Protein AF-0000000083106235 (afdb_homodimer)

Foldseek 3Di:
DKKKWKKAKPAQKDWLQVLVQVVVVVLVLLCVQPVVVSCVVPPPDDPDDDFKFKAKDLDPWDDDDTMIGRPVRMMMMMMFGPDPVVVVSSVRSLVVQAQPWDDTDPITMHTHDMDDDDDDADDAQKFKKFWSFFAWQWDDPPDPVDIDTDFCVDPVSVVSLLVQLLVVCCVVVHPVCNVQSVPKDKDFDPPKDWDWGDHPNDTGITIGTMMMMGTDRVSVVSCQRRARHPCRVSHHGHIDTD/DKKKWKKAKPAQKDWLQVLVQVVVVVLVLLCVQPVVVSCVVPPPDDPDDDFKFKAKDLDPWDDDDTMIGRPVRMMMMMMFGPDPVVVVSSVRSLVVQAQPWDDTDPIIMHTHDMDDDDDDADDAQKFKKFWSFFAWQWDDPPDPVDIDTDFCVDPVSVVSLLVQLLVVCCVVVHPVCNVQSVPKDKDFDPPKDWDWGDHPNDTGITIGTMMMMGTDRVSVVSCQRRARHPCRVSHHGHIDTD

Sequence (484 aa):
MRFTVELELEKDRISKDKNRIILSLFKKAFSFYDKKYYKELYESKENKMKDFTFSLYMGSCTFLREEILIPEKKISLNFSTYNNKDGIMFYNSFLALKSKKINIQNNTITVKRINMVREKYITSNEVIFKTLSPIVVREHYGDNSKTWFHSLKDKKGQEVFKNNLKYQLEKELGKEALVDIKNIEFTPANTMKMVKVKNYGIEIHSNIGKIKIKAKPYILDCLYKSGASSLKSSGFGMLEIVMRFTVELELEKDRISKDKNRIILSLFKKAFSFYDKKYYKELYESKENKMKDFTFSLYMGSCTFLREEILIPEKKISLNFSTYNNKDGIMFYNSFLALKSKKINIQNNTITVKRINMVREKYITSNEVIFKTLSPIVVREHYGDNSKTWFHSLKDKKGQEVFKNNLKYQLEKELGKEALVDIKNIEFTPANTMKMVKVKNYGIEIHSNIGKIKIKAKPYILDCLYKSGASSLKSSGFGMLEIV

Structure (mmCIF, N/CA/C/O backbone):
data_AF-0000000083106235-model_v1
#
loop_
_entity.id
_entity.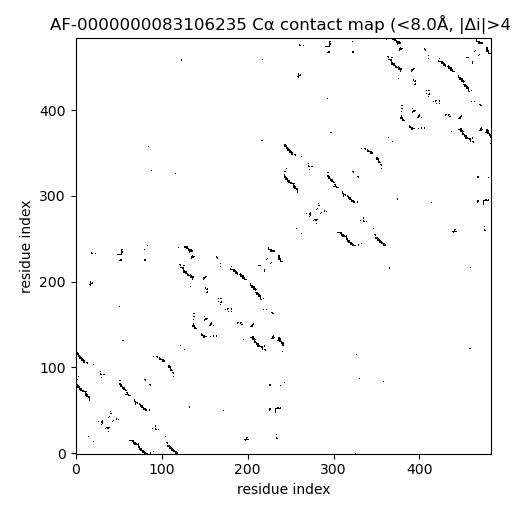type
_entity.pdbx_description
1 polymer 'CRISPR-associated endoribonuclease Cas6'
#
loop_
_atom_site.group_PDB
_atom_site.id
_atom_site.type_symbol
_atom_site.label_atom_id
_atom_site.label_alt_id
_atom_site.label_comp_id
_atom_site.label_asym_id
_atom_site.label_entity_id
_atom_site.label_seq_id
_atom_site.pdbx_PDB_ins_code
_atom_site.Cartn_x
_atom_site.Cartn_y
_atom_site.Cartn_z
_atom_site.occupancy
_atom_site.B_iso_or_equiv
_atom_site.auth_seq_id
_atom_site.auth_comp_id
_atom_site.auth_asym_id
_atom_site.auth_atom_id
_atom_site.pdbx_PDB_model_num
ATOM 1 N N . MET A 1 1 ? 1.43 -4.809 -1.559 1 95.06 1 MET A N 1
ATOM 2 C CA . MET A 1 1 ? 0.674 -5.355 -0.434 1 95.06 1 MET A CA 1
ATOM 3 C C . MET A 1 1 ? 0.667 -6.879 -0.47 1 95.06 1 MET A C 1
ATOM 5 O O . MET A 1 1 ? 0.614 -7.48 -1.546 1 95.06 1 MET A O 1
ATOM 9 N N . ARG A 1 2 ? 0.649 -7.395 0.712 1 97.5 2 ARG A N 1
ATOM 10 C CA . ARG A 1 2 ? 0.631 -8.852 0.806 1 97.5 2 ARG A CA 1
ATOM 11 C C . ARG A 1 2 ? -0.438 -9.32 1.785 1 97.5 2 ARG A C 1
ATOM 13 O O . ARG A 1 2 ? -0.625 -8.719 2.846 1 97.5 2 ARG A O 1
ATOM 20 N N . PHE A 1 3 ? -1.114 -10.352 1.394 1 98.44 3 PHE A N 1
ATOM 21 C CA . PHE A 1 3 ? -2.201 -10.898 2.193 1 98.44 3 PHE A CA 1
ATOM 22 C C . PHE A 1 3 ? -2.107 -12.422 2.26 1 98.44 3 PHE A C 1
ATOM 24 O O . PHE A 1 3 ? -1.571 -13.055 1.349 1 98.44 3 PHE A O 1
ATOM 31 N N . THR A 1 4 ? -2.598 -12.977 3.332 1 98.56 4 THR A N 1
ATOM 32 C CA . THR A 1 4 ? -2.857 -14.406 3.436 1 98.56 4 THR A CA 1
ATOM 33 C C . THR A 1 4 ? -4.336 -14.672 3.703 1 98.56 4 THR A C 1
ATOM 35 O O . THR A 1 4 ? -4.945 -14.016 4.555 1 98.56 4 THR A O 1
ATOM 38 N N . VAL A 1 5 ? -4.883 -15.57 2.965 1 98.62 5 VAL A N 1
ATOM 39 C CA . VAL A 1 5 ? -6.285 -15.938 3.115 1 98.62 5 VAL A CA 1
ATOM 40 C C . VAL A 1 5 ? -6.398 -17.406 3.494 1 98.62 5 VAL A C 1
ATOM 42 O O . VAL A 1 5 ? -5.777 -18.266 2.863 1 98.62 5 VAL A O 1
ATOM 45 N N . GLU A 1 6 ? -7.125 -17.656 4.469 1 98.62 6 GLU A N 1
ATOM 46 C CA . GLU A 1 6 ? -7.418 -19.031 4.852 1 98.62 6 GLU A CA 1
ATOM 47 C C . GLU A 1 6 ? -8.68 -19.547 4.156 1 98.62 6 GLU A C 1
ATOM 49 O O . GLU A 1 6 ? -9.766 -19 4.348 1 98.62 6 GLU A O 1
ATOM 54 N N . LEU A 1 7 ? -8.492 -20.578 3.41 1 98.44 7 LEU A N 1
ATOM 55 C CA . LEU A 1 7 ? -9.594 -21.188 2.68 1 98.44 7 LEU A CA 1
ATOM 56 C C . LEU A 1 7 ? -9.93 -22.562 3.252 1 98.44 7 LEU A C 1
ATOM 58 O O . LEU A 1 7 ? -9.023 -23.344 3.557 1 98.44 7 LEU A O 1
ATOM 62 N N . GLU A 1 8 ? -11.133 -22.781 3.369 1 98.56 8 GLU A N 1
ATOM 63 C CA . GLU A 1 8 ? -11.609 -24.094 3.812 1 98.56 8 GLU A CA 1
ATOM 64 C C . GLU A 1 8 ? -12.336 -24.812 2.688 1 98.56 8 GLU A C 1
ATOM 66 O O . GLU A 1 8 ? -13.18 -24.234 2.002 1 98.56 8 GLU A O 1
ATOM 71 N N . LEU A 1 9 ? -12.016 -26.078 2.557 1 98 9 LEU A N 1
ATOM 72 C CA . LEU A 1 9 ? -12.625 -26.906 1.528 1 98 9 LEU A CA 1
ATOM 73 C C . LEU A 1 9 ? -13.703 -27.797 2.127 1 98 9 LEU A C 1
ATOM 75 O O . LEU A 1 9 ? -13.57 -28.266 3.26 1 98 9 LEU A O 1
ATOM 79 N N . GLU A 1 10 ? -14.688 -28.016 1.383 1 98 10 GLU A N 1
ATOM 80 C CA . GLU A 1 10 ? -15.695 -28.984 1.803 1 98 10 GLU A CA 1
ATOM 81 C C . GLU A 1 10 ? -15.195 -30.422 1.624 1 98 10 GLU A C 1
ATOM 83 O O . GLU A 1 10 ? -15.398 -31.266 2.494 1 98 10 GLU A O 1
ATOM 88 N N . LYS A 1 11 ? -14.633 -30.703 0.484 1 97.75 11 LYS A N 1
ATOM 89 C CA . LYS A 1 11 ? -14.039 -32 0.183 1 97.75 11 LYS A CA 1
ATOM 90 C C . LYS A 1 11 ? -12.523 -31.953 0.331 1 97.75 11 LYS A C 1
ATOM 92 O O . LYS A 1 11 ? -11.906 -30.906 0.184 1 97.75 11 LYS A O 1
ATOM 97 N N . ASP A 1 12 ? -11.883 -33.062 0.551 1 97.38 12 ASP A N 1
ATOM 98 C CA . ASP A 1 12 ? -10.453 -33.125 0.854 1 97.38 12 ASP A CA 1
ATOM 99 C C . ASP A 1 12 ? -9.625 -33.281 -0.42 1 97.38 12 ASP A C 1
ATOM 101 O O . ASP A 1 12 ? -8.461 -33.688 -0.364 1 97.38 12 ASP A O 1
ATOM 105 N N . ARG A 1 13 ? -10.258 -33.062 -1.599 1 96.31 13 ARG A N 1
ATOM 106 C CA . ARG A 1 13 ? -9.562 -33.188 -2.877 1 96.31 13 ARG A CA 1
ATOM 107 C C . ARG A 1 13 ? -9.891 -32 -3.793 1 96.31 13 ARG A C 1
ATOM 109 O O . ARG A 1 13 ? -11.031 -31.531 -3.822 1 96.31 13 ARG A O 1
ATOM 116 N N . ILE A 1 14 ? -8.883 -31.609 -4.496 1 96.69 14 ILE A N 1
ATOM 117 C CA . ILE A 1 14 ? -9.094 -30.625 -5.555 1 96.69 14 ILE A CA 1
ATOM 118 C C . ILE A 1 14 ? -8.336 -31.047 -6.812 1 96.69 14 ILE A C 1
ATOM 120 O O . ILE A 1 14 ? -7.449 -31.891 -6.75 1 96.69 14 ILE A O 1
ATOM 124 N N . SER A 1 15 ? -8.719 -30.422 -7.926 1 95.94 15 SER A N 1
ATOM 125 C CA . SER A 1 15 ? -8.023 -30.672 -9.18 1 95.94 15 SER A CA 1
ATOM 126 C C . SER A 1 15 ? -6.562 -30.25 -9.094 1 95.94 15 SER A C 1
ATOM 128 O O . SER A 1 15 ? -6.23 -29.281 -8.406 1 95.94 15 SER A O 1
ATOM 130 N N . LYS A 1 16 ? -5.68 -30.953 -9.852 1 95.81 16 LYS A N 1
ATOM 131 C CA . LYS A 1 16 ? -4.273 -30.578 -9.945 1 95.81 16 LYS A CA 1
ATOM 132 C C . LYS A 1 16 ? -4.113 -29.203 -10.578 1 95.81 16 LYS A C 1
ATOM 134 O O . LYS A 1 16 ? -3.061 -28.562 -10.461 1 95.81 16 LYS A O 1
ATOM 139 N N . ASP A 1 17 ? -5.117 -28.812 -11.305 1 96.06 17 ASP A N 1
ATOM 140 C CA . ASP A 1 17 ? -5.152 -27.453 -11.836 1 96.06 17 ASP A CA 1
ATOM 141 C C . ASP A 1 17 ? -5.586 -26.453 -10.766 1 96.06 17 ASP A C 1
ATOM 143 O O . ASP A 1 17 ? -6.551 -25.703 -10.961 1 96.06 17 ASP A O 1
ATOM 147 N N . LYS A 1 18 ? -4.832 -26.422 -9.719 1 96.25 18 LYS A N 1
ATOM 148 C CA . LYS A 1 18 ? -5.203 -25.703 -8.516 1 96.25 18 LYS A CA 1
ATOM 149 C C . LYS A 1 18 ? -5.211 -24.188 -8.766 1 96.25 18 LYS A C 1
ATOM 151 O O . LYS A 1 18 ? -6.027 -23.469 -8.195 1 96.25 18 LYS A O 1
ATOM 156 N N . ASN A 1 19 ? -4.301 -23.719 -9.609 1 96.88 19 ASN A N 1
ATOM 157 C CA . ASN A 1 19 ? -4.27 -22.281 -9.891 1 96.88 19 ASN A CA 1
ATOM 158 C C . ASN A 1 19 ? -5.547 -21.828 -10.586 1 96.88 19 ASN A C 1
ATOM 160 O O . ASN A 1 19 ? -6.023 -20.719 -10.336 1 96.88 19 ASN A O 1
ATOM 164 N N . ARG A 1 20 ? -6.012 -22.672 -11.422 1 96.06 20 ARG A N 1
ATOM 165 C CA . ARG A 1 20 ? -7.262 -22.359 -12.109 1 96.06 20 ARG A CA 1
ATOM 166 C C . ARG A 1 20 ? -8.406 -22.188 -11.109 1 96.06 20 ARG A C 1
ATOM 168 O O . ARG A 1 20 ? -9.258 -21.312 -11.281 1 96.06 20 ARG A O 1
ATOM 175 N N . ILE A 1 21 ? -8.422 -22.969 -10.141 1 96.5 21 ILE A N 1
ATOM 176 C CA . ILE A 1 21 ? -9.438 -22.922 -9.094 1 96.5 21 ILE A CA 1
ATOM 177 C C . ILE A 1 21 ? -9.367 -21.562 -8.383 1 96.5 21 ILE A C 1
ATOM 179 O O . ILE A 1 21 ? -10.383 -20.906 -8.188 1 96.5 21 ILE A O 1
ATOM 183 N N . ILE A 1 22 ? -8.188 -21.188 -8.047 1 97.44 22 ILE A N 1
ATOM 184 C CA . ILE A 1 22 ? -7.984 -19.938 -7.324 1 97.44 22 ILE A CA 1
ATOM 185 C C . ILE A 1 22 ? -8.336 -18.75 -8.227 1 97.44 22 ILE A C 1
ATOM 187 O O . ILE A 1 22 ? -8.945 -17.781 -7.773 1 97.44 22 ILE A O 1
ATOM 191 N N . LEU A 1 23 ? -7.996 -18.859 -9.461 1 96.44 23 LEU A N 1
ATOM 192 C CA . LEU A 1 23 ? -8.344 -17.812 -10.398 1 96.44 23 LEU A CA 1
ATOM 193 C C . LEU A 1 23 ? -9.852 -17.656 -10.523 1 96.44 23 LEU A C 1
ATOM 195 O O . LEU A 1 23 ? -10.367 -16.547 -10.625 1 96.44 23 LEU A O 1
ATOM 199 N N . SER A 1 24 ? -10.516 -18.766 -10.547 1 96.38 24 SER A N 1
ATOM 200 C CA . SER A 1 24 ? -11.977 -18.734 -10.547 1 96.38 24 SER A CA 1
ATOM 201 C C . SER A 1 24 ? -12.516 -18.031 -9.297 1 96.38 24 SER A C 1
ATOM 203 O O . SER A 1 24 ? -13.461 -17.25 -9.367 1 96.38 24 SER A O 1
ATOM 205 N N . LEU A 1 25 ? -11.898 -18.344 -8.188 1 97.38 25 LEU A N 1
ATOM 206 C CA . LEU A 1 25 ? -12.281 -17.719 -6.934 1 97.38 25 LEU A CA 1
ATOM 207 C C . LEU A 1 25 ? -12.055 -16.203 -7 1 97.38 25 LEU A C 1
ATOM 209 O O . LEU A 1 25 ? -12.906 -15.43 -6.551 1 97.38 25 LEU A O 1
ATOM 213 N N . PHE A 1 26 ? -10.898 -15.766 -7.594 1 97.62 26 PHE A N 1
ATOM 214 C CA . PHE A 1 26 ? -10.625 -14.344 -7.785 1 97.62 26 PHE A CA 1
ATOM 215 C C . PHE A 1 26 ? -11.734 -13.68 -8.594 1 97.62 26 PHE A C 1
ATOM 217 O O . PHE A 1 26 ? -12.266 -12.641 -8.203 1 97.62 26 PHE A O 1
ATOM 224 N N . LYS A 1 27 ? -12.016 -14.32 -9.664 1 96.06 27 LYS A N 1
ATOM 225 C CA . LYS A 1 27 ? -13.023 -13.758 -10.562 1 96.06 27 LYS A CA 1
ATOM 226 C C . LYS A 1 27 ? -14.367 -13.609 -9.852 1 96.06 27 LYS A C 1
ATOM 228 O O . LYS A 1 27 ? -15.039 -12.586 -9.992 1 96.06 27 LYS A O 1
ATOM 233 N N . LYS A 1 28 ? -14.75 -14.562 -9.117 1 96.62 28 LYS A N 1
ATOM 234 C CA . LYS A 1 28 ? -16 -14.508 -8.367 1 96.62 28 LYS A CA 1
ATOM 235 C C . LYS A 1 28 ? -15.961 -13.406 -7.305 1 96.62 28 LYS A C 1
ATOM 237 O O . LYS A 1 28 ? -16.922 -12.648 -7.152 1 96.62 28 LYS A O 1
ATOM 242 N N . ALA A 1 29 ? -14.859 -13.383 -6.594 1 97.44 29 ALA A N 1
ATOM 243 C CA . ALA A 1 29 ? -14.695 -12.383 -5.539 1 97.44 29 ALA A CA 1
ATOM 244 C C . ALA A 1 29 ? -14.758 -10.969 -6.113 1 97.44 29 ALA A C 1
ATOM 246 O O . ALA A 1 29 ? -15.516 -10.125 -5.621 1 97.44 29 ALA A O 1
ATOM 247 N N . PHE A 1 30 ? -13.984 -10.711 -7.156 1 97.31 30 PHE A N 1
ATOM 248 C CA . PHE A 1 30 ? -13.922 -9.391 -7.766 1 97.31 30 PHE A CA 1
ATOM 249 C C . PHE A 1 30 ? -15.266 -9.008 -8.375 1 97.31 30 PHE A C 1
ATOM 251 O O . PHE A 1 30 ? -15.719 -7.871 -8.211 1 97.31 30 PHE A O 1
ATOM 258 N N . SER A 1 31 ? -15.891 -9.969 -9.016 1 96.25 31 SER A N 1
ATOM 259 C CA . SER A 1 31 ? -17.188 -9.688 -9.633 1 96.25 31 SER A CA 1
ATOM 260 C C . SER A 1 31 ? -18.25 -9.398 -8.586 1 96.25 31 SER A C 1
ATOM 262 O O . SER A 1 31 ? -19.141 -8.562 -8.805 1 96.25 31 SER A O 1
ATOM 264 N N . PHE A 1 32 ? -18.234 -10.086 -7.496 1 95.56 32 PHE A N 1
ATOM 265 C CA . PHE A 1 32 ? -19.188 -9.922 -6.414 1 95.56 32 PHE A CA 1
ATOM 266 C C . PHE A 1 32 ? -19.047 -8.547 -5.773 1 95.56 32 PHE A C 1
ATOM 268 O O . PHE A 1 32 ? -20.047 -7.887 -5.477 1 95.56 32 PHE A O 1
ATOM 275 N N . TYR A 1 33 ? -17.844 -8.094 -5.57 1 95.94 33 TYR A N 1
ATOM 276 C CA . TYR A 1 33 ? -17.578 -6.875 -4.816 1 95.94 33 TYR A CA 1
ATOM 277 C C . TYR A 1 33 ? -17.625 -5.652 -5.727 1 95.94 33 TYR A C 1
ATOM 279 O O . TYR A 1 33 ? -18.234 -4.641 -5.379 1 95.94 33 TYR A O 1
ATOM 287 N N . ASP A 1 34 ? -17 -5.715 -6.848 1 95.56 34 ASP A N 1
ATOM 288 C CA . ASP A 1 34 ? -16.875 -4.574 -7.75 1 95.56 34 ASP A CA 1
ATOM 289 C C . ASP A 1 34 ? -16.828 -5.027 -9.203 1 95.56 34 ASP A C 1
ATOM 291 O O . ASP A 1 34 ? -15.75 -5.289 -9.742 1 95.56 34 ASP A O 1
ATOM 295 N N . LYS A 1 35 ? -17.922 -4.938 -9.891 1 94.88 35 LYS A N 1
ATOM 296 C CA . LYS A 1 35 ? -18.047 -5.422 -11.266 1 94.88 35 LYS A CA 1
ATOM 297 C C . LYS A 1 35 ? -17.156 -4.621 -12.211 1 94.88 35 LYS A C 1
ATOM 299 O O . LYS A 1 35 ? -16.625 -5.168 -13.18 1 94.88 35 LYS A O 1
ATOM 304 N N . LYS A 1 36 ? -17.062 -3.383 -11.945 1 93.88 36 LYS A N 1
ATOM 305 C CA . LYS A 1 36 ? -16.234 -2.543 -12.797 1 93.88 36 LYS A CA 1
ATOM 306 C C . LYS A 1 36 ? -14.766 -2.98 -12.727 1 93.88 36 LYS A C 1
ATOM 308 O O . LYS A 1 36 ? -14.094 -3.072 -13.758 1 93.88 36 LYS A O 1
ATOM 313 N N . TYR A 1 37 ? -14.32 -3.227 -11.547 1 93.62 37 TYR A N 1
ATOM 314 C CA . TYR A 1 37 ? -12.953 -3.709 -11.375 1 93.62 37 TYR A CA 1
ATOM 315 C C . TYR A 1 37 ? -12.758 -5.051 -12.078 1 93.62 37 TYR A C 1
ATOM 317 O O . TYR A 1 37 ? -11.758 -5.258 -12.766 1 93.62 37 TYR A O 1
ATOM 325 N N . TYR A 1 38 ? -13.703 -5.93 -11.93 1 95 38 TYR A N 1
ATOM 326 C CA . TYR A 1 38 ? -13.656 -7.23 -12.586 1 95 38 TYR A CA 1
ATOM 327 C C . TYR A 1 38 ? -13.523 -7.074 -14.094 1 95 38 TYR A C 1
ATOM 329 O O . TYR A 1 38 ? -12.672 -7.707 -14.719 1 95 38 TYR A O 1
ATOM 337 N N . LYS A 1 39 ? -14.273 -6.246 -14.633 1 93.5 39 LYS A N 1
ATOM 338 C CA . LYS A 1 39 ? -14.266 -6.027 -16.078 1 93.5 39 LYS A CA 1
ATOM 339 C C . LYS A 1 39 ? -12.938 -5.434 -16.531 1 93.5 39 LYS A C 1
ATOM 341 O O . LYS A 1 39 ? -12.414 -5.809 -17.594 1 93.5 39 LYS A O 1
ATOM 346 N N . GLU A 1 40 ? -12.461 -4.562 -15.758 1 91.31 40 GLU A N 1
ATOM 347 C CA . GLU A 1 40 ? -11.172 -3.947 -16.078 1 91.31 40 GLU A CA 1
ATOM 348 C C . GLU A 1 40 ? -10.062 -4.992 -16.125 1 91.31 40 GLU A C 1
ATOM 350 O O . GLU A 1 40 ? -9.164 -4.91 -16.969 1 91.31 40 GLU A O 1
ATOM 355 N N . LEU A 1 41 ? -10.109 -5.938 -15.273 1 90.81 41 LEU A N 1
ATOM 356 C CA . LEU A 1 41 ? -9.055 -6.934 -15.164 1 90.81 41 LEU A CA 1
ATOM 357 C C . LEU A 1 41 ? -9.219 -8.023 -16.219 1 90.81 41 LEU A C 1
ATOM 359 O O . LEU A 1 41 ? -8.227 -8.539 -16.75 1 90.81 41 LEU A O 1
ATOM 363 N N . TYR A 1 42 ? -10.414 -8.367 -16.531 1 91 42 TYR A N 1
ATOM 364 C CA . TYR A 1 42 ? -10.578 -9.633 -17.234 1 91 42 TYR A CA 1
ATOM 365 C C . TYR A 1 42 ? -11.312 -9.422 -18.562 1 91 42 TYR A C 1
ATOM 367 O O . TYR A 1 42 ? -11.32 -10.305 -19.422 1 91 42 TYR A O 1
ATOM 375 N N . GLU A 1 43 ? -11.875 -8.281 -18.828 1 85.44 43 GLU A N 1
ATOM 376 C CA . GLU A 1 43 ? -12.672 -8.125 -20.031 1 85.44 43 GLU A CA 1
ATOM 377 C C . GLU A 1 43 ? -12.133 -7 -20.922 1 85.44 43 GLU A C 1
ATOM 379 O O . GLU A 1 43 ? -12.234 -7.062 -22.141 1 85.44 43 GLU A O 1
ATOM 384 N N . SER A 1 44 ? -11.711 -5.852 -20.453 1 72.56 44 SER A N 1
ATOM 385 C CA . SER A 1 44 ? -11.344 -4.668 -21.219 1 72.56 44 SER A CA 1
ATOM 386 C C . SER A 1 44 ? -10.195 -4.969 -22.172 1 72.56 44 SER A C 1
ATOM 388 O O . SER A 1 44 ? -10.219 -4.527 -23.328 1 72.56 44 SER A O 1
ATOM 390 N N . LYS A 1 45 ? -9.117 -5.43 -21.734 1 64.44 45 LYS A N 1
ATOM 391 C CA . LYS A 1 45 ? -8.016 -5.805 -22.609 1 64.44 45 LYS A CA 1
ATOM 392 C C . LYS A 1 45 ? -7.645 -7.273 -22.438 1 64.44 45 LYS A C 1
ATOM 394 O O . LYS A 1 45 ? -7.355 -7.719 -21.328 1 64.44 45 LYS A O 1
ATOM 399 N N . GLU A 1 46 ? -7.703 -7.91 -23.75 1 61.03 46 GLU A N 1
ATOM 400 C CA . GLU A 1 46 ? -7.301 -9.312 -23.719 1 61.03 46 GLU A CA 1
ATOM 401 C C . GLU A 1 46 ? -5.832 -9.461 -23.344 1 61.03 46 GLU A C 1
ATOM 403 O O . GLU A 1 46 ? -4.996 -8.648 -23.75 1 61.03 46 GLU A O 1
ATOM 408 N N . ASN A 1 47 ? -5.422 -10.18 -22.297 1 61.94 47 ASN A N 1
ATOM 409 C CA . ASN A 1 47 ? -4.07 -10.562 -21.906 1 61.94 47 ASN A CA 1
ATOM 410 C C . ASN A 1 47 ? -3.365 -9.43 -21.156 1 61.94 47 ASN A C 1
ATOM 412 O O . ASN A 1 47 ? -2.143 -9.297 -21.234 1 61.94 47 ASN A O 1
ATOM 416 N N . LYS A 1 48 ? -4.137 -8.562 -20.594 1 75.94 48 LYS A N 1
ATOM 417 C CA . LYS A 1 48 ? -3.529 -7.496 -19.797 1 75.94 48 LYS A CA 1
ATOM 418 C C . LYS A 1 48 ? -2.752 -8.062 -18.609 1 75.94 48 LYS A C 1
ATOM 420 O O . LYS A 1 48 ? -3.246 -8.938 -17.906 1 75.94 48 LYS A O 1
ATOM 425 N N . MET A 1 49 ? -1.515 -7.703 -18.594 1 81.31 49 MET A N 1
ATOM 426 C CA . MET A 1 49 ? -0.684 -8.086 -17.453 1 81.31 49 MET A CA 1
ATOM 427 C C . MET A 1 49 ? -1.238 -7.512 -16.156 1 81.31 49 MET A C 1
ATOM 429 O O . MET A 1 49 ? -1.589 -6.332 -16.094 1 81.31 49 MET A O 1
ATOM 433 N N . LYS A 1 50 ? -1.451 -8.445 -15.273 1 89.69 50 LYS A N 1
ATOM 434 C CA . LYS A 1 50 ? -1.907 -8.008 -13.953 1 89.69 50 LYS A CA 1
ATOM 435 C C . LYS A 1 50 ? -0.734 -7.828 -13 1 89.69 50 LYS A C 1
ATOM 437 O O . LYS A 1 50 ? 0.266 -8.547 -13.094 1 89.69 50 LYS A O 1
ATOM 442 N N . ASP A 1 51 ? -0.876 -7.008 -12.055 1 91.38 51 ASP A N 1
ATOM 443 C CA . ASP A 1 51 ? 0.234 -6.613 -11.195 1 91.38 51 ASP A CA 1
ATOM 444 C C . ASP A 1 51 ? 0.186 -7.359 -9.867 1 91.38 51 ASP A C 1
ATOM 446 O O . ASP A 1 51 ? 0.398 -6.766 -8.805 1 91.38 51 ASP A O 1
ATOM 450 N N . PHE A 1 52 ? -0.256 -8.578 -9.961 1 97.25 52 PHE A N 1
ATOM 451 C CA . PHE A 1 52 ? -0.265 -9.352 -8.719 1 97.25 52 PHE A CA 1
ATOM 452 C C . PHE A 1 52 ? 0.167 -10.789 -8.969 1 97.25 52 PHE A C 1
ATOM 454 O O . PHE A 1 52 ? 0.27 -11.219 -10.117 1 97.25 52 PHE A O 1
ATOM 461 N N . THR A 1 53 ? 0.524 -11.422 -7.973 1 98.38 53 THR A N 1
ATOM 462 C CA . THR A 1 53 ? 0.884 -12.836 -7.961 1 98.38 53 THR A CA 1
ATOM 463 C C . THR A 1 53 ? 0.342 -13.523 -6.711 1 98.38 53 THR A C 1
ATOM 465 O O . THR A 1 53 ? -0.099 -12.859 -5.773 1 98.38 53 THR A O 1
ATOM 468 N N . PHE A 1 54 ? 0.31 -14.883 -6.781 1 98.69 54 PHE A N 1
ATOM 469 C CA . PHE A 1 54 ? -0.159 -15.586 -5.594 1 98.69 54 PHE A CA 1
ATOM 470 C C . PHE A 1 54 ? 0.489 -16.969 -5.492 1 98.69 54 PHE A C 1
ATOM 472 O O . PHE A 1 54 ? 1.105 -17.438 -6.449 1 98.69 54 PHE A O 1
ATOM 479 N N . SER A 1 55 ? 0.436 -17.516 -4.348 1 98.56 55 SER A N 1
ATOM 480 C CA . SER A 1 55 ? 0.922 -18.859 -4.062 1 98.56 55 SER A CA 1
ATOM 481 C C . SER A 1 55 ? 0.006 -19.578 -3.076 1 98.56 55 SER A C 1
ATOM 483 O O . SER A 1 55 ? -0.79 -18.938 -2.383 1 98.56 55 SER A O 1
ATOM 485 N N . LEU A 1 56 ? 0.099 -20.906 -3.102 1 98.25 56 LEU A N 1
ATOM 486 C CA . LEU A 1 56 ? -0.741 -21.719 -2.236 1 98.25 56 LEU A CA 1
ATOM 487 C C . LEU A 1 56 ? 0.11 -22.547 -1.283 1 98.25 56 LEU A C 1
ATOM 489 O O . LEU A 1 56 ? 1.163 -23.062 -1.67 1 98.25 56 LEU A O 1
ATOM 493 N N . TYR A 1 57 ? -0.312 -22.578 -0.106 1 97.94 57 TYR A N 1
ATOM 494 C CA . TYR A 1 57 ? 0.189 -23.547 0.866 1 97.94 57 TYR A CA 1
ATOM 495 C C . TYR A 1 57 ? -0.903 -24.531 1.274 1 97.94 57 TYR A C 1
ATOM 497 O O . TYR A 1 57 ? -1.944 -24.125 1.799 1 97.94 57 TYR A O 1
ATOM 505 N N . MET A 1 58 ? -0.699 -25.797 1.047 1 97.31 58 MET A N 1
ATOM 506 C CA . MET A 1 58 ? -1.754 -26.797 1.22 1 97.31 58 MET A CA 1
ATOM 507 C C . MET A 1 58 ? -1.399 -27.781 2.332 1 97.31 58 MET A C 1
ATOM 509 O O . MET A 1 58 ? -2.076 -28.797 2.508 1 97.31 58 MET A O 1
ATOM 513 N N . GLY A 1 59 ? -0.308 -27.453 3.088 1 94.38 59 GLY A N 1
ATOM 514 C CA . GLY A 1 59 ? 0.09 -28.312 4.191 1 94.38 59 GLY A CA 1
ATOM 515 C C . GLY A 1 59 ? 0.536 -29.688 3.744 1 94.38 59 GLY A C 1
ATOM 516 O O . GLY A 1 59 ? 1.258 -29.828 2.754 1 94.38 59 GLY A O 1
ATOM 517 N N . SER A 1 60 ? 0.214 -30.688 4.566 1 94.12 60 SER A N 1
ATOM 518 C CA . SER A 1 60 ? 0.53 -32.062 4.203 1 94.12 60 SER A CA 1
ATOM 519 C C . SER A 1 60 ? -0.415 -32.562 3.125 1 94.12 60 SER A C 1
ATOM 521 O O . SER A 1 60 ? -1.481 -33.125 3.434 1 94.12 60 SER A O 1
ATOM 523 N N . CYS A 1 61 ? -0.056 -32.375 1.904 1 95.31 61 CYS A N 1
ATOM 524 C CA . CYS A 1 61 ? -0.897 -32.812 0.797 1 95.31 61 CYS A CA 1
ATOM 525 C C . CYS A 1 61 ? -0.198 -33.875 -0.024 1 95.31 61 CYS A C 1
ATOM 527 O O . CYS A 1 61 ? 1.003 -34.125 0.135 1 95.31 61 CYS A O 1
ATOM 529 N N . THR A 1 62 ? -1.037 -34.625 -0.765 1 96.69 62 THR A N 1
ATOM 530 C CA . THR A 1 62 ? -0.522 -35.688 -1.637 1 96.69 62 THR A CA 1
ATOM 531 C C . THR A 1 62 ? -0.979 -35.469 -3.076 1 96.69 62 THR A C 1
ATOM 533 O O . THR A 1 62 ? -2.176 -35.344 -3.34 1 96.69 62 THR A O 1
ATOM 536 N N . PHE A 1 63 ? -0.011 -35.375 -3.939 1 94 63 PHE A N 1
ATOM 537 C CA . PHE A 1 63 ? -0.339 -35.219 -5.352 1 94 63 PHE A CA 1
ATOM 538 C C . PHE A 1 63 ? -0.689 -36.562 -5.98 1 94 63 PHE A C 1
ATOM 540 O O . PHE A 1 63 ? 0.135 -37.5 -5.992 1 94 63 PHE A O 1
ATOM 547 N N . LEU A 1 64 ? -1.838 -36.625 -6.492 1 93.69 64 LEU A N 1
ATOM 548 C CA . LEU A 1 64 ? -2.297 -37.812 -7.234 1 93.69 64 LEU A CA 1
ATOM 549 C C . LEU A 1 64 ? -2.238 -37.562 -8.742 1 93.69 64 LEU A C 1
ATOM 551 O O . LEU A 1 64 ? -1.556 -36.625 -9.188 1 93.69 64 LEU A O 1
ATOM 555 N N . ARG A 1 65 ? -2.799 -38.438 -9.484 1 91.38 65 ARG A N 1
ATOM 556 C CA . ARG A 1 65 ? -2.688 -38.312 -10.93 1 91.38 65 ARG A CA 1
ATOM 557 C C . ARG A 1 65 ? -3.365 -37.062 -11.438 1 91.38 65 ARG A C 1
ATOM 559 O O . ARG A 1 65 ? -2.742 -36.25 -12.133 1 91.38 65 ARG A O 1
ATOM 566 N N . GLU A 1 66 ? -4.59 -36.812 -11.008 1 93.19 66 GLU A N 1
ATOM 567 C CA . GLU A 1 66 ? -5.32 -35.656 -11.523 1 93.19 66 GLU A CA 1
ATOM 568 C C . GLU A 1 66 ? -5.844 -34.781 -10.383 1 93.19 66 GLU A C 1
ATOM 570 O O . GLU A 1 66 ? -6.453 -33.719 -10.633 1 93.19 66 GLU A O 1
ATOM 575 N N . GLU A 1 67 ? -5.551 -35.188 -9.195 1 96.06 67 GLU A N 1
ATOM 576 C CA . GLU A 1 67 ? -6.086 -34.5 -8.039 1 96.06 67 GLU A CA 1
ATOM 577 C C . GLU A 1 67 ? -5.016 -34.281 -6.965 1 96.06 67 GLU A C 1
ATOM 579 O O . GLU A 1 67 ? -3.955 -34.906 -7.02 1 96.06 67 GLU A O 1
ATOM 584 N N . ILE A 1 68 ? -5.293 -33.375 -6.109 1 97.12 68 ILE A N 1
ATOM 585 C CA . ILE A 1 68 ? -4.477 -33.188 -4.918 1 97.12 68 ILE A CA 1
ATOM 586 C C . ILE A 1 68 ? -5.297 -33.5 -3.668 1 97.12 68 ILE A C 1
ATOM 588 O O . ILE A 1 68 ? -6.383 -32.938 -3.475 1 97.12 68 ILE A O 1
ATOM 592 N N . LEU A 1 69 ? -4.789 -34.438 -2.965 1 98 69 LEU A N 1
ATOM 593 C CA . LEU A 1 69 ? -5.422 -34.781 -1.695 1 98 69 LEU A CA 1
ATOM 594 C C . LEU A 1 69 ? -4.941 -33.875 -0.579 1 98 69 LEU A C 1
ATOM 596 O O . LEU A 1 69 ? -3.736 -33.719 -0.353 1 98 69 LEU A O 1
ATOM 600 N N . ILE A 1 70 ? -5.867 -33.156 0.071 1 98.06 70 ILE A N 1
ATOM 601 C CA . ILE A 1 70 ? -5.59 -32.25 1.185 1 98.06 70 ILE A CA 1
ATOM 602 C C . ILE A 1 70 ? -6.387 -32.688 2.412 1 98.06 70 ILE A C 1
ATOM 604 O O . ILE A 1 70 ? -7.473 -32.188 2.678 1 98.06 70 ILE A O 1
ATOM 608 N N . PRO A 1 71 ? -5.812 -33.438 3.248 1 97.62 71 PRO A N 1
ATOM 609 C CA . PRO A 1 71 ? -6.57 -34.062 4.34 1 97.62 71 PRO A CA 1
ATOM 610 C C . PRO A 1 71 ? -7.141 -33.031 5.316 1 97.62 71 PRO A C 1
ATOM 612 O O . PRO A 1 71 ? -8.25 -33.219 5.824 1 97.62 71 PRO A O 1
ATOM 615 N N . GLU A 1 72 ? -6.398 -32 5.598 1 97.5 72 GLU A N 1
ATOM 616 C CA . GLU A 1 72 ? -6.836 -31 6.559 1 97.5 72 GLU A CA 1
ATOM 617 C C . GLU A 1 72 ? -7.938 -30.109 5.973 1 97.5 72 GLU A C 1
ATOM 619 O O . GLU A 1 72 ? -8.578 -29.344 6.695 1 97.5 72 GLU A O 1
ATOM 624 N N . LYS A 1 73 ? -8.156 -30.172 4.664 1 98.12 73 LYS A N 1
ATOM 625 C CA . LYS A 1 73 ? -9.188 -29.422 3.953 1 98.12 73 LYS A CA 1
ATOM 626 C C . LYS A 1 73 ? -8.992 -27.922 4.148 1 98.12 73 LYS A C 1
ATOM 628 O O . LYS A 1 73 ? -9.969 -27.172 4.258 1 98.12 73 LYS A O 1
ATOM 633 N N . LYS A 1 74 ? -7.766 -27.547 4.25 1 98.12 74 LYS A N 1
ATOM 634 C CA . LYS A 1 74 ? -7.414 -26.141 4.426 1 98.12 74 LYS A CA 1
ATOM 635 C C . LYS A 1 74 ? -6.324 -25.719 3.441 1 98.12 74 LYS A C 1
ATOM 637 O O . LYS A 1 74 ? -5.387 -26.484 3.188 1 98.12 74 LYS A O 1
ATOM 642 N N . ILE A 1 75 ? -6.488 -24.578 2.854 1 98.31 75 ILE A N 1
ATOM 643 C CA . ILE A 1 75 ? -5.492 -24 1.962 1 98.31 75 ILE A CA 1
ATOM 644 C C . ILE A 1 75 ? -5.18 -22.578 2.402 1 98.31 75 ILE A C 1
ATOM 646 O O . ILE A 1 75 ? -6.086 -21.812 2.748 1 98.31 75 ILE A O 1
ATOM 650 N N . SER A 1 76 ? -3.939 -22.234 2.459 1 98.62 76 SER A N 1
ATOM 651 C CA . SER A 1 76 ? -3.521 -20.859 2.654 1 98.62 76 SER A CA 1
ATOM 652 C C . SER A 1 76 ? -3.172 -20.188 1.326 1 98.62 76 SER A C 1
ATOM 654 O O . SER A 1 76 ? -2.221 -20.594 0.654 1 98.62 76 SER A O 1
ATOM 656 N N . LEU A 1 77 ? -3.922 -19.266 0.979 1 98.75 77 LEU A N 1
ATOM 657 C CA . LEU A 1 77 ? -3.689 -18.469 -0.226 1 98.75 77 LEU A CA 1
ATOM 658 C C . LEU A 1 77 ? -2.881 -17.219 0.092 1 98.75 77 LEU A C 1
ATOM 660 O O . LEU A 1 77 ? -3.324 -16.359 0.87 1 98.75 77 LEU A O 1
ATOM 664 N N . ASN A 1 78 ? -1.704 -17.156 -0.454 1 98.75 78 ASN A N 1
ATOM 665 C CA . ASN A 1 78 ? -0.893 -15.938 -0.356 1 98.75 78 ASN A CA 1
ATOM 666 C C . ASN A 1 78 ? -1.05 -15.055 -1.591 1 98.75 78 ASN A C 1
ATOM 668 O O . ASN A 1 78 ? -0.934 -15.539 -2.721 1 98.75 78 ASN A O 1
ATOM 672 N N . PHE A 1 79 ? -1.345 -13.859 -1.374 1 98.75 79 PHE A N 1
ATOM 673 C CA . PHE A 1 79 ? -1.534 -12.875 -2.434 1 98.75 79 PHE A CA 1
ATOM 674 C C . PHE A 1 79 ? -0.583 -11.703 -2.258 1 98.75 79 PHE A C 1
ATOM 676 O O . PHE A 1 79 ? -0.345 -11.25 -1.135 1 98.75 79 PHE A O 1
ATOM 683 N N . SER A 1 80 ? -0.028 -11.227 -3.346 1 98.5 80 SER A N 1
ATOM 684 C CA . SER A 1 80 ? 0.897 -10.102 -3.307 1 98.5 80 SER A CA 1
ATOM 685 C C . SER A 1 80 ? 0.724 -9.203 -4.523 1 98.5 80 SER A C 1
ATOM 687 O O . SER A 1 80 ? 0.5 -9.688 -5.637 1 98.5 80 SER A O 1
ATOM 689 N N . THR A 1 81 ? 0.792 -7.902 -4.34 1 97.62 81 THR A N 1
ATOM 690 C CA . THR A 1 81 ? 0.661 -6.965 -5.449 1 97.62 81 THR A CA 1
ATOM 691 C C . THR A 1 81 ? 1.459 -5.695 -5.18 1 97.62 81 THR A C 1
ATOM 693 O O . THR A 1 81 ? 1.603 -5.277 -4.027 1 97.62 81 THR A O 1
ATOM 696 N N . TYR A 1 82 ? 1.954 -5.145 -6.227 1 94.38 82 TYR A N 1
ATOM 697 C CA . TYR A 1 82 ? 2.664 -3.873 -6.172 1 94.38 82 TYR A CA 1
ATOM 698 C C . TYR A 1 82 ? 1.709 -2.705 -6.379 1 94.38 82 TYR A C 1
ATOM 700 O O . TYR A 1 82 ? 2.051 -1.556 -6.094 1 94.38 82 TYR A O 1
ATOM 708 N N . ASN A 1 83 ? 0.525 -2.998 -6.805 1 93.75 83 ASN A N 1
ATOM 709 C CA . ASN A 1 83 ? -0.484 -1.989 -7.113 1 93.75 83 ASN A CA 1
ATOM 710 C C . ASN A 1 83 ? -1.466 -1.811 -5.957 1 93.75 83 ASN A C 1
ATOM 712 O O . ASN A 1 83 ? -2.207 -2.734 -5.617 1 93.75 83 ASN A O 1
ATOM 716 N N . ASN A 1 84 ? -1.519 -0.619 -5.43 1 93.94 84 ASN A N 1
ATOM 717 C CA . ASN A 1 84 ? -2.334 -0.352 -4.25 1 93.94 84 ASN A CA 1
ATOM 718 C C . ASN A 1 84 ? -3.818 -0.576 -4.535 1 93.94 84 ASN A C 1
ATOM 720 O O . ASN A 1 84 ? -4.551 -1.073 -3.676 1 93.94 84 ASN A O 1
ATOM 724 N N . LYS A 1 85 ? -4.27 -0.172 -5.703 1 94.62 85 LYS A N 1
ATOM 725 C CA . LYS A 1 85 ? -5.668 -0.387 -6.062 1 94.62 85 LYS A CA 1
ATOM 726 C C . LYS A 1 85 ? -6.016 -1.872 -6.051 1 94.62 85 LYS A C 1
ATOM 728 O O . LYS A 1 85 ? -7.027 -2.273 -5.477 1 94.62 85 LYS A O 1
ATOM 733 N N . ASP A 1 86 ? -5.129 -2.65 -6.656 1 96.12 86 ASP A N 1
ATOM 734 C CA . ASP A 1 86 ? -5.348 -4.094 -6.688 1 96.12 86 ASP A CA 1
ATOM 735 C C . ASP A 1 86 ? -5.371 -4.676 -5.277 1 96.12 86 ASP A C 1
ATOM 737 O O . ASP A 1 86 ? -6.152 -5.586 -4.988 1 96.12 86 ASP A O 1
ATOM 741 N N . GLY A 1 87 ? -4.484 -4.176 -4.438 1 97.44 87 GLY A N 1
ATOM 742 C CA . GLY A 1 87 ? -4.465 -4.641 -3.059 1 97.44 87 GLY A CA 1
ATOM 743 C C . GLY A 1 87 ? -5.758 -4.359 -2.316 1 97.44 87 GLY A C 1
ATOM 744 O O . GLY A 1 87 ? -6.289 -5.238 -1.634 1 97.44 87 GLY A O 1
ATOM 745 N N . ILE A 1 88 ? -6.258 -3.168 -2.443 1 97.06 88 ILE A N 1
ATOM 746 C CA . ILE A 1 88 ? -7.492 -2.758 -1.779 1 97.06 88 ILE A CA 1
ATOM 747 C C . ILE A 1 88 ? -8.656 -3.59 -2.301 1 97.06 88 ILE A C 1
ATOM 749 O O . ILE A 1 88 ? -9.469 -4.09 -1.518 1 97.06 88 ILE A O 1
ATOM 753 N N . MET A 1 89 ? -8.719 -3.75 -3.637 1 97 89 MET A N 1
ATOM 754 C CA . MET A 1 89 ? -9.797 -4.512 -4.25 1 97 89 MET A CA 1
ATOM 755 C C . MET A 1 89 ? -9.766 -5.969 -3.803 1 97 89 MET A C 1
ATOM 757 O O . MET A 1 89 ? -10.805 -6.562 -3.51 1 97 89 MET A O 1
ATOM 761 N N . PHE A 1 90 ? -8.562 -6.531 -3.75 1 98.25 90 PHE A N 1
ATOM 762 C CA . PHE A 1 90 ? -8.422 -7.906 -3.289 1 98.25 90 PHE A CA 1
ATOM 763 C C . PHE A 1 90 ? -8.93 -8.047 -1.857 1 98.25 90 PHE A C 1
ATOM 765 O O . PHE A 1 90 ? -9.781 -8.898 -1.575 1 98.25 90 PHE A O 1
ATOM 772 N N . TYR A 1 91 ? -8.414 -7.184 -0.984 1 98 91 TYR A N 1
ATOM 773 C CA . TYR A 1 91 ? -8.781 -7.223 0.428 1 98 91 TYR A CA 1
ATOM 774 C C . TYR A 1 91 ? -10.289 -7.113 0.606 1 98 91 TYR A C 1
ATOM 776 O O . TYR A 1 91 ? -10.898 -7.941 1.286 1 98 91 TYR A O 1
ATOM 784 N N . ASN A 1 92 ? -10.859 -6.117 0.018 1 97.25 92 ASN A N 1
ATOM 785 C CA . ASN A 1 92 ? -12.281 -5.863 0.181 1 97.25 92 ASN A CA 1
ATOM 786 C C . ASN A 1 92 ? -13.125 -6.984 -0.417 1 97.25 92 ASN A C 1
ATOM 788 O O . ASN A 1 92 ? -14.148 -7.367 0.149 1 97.25 92 ASN A O 1
ATOM 792 N N . SER A 1 93 ? -12.711 -7.5 -1.567 1 98.12 93 SER A N 1
ATOM 793 C CA . SER A 1 93 ? -13.453 -8.562 -2.229 1 98.12 93 SER A CA 1
ATOM 794 C C . SER A 1 93 ? -13.477 -9.836 -1.383 1 98.12 93 SER A C 1
ATOM 796 O O . SER A 1 93 ? -14.523 -10.461 -1.217 1 98.12 93 SER A O 1
ATOM 798 N N . PHE A 1 94 ? -12.352 -10.203 -0.88 1 98.19 94 PHE A N 1
ATOM 799 C CA . PHE A 1 94 ? -12.273 -11.43 -0.095 1 98.19 94 PHE A CA 1
ATOM 800 C C . PHE A 1 94 ? -12.93 -11.242 1.266 1 98.19 94 PHE A C 1
ATOM 802 O O . PHE A 1 94 ? -13.5 -12.188 1.819 1 98.19 94 PHE A O 1
ATOM 809 N N . LEU A 1 95 ? -12.805 -10.039 1.819 1 96.25 95 LEU A N 1
ATOM 810 C CA . LEU A 1 95 ? -13.523 -9.742 3.055 1 96.25 95 LEU A CA 1
ATOM 811 C C . LEU A 1 95 ? -15.031 -9.898 2.855 1 96.25 95 LEU A C 1
ATOM 813 O O . LEU A 1 95 ? -15.719 -10.445 3.717 1 96.25 95 LEU A O 1
ATOM 817 N N . ALA A 1 96 ? -15.523 -9.445 1.711 1 96.12 96 ALA A N 1
ATOM 818 C CA . ALA A 1 96 ? -16.953 -9.523 1.397 1 96.12 96 ALA A CA 1
ATOM 819 C C . ALA A 1 96 ? -17.406 -10.969 1.261 1 96.12 96 ALA A C 1
ATOM 821 O O . ALA A 1 96 ? -18.578 -11.281 1.449 1 96.12 96 ALA A O 1
ATOM 822 N N . LEU A 1 97 ? -16.469 -11.844 0.937 1 96.62 97 LEU A N 1
ATOM 823 C CA . LEU A 1 97 ? -16.797 -13.25 0.732 1 96.62 97 LEU A CA 1
ATOM 824 C C . LEU A 1 97 ? -16.625 -14.039 2.025 1 96.62 97 LEU A C 1
ATOM 826 O O . LEU A 1 97 ? -16.922 -15.234 2.068 1 96.62 97 LEU A O 1
ATOM 830 N N . LYS A 1 98 ? -16.203 -13.414 2.998 1 96.56 98 LYS A N 1
ATOM 831 C CA . LYS A 1 98 ? -15.938 -14.117 4.25 1 96.56 98 LYS A CA 1
ATOM 832 C C . LYS A 1 98 ? -17.156 -14.93 4.695 1 96.56 98 LYS A C 1
ATOM 834 O O . LYS A 1 98 ? -18.281 -14.438 4.68 1 96.56 98 LYS A O 1
ATOM 839 N N . SER A 1 99 ? -16.938 -16.172 4.98 1 96.5 99 SER A N 1
ATOM 840 C CA . SER A 1 99 ? -17.906 -17.109 5.547 1 96.5 99 SER A CA 1
ATOM 841 C C . SER A 1 99 ? -18.969 -17.484 4.527 1 96.5 99 SER A C 1
ATOM 843 O O . SER A 1 99 ? -20 -18.062 4.891 1 96.5 99 SER A O 1
ATOM 845 N N . LYS A 1 100 ? -18.797 -17.094 3.311 1 96.25 100 LYS A N 1
ATOM 846 C CA . LYS A 1 100 ? -19.703 -17.531 2.252 1 96.25 100 LYS A CA 1
ATOM 847 C C . LYS A 1 100 ? -19.203 -18.797 1.572 1 96.25 100 LYS A C 1
ATOM 849 O O . LYS A 1 100 ? -18 -18.938 1.351 1 96.25 100 LYS A O 1
ATOM 854 N N . LYS A 1 101 ? -20.109 -19.641 1.272 1 96.62 101 LYS A N 1
ATOM 855 C CA . LYS A 1 101 ? -19.766 -20.875 0.549 1 96.62 101 LYS A CA 1
ATOM 856 C C . LYS A 1 101 ? -19.781 -20.641 -0.959 1 96.62 101 LYS A C 1
ATOM 858 O O . LYS A 1 101 ? -20.781 -20.203 -1.52 1 96.62 101 LYS A O 1
ATOM 863 N N . ILE A 1 102 ? -18.672 -20.953 -1.569 1 96.94 102 ILE A N 1
ATOM 864 C CA . ILE A 1 102 ? -18.531 -20.75 -3.006 1 96.94 102 ILE A CA 1
ATOM 865 C C . ILE A 1 102 ? -18.297 -22.078 -3.703 1 96.94 102 ILE A C 1
ATOM 867 O O . ILE A 1 102 ? -17.297 -22.75 -3.445 1 96.94 102 ILE A O 1
ATOM 871 N N . ASN A 1 103 ? -19.172 -22.422 -4.574 1 96.06 103 ASN A N 1
ATOM 872 C CA . ASN A 1 103 ? -19 -23.641 -5.348 1 96.06 103 ASN A CA 1
ATOM 873 C C . ASN A 1 103 ? -18.016 -23.453 -6.5 1 96.06 103 ASN A C 1
ATOM 875 O O . ASN A 1 103 ? -18.203 -22.562 -7.336 1 96.06 103 ASN A O 1
ATOM 879 N N . ILE A 1 104 ? -17.016 -24.234 -6.512 1 93.12 104 ILE A N 1
ATOM 880 C CA . ILE A 1 104 ? -16.031 -24.172 -7.586 1 93.12 104 ILE A CA 1
ATOM 881 C C . ILE A 1 104 ? -15.672 -25.594 -8.023 1 93.12 104 ILE A C 1
ATOM 883 O O . ILE A 1 104 ? -15.117 -26.375 -7.234 1 93.12 104 ILE A O 1
ATOM 887 N N . GLN A 1 105 ? -15.93 -25.875 -9.367 1 89.5 105 GLN A N 1
ATOM 888 C CA . GLN A 1 105 ? -15.727 -27.203 -9.914 1 89.5 105 GLN A CA 1
ATOM 889 C C . GLN A 1 105 ? -16.406 -28.266 -9.047 1 89.5 105 GLN A C 1
ATOM 891 O O . GLN A 1 105 ? -17.625 -28.203 -8.812 1 89.5 105 GLN A O 1
ATOM 896 N N . ASN A 1 106 ? -15.734 -29.203 -8.477 1 88.25 106 ASN A N 1
ATOM 897 C CA . ASN A 1 106 ? -16.344 -30.297 -7.727 1 88.25 106 ASN A CA 1
ATOM 898 C C . ASN A 1 106 ? -16.125 -30.125 -6.227 1 88.25 106 ASN A C 1
ATOM 900 O O . ASN A 1 106 ? -15.961 -31.125 -5.512 1 88.25 106 ASN A O 1
ATOM 904 N N . ASN A 1 107 ? -16 -28.875 -5.789 1 96.25 107 ASN A N 1
ATOM 905 C CA . ASN A 1 107 ? -15.781 -28.578 -4.379 1 96.25 107 ASN A CA 1
ATOM 906 C C . ASN A 1 107 ? -16.438 -27.266 -3.973 1 96.25 107 ASN A C 1
ATOM 908 O O . ASN A 1 107 ? -16.969 -26.547 -4.82 1 96.25 107 ASN A O 1
ATOM 912 N N . THR A 1 108 ? -16.562 -27.047 -2.678 1 97.75 108 THR A N 1
ATOM 913 C CA . THR A 1 108 ? -17.016 -25.781 -2.111 1 97.75 108 THR A CA 1
ATOM 914 C C . THR A 1 108 ? -15.922 -25.156 -1.247 1 97.75 108 THR A C 1
ATOM 916 O O . THR A 1 108 ? -15.336 -25.828 -0.393 1 97.75 108 THR A O 1
ATOM 919 N N . ILE A 1 109 ? -15.664 -23.938 -1.521 1 98.19 109 ILE A N 1
ATOM 920 C CA . ILE A 1 109 ? -14.617 -23.219 -0.797 1 98.19 109 ILE A CA 1
ATOM 921 C C . ILE A 1 109 ? -15.234 -22.125 0.063 1 98.19 109 ILE A C 1
ATOM 923 O O . ILE A 1 109 ? -16.141 -21.406 -0.386 1 98.19 109 ILE A O 1
ATOM 927 N N . THR A 1 110 ? -14.781 -22.016 1.297 1 98.5 110 THR A N 1
ATOM 928 C CA . THR A 1 110 ? -15.219 -20.969 2.207 1 98.5 110 THR A CA 1
ATOM 929 C C . THR A 1 110 ? -14.039 -20.094 2.639 1 98.5 110 THR A C 1
ATOM 931 O O . THR A 1 110 ? -13.008 -20.625 3.082 1 98.5 110 THR A O 1
ATOM 934 N N . VAL A 1 111 ? -14.18 -18.828 2.475 1 98.19 111 VAL A N 1
ATOM 935 C CA . VAL A 1 111 ? -13.164 -17.906 2.959 1 98.19 111 VAL A CA 1
ATOM 936 C C . VAL A 1 111 ? -13.328 -17.703 4.465 1 98.19 111 VAL A C 1
ATOM 938 O O . VAL A 1 111 ? -14.375 -17.25 4.926 1 98.19 111 VAL A O 1
ATOM 941 N N . LYS A 1 112 ? -12.297 -18.016 5.18 1 97.88 112 LYS A N 1
ATOM 942 C CA . LYS A 1 112 ? -12.414 -17.953 6.633 1 97.88 112 LYS A CA 1
ATOM 943 C C . LYS A 1 112 ? -11.812 -16.672 7.188 1 97.88 112 LYS A C 1
ATOM 945 O O . LYS A 1 112 ? -12.422 -15.992 8.023 1 97.88 112 LYS A O 1
ATOM 950 N N . ARG A 1 113 ? -10.609 -16.453 6.828 1 96.62 113 ARG A N 1
ATOM 951 C CA . ARG A 1 113 ? -9.875 -15.312 7.375 1 96.62 113 ARG A CA 1
ATOM 952 C C . ARG A 1 113 ? -8.977 -14.672 6.324 1 96.62 113 ARG A C 1
ATOM 954 O O . ARG A 1 113 ? -8.422 -15.375 5.473 1 96.62 113 ARG A O 1
ATOM 961 N N . ILE A 1 114 ? -8.867 -13.422 6.371 1 97.44 114 ILE A N 1
ATOM 962 C CA . ILE A 1 114 ? -7.906 -12.688 5.551 1 97.44 114 ILE A CA 1
ATOM 963 C C . ILE A 1 114 ? -7.004 -11.844 6.449 1 97.44 114 ILE A C 1
ATOM 965 O O . ILE A 1 114 ? -7.484 -11.109 7.312 1 97.44 114 ILE A O 1
ATOM 969 N N . ASN A 1 115 ? -5.742 -11.977 6.258 1 96.56 115 ASN A N 1
ATOM 970 C CA . ASN A 1 115 ? -4.762 -11.258 7.066 1 96.56 115 ASN A CA 1
ATOM 971 C C . ASN A 1 115 ? 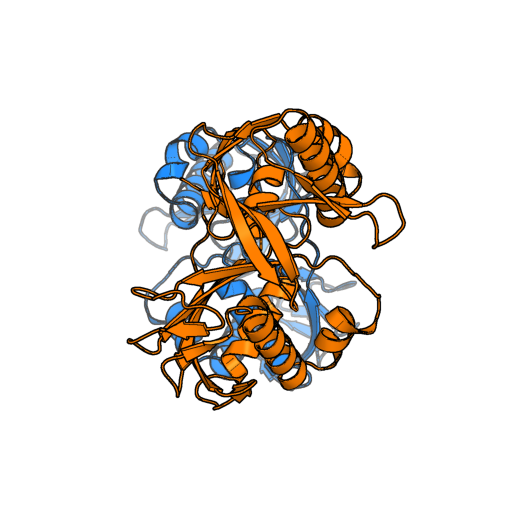-3.779 -10.484 6.191 1 96.56 115 ASN A C 1
ATOM 973 O O . ASN A 1 115 ? -3.334 -10.977 5.156 1 96.56 115 ASN A O 1
ATOM 977 N N . MET A 1 116 ? -3.527 -9.297 6.621 1 95.81 116 MET A N 1
ATOM 978 C CA . MET A 1 116 ? -2.457 -8.539 5.977 1 95.81 116 MET A CA 1
ATOM 979 C C . MET A 1 116 ? -1.091 -8.992 6.484 1 95.81 116 MET A C 1
ATOM 981 O O . MET A 1 116 ? -0.914 -9.227 7.684 1 95.81 116 MET A O 1
ATOM 985 N N . VAL A 1 117 ? -0.207 -9.164 5.57 1 95.38 117 VAL A N 1
ATOM 986 C CA . VAL A 1 117 ? 1.144 -9.586 5.918 1 95.38 117 VAL A CA 1
ATOM 987 C C . VAL A 1 117 ? 2.086 -8.391 5.906 1 95.38 117 VAL A C 1
ATOM 989 O O . VAL A 1 117 ? 2.055 -7.578 4.977 1 95.38 117 VAL A O 1
ATOM 992 N N . ARG A 1 118 ? 2.873 -8.258 6.918 1 89.88 118 ARG A N 1
ATOM 993 C CA . ARG A 1 118 ? 3.852 -7.176 6.969 1 89.88 118 ARG A CA 1
ATOM 994 C C . ARG A 1 118 ? 4.914 -7.344 5.891 1 89.88 118 ARG A C 1
ATOM 996 O O . ARG A 1 118 ? 5.52 -8.414 5.77 1 89.88 118 ARG A O 1
ATOM 1003 N N . GLU A 1 119 ? 5.074 -6.328 5.18 1 91.31 119 GLU A N 1
ATOM 1004 C CA . GLU A 1 119 ? 6.082 -6.355 4.121 1 91.31 119 GLU A CA 1
ATOM 1005 C C . GLU A 1 119 ? 7.48 -6.137 4.684 1 91.31 119 GLU A C 1
ATOM 1007 O O . GLU A 1 119 ? 7.652 -5.445 5.691 1 91.31 119 GLU A O 1
ATOM 1012 N N . LYS A 1 120 ? 8.43 -6.715 4.027 1 89.81 120 LYS A N 1
ATOM 1013 C CA . LYS A 1 120 ? 9.828 -6.496 4.379 1 89.81 120 LYS A CA 1
ATOM 1014 C C . LYS A 1 120 ? 10.43 -5.371 3.545 1 89.81 120 LYS A C 1
ATOM 1016 O O . LYS A 1 120 ? 10.148 -5.254 2.352 1 89.81 120 LYS A O 1
ATOM 1021 N N . TYR A 1 121 ? 11.273 -4.598 4.188 1 85 121 TYR A N 1
ATOM 1022 C CA . TYR A 1 121 ? 11.93 -3.506 3.477 1 85 121 TYR A CA 1
ATOM 1023 C C . TYR A 1 121 ? 13.219 -3.979 2.814 1 85 121 TYR A C 1
ATOM 1025 O O . TYR A 1 121 ? 13.961 -4.773 3.389 1 85 121 TYR A O 1
ATOM 1033 N N . ILE A 1 122 ? 13.398 -3.51 1.66 1 89.38 122 ILE A N 1
ATOM 1034 C CA . ILE A 1 122 ? 14.625 -3.818 0.939 1 89.38 122 ILE A CA 1
ATOM 1035 C C . ILE A 1 122 ? 15.617 -2.664 1.088 1 89.38 122 ILE A C 1
ATOM 1037 O O . ILE A 1 122 ? 15.352 -1.552 0.623 1 89.38 122 ILE A O 1
ATOM 1041 N N . THR A 1 123 ? 16.75 -2.887 1.729 1 84 123 THR A N 1
ATOM 1042 C CA . THR A 1 123 ? 17.703 -1.84 2.08 1 84 123 THR A CA 1
ATOM 1043 C C . THR A 1 123 ? 18.953 -1.929 1.206 1 84 123 THR A C 1
ATOM 1045 O O . THR A 1 123 ? 19.781 -1.013 1.197 1 84 123 THR A O 1
ATOM 1048 N N . SER A 1 124 ? 19.109 -3.051 0.559 1 88.19 124 SER A N 1
ATOM 1049 C CA . SER A 1 124 ? 20.312 -3.305 -0.223 1 88.19 124 SER A CA 1
ATOM 1050 C C . SER A 1 124 ? 20 -3.387 -1.713 1 88.19 124 SER A C 1
ATOM 1052 O O . SER A 1 124 ? 18.828 -3.451 -2.104 1 88.19 124 SER A O 1
ATOM 1054 N N . ASN A 1 125 ? 21.047 -3.309 -2.51 1 93.12 125 ASN A N 1
ATOM 1055 C CA . ASN A 1 125 ? 20.906 -3.436 -3.957 1 93.12 125 ASN A CA 1
ATOM 1056 C C . ASN A 1 125 ? 20.984 -4.891 -4.402 1 93.12 125 ASN A C 1
ATOM 1058 O O . ASN A 1 125 ? 21.156 -5.172 -5.59 1 93.12 125 ASN A O 1
ATOM 1062 N N . GLU A 1 126 ? 21.016 -5.762 -3.496 1 96.44 126 GLU A N 1
ATOM 1063 C CA . GLU A 1 126 ? 21.031 -7.195 -3.773 1 96.44 126 GLU A CA 1
ATOM 1064 C C . GLU A 1 126 ? 20.172 -7.961 -2.762 1 96.44 126 GLU A C 1
ATOM 1066 O O . GLU A 1 126 ? 20.219 -7.668 -1.564 1 96.44 126 GLU A O 1
ATOM 1071 N N . VAL A 1 127 ? 19.391 -8.867 -3.254 1 97.38 127 VAL A N 1
ATOM 1072 C CA . VAL A 1 127 ? 18.531 -9.656 -2.373 1 97.38 127 VAL A CA 1
ATOM 1073 C C . VAL A 1 127 ? 18.469 -11.102 -2.861 1 97.38 127 VAL A C 1
ATOM 1075 O O . VAL A 1 127 ? 18.438 -11.359 -4.066 1 97.38 127 VAL A O 1
ATOM 1078 N N . ILE A 1 128 ? 18.531 -12.031 -1.958 1 98.12 128 ILE A N 1
ATOM 1079 C CA . ILE A 1 128 ? 18.234 -13.43 -2.273 1 98.12 128 ILE A CA 1
ATOM 1080 C C . ILE A 1 128 ? 16.75 -13.703 -2.051 1 98.12 128 ILE A C 1
ATOM 1082 O O . ILE A 1 128 ? 16.25 -13.539 -0.94 1 98.12 128 ILE A O 1
ATOM 1086 N N . PHE A 1 129 ? 16.094 -14.109 -3.121 1 98.31 129 PHE A N 1
ATOM 1087 C CA . PHE A 1 129 ? 14.688 -14.469 -3.059 1 98.31 129 PHE A CA 1
ATOM 1088 C C . PHE A 1 129 ? 14.508 -15.984 -3.111 1 98.31 129 PHE A C 1
ATOM 1090 O O . PHE A 1 129 ? 15.297 -16.688 -3.756 1 98.31 129 PHE A O 1
ATOM 1097 N N . LYS A 1 130 ? 13.57 -16.453 -2.453 1 98.5 130 LYS A N 1
ATOM 1098 C CA . LYS A 1 130 ? 13.07 -17.812 -2.633 1 98.5 130 LYS A CA 1
ATOM 1099 C C . LYS A 1 130 ? 11.695 -17.797 -3.283 1 98.5 130 LYS A C 1
ATOM 1101 O O . LYS A 1 130 ? 10.867 -16.938 -2.992 1 98.5 130 LYS A O 1
ATOM 1106 N N . THR A 1 131 ? 11.453 -18.766 -4.145 1 98.31 131 THR A N 1
ATOM 1107 C CA . THR A 1 131 ? 10.156 -18.828 -4.809 1 98.31 131 THR A CA 1
ATOM 1108 C C . THR A 1 131 ? 9.094 -19.406 -3.871 1 98.31 131 THR A C 1
ATOM 1110 O O . THR A 1 131 ? 9.297 -20.469 -3.277 1 98.31 131 THR A O 1
ATOM 1113 N N . LEU A 1 132 ? 8.008 -18.688 -3.674 1 98.25 132 LEU A N 1
ATOM 1114 C CA . LEU A 1 132 ? 6.828 -19.25 -3.016 1 98.25 132 LEU A CA 1
ATOM 1115 C C . LEU A 1 132 ? 5.93 -19.953 -4.023 1 98.25 132 LEU A C 1
ATOM 1117 O O . LEU A 1 132 ? 5.18 -20.859 -3.658 1 98.25 132 LEU A O 1
ATOM 1121 N N . SER A 1 133 ? 5.957 -19.516 -5.227 1 98.44 133 SER A N 1
ATOM 1122 C CA . SER A 1 133 ? 5.426 -20.188 -6.41 1 98.44 133 SER A CA 1
ATOM 1123 C C . SER A 1 133 ? 6.438 -20.188 -7.551 1 98.44 133 SER A C 1
ATOM 1125 O O . SER A 1 133 ? 7.289 -19.297 -7.629 1 98.44 133 SER A O 1
ATOM 1127 N N . PRO A 1 134 ? 6.387 -21.125 -8.422 1 98.25 134 PRO A N 1
ATOM 1128 C CA . PRO A 1 134 ? 7.465 -21.297 -9.398 1 98.25 134 PRO A CA 1
ATOM 1129 C C . PRO A 1 134 ? 7.551 -20.141 -10.398 1 98.25 134 PRO A C 1
ATOM 1131 O O . PRO A 1 134 ? 6.531 -19.531 -10.719 1 98.25 134 PRO A O 1
ATOM 1134 N N . ILE A 1 135 ? 8.734 -19.891 -10.891 1 98.5 135 ILE A N 1
ATOM 1135 C CA . ILE A 1 135 ? 8.977 -18.875 -11.906 1 98.5 135 ILE A CA 1
ATOM 1136 C C . ILE A 1 135 ? 8.836 -19.484 -13.297 1 98.5 135 ILE A C 1
ATOM 1138 O O . ILE A 1 135 ? 9.461 -20.5 -13.602 1 98.5 135 ILE A O 1
ATOM 1142 N N . VAL A 1 136 ? 8.047 -18.906 -14.125 1 97.81 136 VAL A N 1
ATOM 1143 C CA . VAL A 1 136 ? 7.898 -19.344 -15.508 1 97.81 136 VAL A CA 1
ATOM 1144 C C . VAL A 1 136 ? 8.742 -18.453 -16.422 1 97.81 136 VAL A C 1
ATOM 1146 O O . VAL A 1 136 ? 8.609 -17.234 -16.406 1 97.81 136 VAL A O 1
ATOM 1149 N N . VAL A 1 137 ? 9.602 -19.016 -17.109 1 97.5 137 VAL A N 1
ATOM 1150 C CA . VAL A 1 137 ? 10.398 -18.359 -18.141 1 97.5 137 VAL A CA 1
ATOM 1151 C C . VAL A 1 137 ? 9.875 -18.734 -19.531 1 97.5 137 VAL A C 1
ATOM 1153 O O . VAL A 1 137 ? 10.172 -19.828 -20.031 1 97.5 137 VAL A O 1
ATOM 1156 N N . ARG A 1 138 ? 9.117 -17.812 -20.062 1 94.38 138 ARG A N 1
ATOM 1157 C CA . ARG A 1 138 ? 8.367 -18.125 -21.281 1 94.38 138 ARG A CA 1
ATOM 1158 C C . ARG A 1 138 ? 8.922 -17.375 -22.484 1 94.38 138 ARG A C 1
ATOM 1160 O O . ARG A 1 138 ? 9.148 -16.172 -22.406 1 94.38 138 ARG A O 1
ATOM 1167 N N . GLU A 1 139 ? 9.188 -18.062 -23.5 1 90.81 139 GLU A N 1
ATOM 1168 C CA . GLU A 1 139 ? 9.602 -17.5 -24.766 1 90.81 139 GLU A CA 1
ATOM 1169 C C . GLU A 1 139 ? 8.508 -17.641 -25.828 1 90.81 139 GLU A C 1
ATOM 1171 O O . GLU A 1 139 ? 8.109 -18.75 -26.156 1 90.81 139 GLU A O 1
ATOM 1176 N N . HIS A 1 140 ? 7.867 -16.453 -26.141 1 79.44 140 HIS A N 1
ATOM 1177 C CA . HIS A 1 140 ? 6.766 -16.5 -27.109 1 79.44 140 HIS A CA 1
ATOM 1178 C C . HIS A 1 140 ? 7.168 -15.867 -28.438 1 79.44 140 HIS A C 1
ATOM 1180 O O . HIS A 1 140 ? 7.699 -14.758 -28.469 1 79.44 140 HIS A O 1
ATOM 1186 N N . TYR A 1 141 ? 7.223 -16.625 -29.578 1 65.94 141 TYR A N 1
ATOM 1187 C CA . TYR A 1 141 ? 7.543 -16.141 -30.922 1 65.94 141 TYR A CA 1
ATOM 1188 C C . TYR A 1 141 ? 6.273 -15.898 -31.719 1 65.94 141 TYR A C 1
ATOM 1190 O O . TYR A 1 141 ? 6.199 -16.266 -32.906 1 65.94 141 TYR A O 1
ATOM 1198 N N . GLY A 1 142 ? 5.254 -15.18 -31.203 1 58.72 142 GLY A N 1
ATOM 1199 C CA . GLY A 1 142 ? 4.098 -14.711 -31.953 1 58.72 142 GLY A CA 1
ATOM 1200 C C . GLY A 1 142 ? 2.992 -15.742 -32.062 1 58.72 142 GLY A C 1
ATOM 1201 O O . GLY A 1 142 ? 1.819 -15.391 -32.219 1 58.72 142 GLY A O 1
ATOM 1202 N N . ASP A 1 143 ? 3.256 -17.031 -32.406 1 56.41 143 ASP A N 1
ATOM 1203 C CA . ASP A 1 143 ? 2.227 -18.062 -32.531 1 56.41 143 ASP A CA 1
ATOM 1204 C C . ASP A 1 143 ? 2.193 -18.984 -31.328 1 56.41 143 ASP A C 1
ATOM 1206 O O . ASP A 1 143 ? 3.242 -19.391 -30.828 1 56.41 143 ASP A O 1
ATOM 1210 N N . ASN A 1 144 ? 1.06 -19.016 -30.562 1 58.38 144 ASN A N 1
ATOM 1211 C CA . ASN A 1 144 ? 0.873 -19.828 -29.375 1 58.38 144 ASN A CA 1
ATOM 1212 C C . ASN A 1 144 ? 1.495 -21.219 -29.547 1 58.38 144 ASN A C 1
ATOM 1214 O O . ASN A 1 144 ? 1.902 -21.844 -28.562 1 58.38 144 ASN A O 1
ATOM 1218 N N . SER A 1 145 ? 1.594 -21.703 -30.75 1 58.31 145 SER A N 1
ATOM 1219 C CA . SER A 1 145 ? 2.109 -23.047 -31.031 1 58.31 145 SER A CA 1
ATOM 1220 C C . SER A 1 145 ? 3.615 -23.109 -30.797 1 58.31 145 SER A C 1
ATOM 1222 O O . SER A 1 145 ? 4.18 -24.203 -30.703 1 58.31 145 SER A O 1
ATOM 1224 N N . LYS A 1 146 ? 4.148 -21.969 -30.516 1 69.38 146 LYS A N 1
ATOM 1225 C CA . LYS A 1 146 ? 5.602 -21.938 -30.375 1 69.38 146 LYS A CA 1
ATOM 1226 C C . LYS A 1 146 ? 6.012 -21.281 -29.078 1 69.38 146 LYS A C 1
ATOM 1228 O O . LYS A 1 146 ? 6.777 -20.312 -29.078 1 69.38 146 LYS A O 1
ATOM 1233 N N . THR A 1 147 ? 5.359 -21.703 -27.984 1 82 147 THR A N 1
ATOM 1234 C CA . THR A 1 147 ? 5.77 -21.219 -26.672 1 82 147 THR A CA 1
ATOM 1235 C C . THR A 1 147 ? 6.723 -22.203 -26.016 1 82 147 THR A C 1
ATOM 1237 O O . THR A 1 147 ? 6.457 -23.406 -25.969 1 82 147 THR A O 1
ATOM 1240 N N . TRP A 1 148 ? 7.902 -21.719 -25.688 1 89.75 148 TRP A N 1
ATOM 1241 C CA . TRP A 1 148 ? 8.891 -22.547 -25 1 89.75 148 TRP A CA 1
ATOM 1242 C C . TRP A 1 148 ? 9.094 -22.062 -23.562 1 89.75 148 TRP A C 1
ATOM 1244 O O . TRP A 1 148 ? 9.109 -20.859 -23.297 1 89.75 148 TRP A O 1
ATOM 1254 N N . PHE A 1 149 ? 9.234 -23.047 -22.703 1 94.62 149 PHE A N 1
ATOM 1255 C CA . PHE A 1 149 ? 9.547 -22.781 -21.297 1 94.62 149 PHE A CA 1
ATOM 1256 C C . PHE A 1 149 ? 10.977 -23.188 -20.984 1 94.62 149 PHE A C 1
ATOM 1258 O O . PHE A 1 149 ? 11.43 -24.266 -21.375 1 94.62 149 PHE A O 1
ATOM 1265 N N . HIS A 1 150 ? 11.695 -22.328 -20.281 1 96.31 150 HIS A N 1
ATOM 1266 C CA . HIS A 1 150 ? 13.125 -22.547 -20.125 1 96.31 150 HIS A CA 1
ATOM 1267 C C . HIS A 1 150 ? 13.508 -22.703 -18.656 1 96.31 150 HIS A C 1
ATOM 1269 O O . HIS A 1 150 ? 12.797 -22.219 -17.781 1 96.31 150 HIS A O 1
ATOM 1275 N N . SER A 1 151 ? 14.617 -23.391 -18.422 1 96.88 151 SER A N 1
ATOM 1276 C CA . SER A 1 151 ? 15.234 -23.516 -17.109 1 96.88 151 SER A CA 1
ATOM 1277 C C . SER A 1 151 ? 16.125 -22.312 -16.812 1 96.88 151 SER A C 1
ATOM 1279 O O . SER A 1 151 ? 16.844 -21.828 -17.672 1 96.88 151 SER A O 1
ATOM 1281 N N . LEU A 1 152 ? 16.047 -21.875 -15.594 1 97 152 LEU A N 1
ATOM 1282 C CA . LEU A 1 152 ? 16.891 -20.766 -15.172 1 97 152 LEU A CA 1
ATOM 1283 C C . LEU A 1 152 ? 18.328 -21.219 -14.984 1 97 152 LEU A C 1
ATOM 1285 O O . LEU A 1 152 ? 19.234 -20.391 -14.859 1 97 152 LEU A O 1
ATOM 1289 N N . LYS A 1 153 ? 18.562 -22.422 -14.992 1 95.25 153 LYS A N 1
ATOM 1290 C CA . LYS A 1 153 ? 19.906 -22.953 -14.867 1 95.25 153 LYS A CA 1
ATOM 1291 C C . LYS A 1 153 ? 20.672 -22.828 -16.172 1 95.25 153 LYS A C 1
ATOM 1293 O O . LYS A 1 153 ? 21.906 -22.891 -16.188 1 95.25 153 LYS A O 1
ATOM 1298 N N . ASP A 1 154 ? 19.969 -22.75 -17.25 1 94.19 154 ASP A N 1
ATOM 1299 C CA . ASP A 1 154 ? 20.578 -22.688 -18.578 1 94.19 154 ASP A CA 1
ATOM 1300 C C . ASP A 1 154 ? 20.781 -21.234 -19 1 94.19 154 ASP A C 1
ATOM 1302 O O . ASP A 1 154 ? 19.984 -20.359 -18.656 1 94.19 154 ASP A O 1
ATOM 1306 N N . LYS A 1 155 ? 21.75 -21.047 -19.828 1 95.12 155 LYS A N 1
ATOM 1307 C CA . LYS A 1 155 ? 22.078 -19.703 -20.312 1 95.12 155 LYS A CA 1
ATOM 1308 C C . LYS A 1 155 ? 20.922 -19.109 -21.109 1 95.12 155 LYS A C 1
ATOM 1310 O O . LYS A 1 155 ? 20.578 -17.938 -20.938 1 95.12 155 LYS A O 1
ATOM 1315 N N . LYS A 1 156 ? 20.406 -19.938 -21.938 1 95.25 156 LYS A N 1
ATOM 1316 C CA . LYS A 1 156 ? 19.281 -19.469 -22.75 1 95.25 156 LYS A CA 1
ATOM 1317 C C . LYS A 1 156 ? 18.109 -19.031 -21.859 1 95.25 156 LYS A C 1
ATOM 1319 O O . LYS A 1 156 ? 17.484 -18 -22.125 1 95.25 156 LYS A O 1
ATOM 1324 N N . GLY A 1 157 ? 17.812 -19.844 -20.844 1 96.06 157 GLY A N 1
ATOM 1325 C CA . GLY A 1 157 ? 16.75 -19.5 -19.906 1 96.06 157 GLY A CA 1
ATOM 1326 C C . GLY A 1 157 ? 16.969 -18.188 -19.188 1 96.06 157 GLY A C 1
ATOM 1327 O O . GLY A 1 157 ? 16.047 -17.406 -18.984 1 96.06 157 GLY A O 1
ATOM 1328 N N . GLN A 1 158 ? 18.172 -17.969 -18.891 1 96.25 158 GLN A N 1
ATOM 1329 C CA . GLN A 1 158 ? 18.516 -16.734 -18.188 1 96.25 158 GLN A CA 1
ATOM 1330 C C . GLN A 1 158 ? 18.328 -15.516 -19.109 1 96.25 158 GLN A C 1
ATOM 1332 O O . GLN A 1 158 ? 17.875 -14.461 -18.672 1 96.25 158 GLN A O 1
ATOM 1337 N N . GLU A 1 159 ? 18.672 -15.711 -20.359 1 95.81 159 GLU A N 1
ATOM 1338 C CA . GLU A 1 159 ? 18.484 -14.641 -21.328 1 95.81 159 GLU A CA 1
ATOM 1339 C C . GLU A 1 159 ? 17 -14.32 -21.516 1 95.81 159 GLU A C 1
ATOM 1341 O O . GLU A 1 159 ? 16.609 -13.156 -21.531 1 95.81 159 GLU A O 1
ATOM 1346 N N . VAL A 1 160 ? 16.25 -15.352 -21.672 1 96.19 160 VAL A N 1
ATOM 1347 C CA . VAL A 1 160 ? 14.812 -15.188 -21.859 1 96.19 160 VAL A CA 1
ATOM 1348 C C . VAL A 1 160 ? 14.195 -14.547 -20.625 1 96.19 160 VAL A C 1
ATOM 1350 O O . VAL A 1 160 ? 13.352 -13.656 -20.719 1 96.19 160 VAL A O 1
ATOM 1353 N N . PHE A 1 161 ? 14.672 -14.992 -19.469 1 97.12 161 PHE A N 1
ATOM 1354 C CA . PHE A 1 161 ? 14.164 -14.461 -18.203 1 97.12 161 PHE A CA 1
ATOM 1355 C C . PHE A 1 161 ? 14.469 -12.969 -18.094 1 97.12 161 PHE A C 1
ATOM 1357 O O . PHE A 1 161 ? 13.617 -12.195 -17.641 1 97.12 161 PHE A O 1
ATOM 1364 N N . LYS A 1 162 ? 15.609 -12.617 -18.484 1 95.44 162 LYS A N 1
ATOM 1365 C CA . LYS A 1 162 ? 15.977 -11.203 -18.469 1 95.44 162 LYS A CA 1
ATOM 1366 C C . LYS A 1 162 ? 15.008 -10.383 -19.312 1 95.44 162 LYS A C 1
ATOM 1368 O O . LYS A 1 162 ? 14.578 -9.305 -18.891 1 95.44 162 LYS A O 1
ATOM 1373 N N . ASN A 1 163 ? 14.703 -10.883 -20.453 1 94.5 163 ASN A N 1
ATOM 1374 C CA . ASN A 1 163 ? 13.758 -10.203 -21.328 1 94.5 163 ASN A CA 1
ATOM 1375 C C . ASN A 1 163 ? 12.359 -10.141 -20.719 1 94.5 163 ASN A C 1
ATOM 1377 O O . ASN A 1 163 ? 11.68 -9.125 -20.812 1 94.5 163 ASN A O 1
ATOM 1381 N N . ASN A 1 164 ? 11.977 -11.25 -20.125 1 94.81 164 ASN A N 1
ATOM 1382 C CA . ASN A 1 164 ? 10.688 -11.266 -19.422 1 94.81 164 ASN A CA 1
ATOM 1383 C C . ASN A 1 164 ? 10.625 -10.195 -18.344 1 94.81 164 ASN A C 1
ATOM 1385 O O . ASN A 1 164 ? 9.625 -9.477 -18.234 1 94.81 164 ASN A O 1
ATOM 1389 N N . LEU A 1 165 ? 11.68 -10.094 -17.578 1 94.81 165 LEU A N 1
ATOM 1390 C CA . LEU A 1 165 ? 11.742 -9.133 -16.469 1 94.81 165 LEU A CA 1
ATOM 1391 C C . LEU A 1 165 ? 11.68 -7.703 -17 1 94.81 165 LEU A C 1
ATOM 1393 O O . LEU A 1 165 ? 10.984 -6.855 -16.438 1 94.81 165 LEU A O 1
ATOM 1397 N N . LYS A 1 166 ? 12.422 -7.512 -18.047 1 93.81 166 LYS A N 1
ATOM 1398 C CA . LYS A 1 166 ? 12.445 -6.18 -18.656 1 93.81 166 LYS A CA 1
ATOM 1399 C C . LYS A 1 166 ? 11.039 -5.75 -19.078 1 93.81 166 LYS A C 1
ATOM 1401 O O . LYS A 1 166 ? 10.609 -4.633 -18.766 1 93.81 166 LYS A O 1
ATOM 1406 N N . TYR A 1 167 ? 10.383 -6.648 -19.719 1 92.69 167 TYR A N 1
ATOM 1407 C CA . TYR A 1 167 ? 9.031 -6.363 -20.172 1 92.69 167 TYR A CA 1
ATOM 1408 C C . TYR A 1 167 ? 8.102 -6.09 -19 1 92.69 167 TYR A C 1
ATOM 1410 O O . TYR A 1 167 ? 7.367 -5.098 -19 1 92.69 167 TYR A O 1
ATOM 1418 N N . GLN A 1 168 ? 8.141 -6.902 -18.016 1 94.19 168 GLN A N 1
ATOM 1419 C CA . GLN A 1 168 ? 7.301 -6.789 -16.828 1 94.19 168 GLN A CA 1
ATOM 1420 C C . GLN A 1 168 ? 7.555 -5.469 -16.109 1 94.19 168 GLN A C 1
ATOM 1422 O O . GLN A 1 168 ? 6.613 -4.73 -15.805 1 94.19 168 GLN A O 1
ATOM 1427 N N . LEU A 1 169 ? 8.781 -5.172 -15.883 1 95.19 169 LEU A N 1
ATOM 1428 C CA . LEU A 1 169 ? 9.156 -4.027 -15.062 1 95.19 169 LEU A CA 1
ATOM 1429 C C . LEU A 1 169 ? 8.922 -2.721 -15.812 1 95.19 169 LEU A C 1
ATOM 1431 O O . LEU A 1 169 ? 8.57 -1.705 -15.203 1 95.19 169 LEU A O 1
ATOM 1435 N N . GLU A 1 170 ? 9.109 -2.756 -17.109 1 93.56 170 GLU A N 1
ATOM 1436 C CA . GLU A 1 170 ? 8.805 -1.57 -17.906 1 93.56 170 GLU A CA 1
ATOM 1437 C C . GLU A 1 170 ? 7.324 -1.205 -17.797 1 93.56 170 GLU A C 1
ATOM 1439 O O . GLU A 1 170 ? 6.977 -0.028 -17.688 1 93.56 170 GLU A O 1
ATOM 1444 N N . LYS A 1 171 ? 6.543 -2.191 -17.812 1 91.88 171 LYS A N 1
ATOM 1445 C CA . LYS A 1 171 ? 5.102 -1.977 -17.719 1 91.88 171 LYS A CA 1
ATOM 1446 C C . LYS A 1 171 ? 4.707 -1.496 -16.328 1 91.88 171 LYS A C 1
ATOM 1448 O O . LYS A 1 171 ? 3.838 -0.633 -16.188 1 91.88 171 LYS A O 1
ATOM 1453 N N . GLU A 1 172 ? 5.324 -2.027 -15.32 1 91.81 172 GLU A N 1
ATOM 1454 C CA . GLU A 1 172 ? 4.926 -1.763 -13.945 1 91.81 172 GLU A CA 1
ATOM 1455 C C . GLU A 1 172 ? 5.531 -0.46 -13.43 1 91.81 172 GLU A C 1
ATOM 1457 O O . GLU A 1 172 ? 4.895 0.273 -12.672 1 91.81 172 GLU A O 1
ATOM 1462 N N . LEU A 1 173 ? 6.762 -0.132 -13.836 1 90.75 173 LEU A N 1
ATOM 1463 C CA . LEU A 1 173 ? 7.484 0.997 -13.258 1 90.75 173 LEU A CA 1
ATOM 1464 C C . LEU A 1 173 ? 7.578 2.148 -14.258 1 90.75 173 LEU A C 1
ATOM 1466 O O . LEU A 1 173 ? 7.875 3.281 -13.875 1 90.75 173 LEU A O 1
ATOM 1470 N N . GLY A 1 174 ? 7.379 1.853 -15.531 1 88.88 174 GLY A N 1
ATOM 1471 C CA . GLY A 1 174 ? 7.418 2.893 -16.547 1 88.88 174 GLY A CA 1
ATOM 1472 C C . GLY A 1 174 ? 8.758 2.998 -17.234 1 88.88 174 GLY A C 1
ATOM 1473 O O . GLY A 1 174 ? 9.719 2.332 -16.844 1 88.88 174 GLY A O 1
ATOM 1474 N N . LYS A 1 175 ? 8.812 3.891 -18.172 1 87.75 175 LYS A N 1
ATOM 1475 C CA . LYS A 1 175 ? 9.984 4.023 -19.031 1 87.75 175 LYS A CA 1
ATOM 1476 C C . LYS A 1 175 ? 11.148 4.66 -18.281 1 87.75 175 LYS A C 1
ATOM 1478 O O . LYS A 1 175 ? 12.312 4.438 -18.609 1 87.75 175 LYS A O 1
ATOM 1483 N N . GLU A 1 176 ? 10.82 5.387 -17.281 1 84.31 176 GLU A N 1
ATOM 1484 C CA . GLU A 1 176 ? 11.852 6.066 -16.5 1 84.31 176 GLU A CA 1
ATOM 1485 C C . GLU A 1 176 ? 12.742 5.066 -15.773 1 84.31 176 GLU A C 1
ATOM 1487 O O . GLU A 1 176 ? 13.883 5.391 -15.422 1 84.31 176 GLU A O 1
ATOM 1492 N N . ALA A 1 177 ? 12.273 3.891 -15.656 1 89.62 177 ALA A N 1
ATOM 1493 C CA . ALA A 1 177 ? 13.031 2.881 -14.922 1 89.62 177 ALA A CA 1
ATOM 1494 C C . ALA A 1 177 ? 13.883 2.045 -15.875 1 89.62 177 ALA A C 1
ATOM 1496 O O . ALA A 1 177 ? 14.664 1.198 -15.43 1 89.62 177 ALA A O 1
ATOM 1497 N N . LEU A 1 178 ? 13.812 2.289 -17.156 1 90.88 178 LEU A N 1
ATOM 1498 C CA . LEU A 1 178 ? 14.414 1.432 -18.172 1 90.88 178 LEU A CA 1
ATOM 1499 C C . LEU A 1 178 ? 15.922 1.327 -17.984 1 90.88 178 LEU A C 1
ATOM 1501 O O . LEU A 1 178 ? 16.5 0.251 -18.141 1 90.88 178 LEU A O 1
ATOM 1505 N N . VAL A 1 179 ? 16.547 2.422 -17.656 1 91.12 179 VAL A N 1
ATOM 1506 C CA . VAL A 1 179 ? 18 2.434 -17.484 1 91.12 179 VAL A CA 1
ATOM 1507 C C . VAL A 1 179 ? 18.391 1.494 -16.344 1 91.12 179 VAL A C 1
ATOM 1509 O O . VAL A 1 179 ? 19.312 0.694 -16.484 1 91.12 179 VAL A O 1
ATOM 1512 N N . ASP A 1 180 ? 17.688 1.566 -15.312 1 92.38 180 ASP A N 1
ATOM 1513 C CA . ASP A 1 180 ? 17.984 0.725 -14.156 1 92.38 180 ASP A CA 1
ATOM 1514 C C . ASP A 1 180 ? 17.641 -0.737 -14.445 1 92.38 180 ASP A C 1
ATOM 1516 O O . ASP A 1 180 ? 18.344 -1.643 -13.977 1 92.38 180 ASP A O 1
ATOM 1520 N N . ILE A 1 181 ? 16.609 -0.974 -15.211 1 94.19 181 ILE A N 1
ATOM 1521 C CA . ILE A 1 181 ? 16.141 -2.318 -15.531 1 94.19 181 ILE A CA 1
ATOM 1522 C C . ILE A 1 181 ? 17.188 -3.053 -16.359 1 94.19 181 ILE A C 1
ATOM 1524 O O . ILE A 1 181 ? 17.391 -4.254 -16.172 1 94.19 181 ILE A O 1
ATOM 1528 N N . LYS A 1 182 ? 17.844 -2.32 -17.203 1 94.06 182 LYS A N 1
ATOM 1529 C CA . LYS A 1 182 ? 18.844 -2.912 -18.078 1 94.06 182 LYS A CA 1
ATOM 1530 C C . LYS A 1 182 ? 20.031 -3.439 -17.266 1 94.06 182 LYS A C 1
ATOM 1532 O O . LYS A 1 182 ? 20.75 -4.328 -17.734 1 94.06 182 LYS A O 1
ATOM 1537 N N . ASN A 1 183 ? 20.172 -2.932 -16.062 1 94.38 183 ASN A N 1
ATOM 1538 C CA . ASN A 1 183 ? 21.359 -3.273 -15.273 1 94.38 183 ASN A CA 1
ATOM 1539 C C . ASN A 1 183 ? 21.047 -4.371 -14.258 1 94.38 183 ASN A C 1
ATOM 1541 O O . ASN A 1 183 ? 21.875 -4.684 -13.406 1 94.38 183 ASN A O 1
ATOM 1545 N N . ILE A 1 184 ? 19.953 -4.973 -14.398 1 96.25 184 ILE A N 1
ATOM 1546 C CA . ILE A 1 184 ? 19.562 -6.035 -13.477 1 96.25 184 ILE A CA 1
ATOM 1547 C C . ILE A 1 184 ? 20.438 -7.262 -13.719 1 96.25 184 ILE A C 1
ATOM 1549 O O . ILE A 1 184 ? 20.688 -7.641 -14.867 1 96.25 184 ILE A O 1
ATOM 1553 N N . GLU A 1 185 ? 20.938 -7.781 -12.664 1 96.75 185 GLU A N 1
ATOM 1554 C CA . GLU A 1 185 ? 21.672 -9.047 -12.695 1 96.75 185 GLU A CA 1
ATOM 1555 C C . GLU A 1 185 ? 21.031 -10.078 -11.773 1 96.75 185 GLU A C 1
ATOM 1557 O O . GLU A 1 185 ? 20.438 -9.719 -10.75 1 96.75 185 GLU A O 1
ATOM 1562 N N . PHE A 1 186 ? 21.078 -11.305 -12.203 1 96.5 186 PHE A N 1
ATOM 1563 C CA . PHE A 1 186 ? 20.547 -12.344 -11.328 1 96.5 186 PHE A CA 1
ATOM 1564 C C . PHE A 1 186 ? 21.375 -13.617 -11.445 1 96.5 186 PHE A C 1
ATOM 1566 O O . PHE A 1 186 ? 22 -13.867 -12.477 1 96.5 186 PHE A O 1
ATOM 1573 N N . THR A 1 187 ? 21.375 -14.391 -10.344 1 97.06 187 THR A N 1
ATOM 1574 C CA . THR A 1 187 ? 22.094 -15.656 -10.242 1 97.06 187 THR A CA 1
ATOM 1575 C C . THR A 1 187 ? 21.234 -16.719 -9.578 1 97.06 187 THR A C 1
ATOM 1577 O O . THR A 1 187 ? 21.047 -16.719 -8.359 1 97.06 187 THR A O 1
ATOM 1580 N N . PRO A 1 188 ? 20.734 -17.641 -10.391 1 97.44 188 PRO A N 1
ATOM 1581 C CA . PRO A 1 188 ? 20.016 -18.766 -9.773 1 97.44 188 PRO A CA 1
ATOM 1582 C C . PRO A 1 188 ? 20.906 -19.641 -8.914 1 97.44 188 PRO A C 1
ATOM 1584 O O . PRO A 1 188 ? 22.062 -19.875 -9.258 1 97.44 188 PRO A O 1
ATOM 1587 N N . ALA A 1 189 ? 20.344 -20.016 -7.812 1 97.19 189 ALA A N 1
ATOM 1588 C CA . ALA A 1 189 ? 21.094 -20.953 -6.973 1 97.19 189 ALA A CA 1
ATOM 1589 C C . ALA A 1 189 ? 21.25 -22.297 -7.66 1 97.19 189 ALA A C 1
ATOM 1591 O O . ALA A 1 189 ? 20.469 -22.656 -8.539 1 97.19 189 ALA A O 1
ATOM 1592 N N . ASN A 1 190 ? 22.203 -23.016 -7.195 1 94.38 190 ASN A N 1
ATOM 1593 C CA . ASN A 1 190 ? 22.453 -24.344 -7.754 1 94.38 190 ASN A CA 1
ATOM 1594 C C . ASN A 1 190 ? 21.297 -25.297 -7.465 1 94.38 190 ASN A C 1
ATOM 1596 O O . ASN A 1 190 ? 21.062 -26.25 -8.211 1 94.38 190 ASN A O 1
ATOM 1600 N N . THR A 1 191 ? 20.594 -24.984 -6.438 1 94.81 191 THR A N 1
ATOM 1601 C CA . THR A 1 191 ? 19.5 -25.859 -5.996 1 94.81 191 THR A CA 1
ATOM 1602 C C . THR A 1 191 ? 18.234 -25.594 -6.809 1 94.81 191 THR A C 1
ATOM 1604 O O . THR A 1 191 ? 17.234 -26.281 -6.625 1 94.81 191 THR A O 1
ATOM 1607 N N . MET A 1 192 ? 18.344 -24.625 -7.715 1 96.44 192 MET A N 1
ATOM 1608 C CA . MET A 1 192 ? 17.203 -24.344 -8.586 1 96.44 192 MET A CA 1
ATOM 1609 C C . MET A 1 192 ? 16.844 -25.578 -9.414 1 96.44 192 MET A C 1
ATOM 1611 O O . MET A 1 192 ? 17.719 -26.266 -9.938 1 96.44 192 MET A O 1
ATOM 1615 N N . LYS A 1 193 ? 15.562 -25.875 -9.547 1 96.69 193 LYS A N 1
ATOM 1616 C CA . LYS A 1 193 ? 15.141 -27.031 -10.336 1 96.69 193 LYS A CA 1
ATOM 1617 C C . LYS A 1 193 ? 13.852 -26.734 -11.094 1 96.69 193 LYS A C 1
ATOM 1619 O O . LYS A 1 193 ? 13.094 -25.844 -10.719 1 96.69 193 LYS A O 1
ATOM 1624 N N . MET A 1 194 ? 13.641 -27.516 -12.109 1 96.88 194 MET A N 1
ATOM 1625 C CA . MET A 1 194 ? 12.422 -27.391 -12.914 1 96.88 194 MET A CA 1
ATOM 1626 C C . MET A 1 194 ? 11.32 -28.297 -12.375 1 96.88 194 MET A C 1
ATOM 1628 O O . MET A 1 194 ? 11.586 -29.422 -11.945 1 96.88 194 MET A O 1
ATOM 1632 N N . VAL A 1 195 ? 10.133 -27.734 -12.391 1 96.44 195 VAL A N 1
ATOM 1633 C CA . VAL A 1 195 ? 8.953 -28.531 -12.023 1 96.44 195 VAL A CA 1
ATOM 1634 C C . VAL A 1 195 ? 7.855 -28.312 -13.07 1 96.44 195 VAL A C 1
ATOM 1636 O O . VAL A 1 195 ? 7.918 -27.391 -13.867 1 96.44 195 VAL A O 1
ATOM 1639 N N . LYS A 1 196 ? 6.965 -29.266 -13.078 1 95.19 196 LYS A N 1
ATOM 1640 C CA . LYS A 1 196 ? 5.797 -29.156 -13.945 1 95.19 196 LYS A CA 1
ATOM 1641 C C . LYS A 1 196 ? 4.547 -28.812 -13.141 1 95.19 196 LYS A C 1
ATOM 1643 O O . LYS A 1 196 ? 4.227 -29.484 -12.156 1 95.19 196 LYS A O 1
ATOM 1648 N N . VAL A 1 197 ? 3.881 -27.75 -13.547 1 94.5 197 VAL A N 1
ATOM 1649 C CA . VAL A 1 197 ? 2.654 -27.328 -12.883 1 94.5 197 VAL A CA 1
ATOM 1650 C C . VAL A 1 197 ? 1.514 -27.266 -13.891 1 94.5 197 VAL A C 1
ATOM 1652 O O . VAL A 1 197 ? 1.663 -26.672 -14.969 1 94.5 197 VAL A O 1
ATOM 1655 N N . LYS A 1 198 ? 0.438 -27.875 -13.602 1 93.88 198 LYS A N 1
ATOM 1656 C CA . LYS A 1 198 ? -0.721 -27.844 -14.492 1 93.88 198 LYS A CA 1
ATOM 1657 C C . LYS A 1 198 ? -1.4 -26.469 -14.461 1 93.88 198 LYS A C 1
ATOM 1659 O O . LYS A 1 198 ? -1.618 -25.906 -13.383 1 93.88 198 LYS A O 1
ATOM 1664 N N . ASN A 1 199 ? -1.628 -25.922 -15.609 1 92.31 199 ASN A N 1
ATOM 1665 C CA . ASN A 1 199 ? -2.318 -24.641 -15.797 1 92.31 199 ASN A CA 1
ATOM 1666 C C . ASN A 1 199 ? -3.262 -24.703 -17 1 92.31 199 ASN A C 1
ATOM 1668 O O . ASN A 1 199 ? -2.814 -24.688 -18.141 1 92.31 199 ASN A O 1
ATOM 1672 N N . TYR A 1 200 ? -4.527 -24.703 -16.703 1 92.12 200 TYR A N 1
ATOM 1673 C CA . TYR A 1 200 ? -5.578 -24.797 -17.719 1 92.12 200 TYR A CA 1
ATOM 1674 C C . TYR A 1 200 ? -5.352 -26 -18.625 1 92.12 200 TYR A C 1
ATOM 1676 O O . TYR A 1 200 ? -5.371 -25.875 -19.844 1 92.12 200 TYR A O 1
ATOM 1684 N N . GLY A 1 201 ? -5.066 -27.016 -17.969 1 90.38 201 GLY A N 1
ATOM 1685 C CA . GLY A 1 201 ? -4.984 -28.297 -18.672 1 90.38 201 GLY A CA 1
ATOM 1686 C C . GLY A 1 201 ? -3.617 -28.562 -19.266 1 90.38 201 GLY A C 1
ATOM 1687 O O . GLY A 1 201 ? -3.342 -29.672 -19.734 1 90.38 201 GLY A O 1
ATOM 1688 N N . ILE A 1 202 ? -2.787 -27.562 -19.219 1 91.31 202 ILE A N 1
ATOM 1689 C CA . ILE A 1 202 ? -1.457 -27.719 -19.797 1 91.31 202 ILE A CA 1
ATOM 1690 C C . ILE A 1 202 ? -0.406 -27.719 -18.688 1 91.31 202 ILE A C 1
ATOM 1692 O O . ILE A 1 202 ? -0.558 -27.016 -17.688 1 91.31 202 ILE A O 1
ATOM 1696 N N . GLU A 1 203 ? 0.608 -28.516 -18.922 1 93 203 GLU A N 1
ATOM 1697 C CA . GLU A 1 203 ? 1.713 -28.516 -17.969 1 93 203 GLU A CA 1
ATOM 1698 C C . GLU A 1 203 ? 2.74 -27.438 -18.312 1 93 203 GLU A C 1
ATOM 1700 O O . GLU A 1 203 ? 3.328 -27.469 -19.406 1 93 203 GLU A O 1
ATOM 1705 N N . ILE A 1 204 ? 2.92 -26.594 -17.406 1 94.69 204 ILE A N 1
ATOM 1706 C CA . ILE A 1 204 ? 3.867 -25.5 -17.609 1 94.69 204 ILE A CA 1
ATOM 1707 C C . ILE A 1 204 ? 5.164 -25.797 -16.859 1 94.69 204 ILE A C 1
ATOM 1709 O O . ILE A 1 204 ? 5.148 -26.031 -15.648 1 94.69 204 ILE A O 1
ATOM 1713 N N . HIS A 1 205 ? 6.301 -25.891 -17.625 1 96.31 205 HIS A N 1
ATOM 1714 C CA . HIS A 1 205 ? 7.605 -26.016 -16.984 1 96.31 205 HIS A CA 1
ATOM 1715 C C . HIS A 1 205 ? 8.008 -24.719 -16.297 1 96.31 205 HIS A C 1
ATOM 1717 O O . HIS A 1 205 ? 7.988 -23.641 -16.906 1 96.31 205 HIS A O 1
ATOM 1723 N N . SER A 1 206 ? 8.305 -24.859 -15 1 97.81 206 SER A N 1
ATOM 1724 C CA . SER A 1 206 ? 8.609 -23.672 -14.219 1 97.81 206 SER A CA 1
ATOM 1725 C C . SER A 1 206 ? 9.734 -23.922 -13.227 1 97.81 206 SER A C 1
ATOM 1727 O O . SER A 1 206 ? 10.164 -25.078 -13.055 1 97.81 206 SER A O 1
ATOM 1729 N N . ASN A 1 207 ? 10.32 -22.938 -12.688 1 98.56 207 ASN A N 1
ATOM 1730 C CA . ASN A 1 207 ? 11.531 -23 -11.875 1 98.56 207 ASN A CA 1
ATOM 1731 C C . ASN A 1 207 ? 11.242 -22.75 -10.398 1 98.56 207 ASN A C 1
ATOM 1733 O O . ASN A 1 207 ? 10.531 -21.797 -10.062 1 98.56 207 ASN A O 1
ATOM 1737 N N . ILE A 1 208 ? 11.742 -23.625 -9.469 1 98.44 208 ILE A N 1
ATOM 1738 C CA . ILE A 1 208 ? 11.625 -23.406 -8.031 1 98.44 208 ILE A CA 1
ATOM 1739 C C . ILE A 1 208 ? 13.016 -23.375 -7.402 1 98.44 208 ILE A C 1
ATOM 1741 O O . ILE A 1 208 ? 13.906 -24.125 -7.82 1 98.44 208 ILE A O 1
ATOM 1745 N N . GLY A 1 209 ? 13.188 -22.531 -6.445 1 98.12 209 GLY A N 1
ATOM 1746 C CA . GLY A 1 209 ? 14.461 -22.422 -5.746 1 98.12 209 GLY A CA 1
ATOM 1747 C C . GLY A 1 209 ? 14.758 -21.016 -5.273 1 98.12 209 GLY A C 1
ATOM 1748 O O . GLY A 1 209 ? 13.844 -20.266 -4.945 1 98.12 209 GLY A O 1
ATOM 1749 N N . LYS A 1 210 ? 16.031 -20.797 -5.117 1 98.5 210 LYS A N 1
ATOM 1750 C CA . LYS A 1 210 ? 16.484 -19.484 -4.703 1 98.5 210 LYS A CA 1
ATOM 1751 C C . LYS A 1 210 ? 17.188 -18.75 -5.852 1 98.5 210 LYS A C 1
ATOM 1753 O O . LYS A 1 210 ? 17.797 -19.391 -6.711 1 98.5 210 LYS A O 1
ATOM 1758 N N . ILE A 1 211 ? 17.094 -17.5 -5.848 1 98.19 211 ILE A N 1
ATOM 1759 C CA . ILE A 1 211 ? 17.719 -16.688 -6.879 1 98.19 211 ILE A CA 1
ATOM 1760 C C . ILE A 1 211 ? 18.203 -15.375 -6.273 1 98.19 211 ILE A C 1
ATOM 1762 O O . ILE A 1 211 ? 17.469 -14.711 -5.543 1 98.19 211 ILE A O 1
ATOM 1766 N N . LYS A 1 212 ? 19.391 -15.086 -6.496 1 98.19 212 LYS A N 1
ATOM 1767 C CA . LYS A 1 212 ? 19.938 -13.797 -6.098 1 98.19 212 LYS A CA 1
ATOM 1768 C C . LYS A 1 212 ? 19.734 -12.75 -7.188 1 98.19 212 LYS A C 1
ATOM 1770 O O . LYS A 1 212 ? 20.078 -12.984 -8.352 1 98.19 212 LYS A O 1
ATOM 1775 N N . ILE A 1 213 ? 19.203 -11.594 -6.875 1 98 213 ILE A N 1
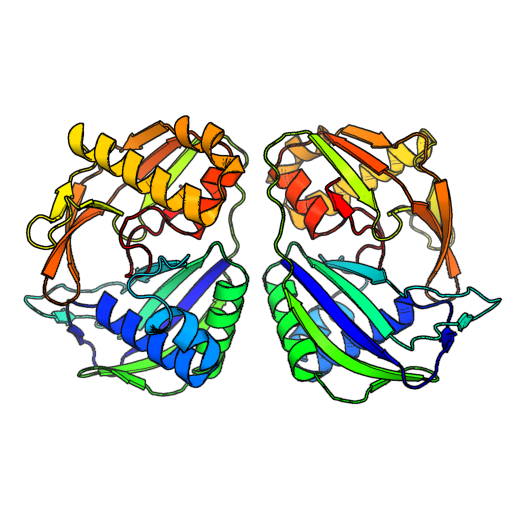ATOM 1776 C CA . ILE A 1 213 ? 18.984 -10.531 -7.855 1 98 213 ILE A CA 1
ATOM 1777 C C . ILE A 1 213 ? 19.672 -9.25 -7.387 1 98 213 ILE A C 1
ATOM 1779 O O . ILE A 1 213 ? 19.531 -8.859 -6.227 1 98 213 ILE A O 1
ATOM 1783 N N . LYS A 1 214 ? 20.438 -8.695 -8.234 1 97.88 214 LYS A N 1
ATOM 1784 C CA . LYS A 1 214 ? 21.078 -7.402 -8.031 1 97.88 214 LYS A CA 1
ATOM 1785 C C . LYS A 1 214 ? 20.406 -6.309 -8.852 1 97.88 214 LYS A C 1
ATOM 1787 O O . LYS A 1 214 ? 20.391 -6.371 -10.086 1 97.88 214 LYS A O 1
ATOM 1792 N N . ALA A 1 215 ? 19.859 -5.352 -8.25 1 96.31 215 ALA A N 1
ATOM 1793 C CA . ALA A 1 215 ? 19.156 -4.223 -8.859 1 96.31 215 ALA A CA 1
ATOM 1794 C C . ALA A 1 215 ? 18.938 -3.104 -7.848 1 96.31 215 ALA A C 1
ATOM 1796 O O . ALA A 1 215 ? 19.234 -3.264 -6.66 1 96.31 215 ALA A O 1
ATOM 1797 N N . LYS A 1 216 ? 18.469 -1.974 -8.336 1 92.81 216 LYS A N 1
ATOM 1798 C CA . LYS A 1 216 ? 18.094 -0.898 -7.43 1 92.81 216 LYS A CA 1
ATOM 1799 C C . LYS A 1 216 ? 16.984 -1.348 -6.48 1 92.81 216 LYS A C 1
ATOM 1801 O O . LYS A 1 216 ? 16.109 -2.131 -6.867 1 92.81 216 LYS A O 1
ATOM 1806 N N . PRO A 1 217 ? 16.891 -0.792 -5.312 1 92.19 217 PRO A N 1
ATOM 1807 C CA . PRO A 1 217 ? 15.938 -1.238 -4.289 1 92.19 217 PRO A CA 1
ATOM 1808 C C . PRO A 1 217 ? 14.484 -1.137 -4.754 1 92.19 217 PRO A C 1
ATOM 1810 O O . PRO A 1 217 ? 13.68 -2.018 -4.453 1 92.19 217 PRO A O 1
ATOM 1813 N N . TYR A 1 218 ? 14.195 -0.084 -5.453 1 90.81 218 TYR A N 1
ATOM 1814 C CA . TYR A 1 218 ? 12.805 0.074 -5.863 1 90.81 218 TYR A CA 1
ATOM 1815 C C . TYR A 1 218 ? 12.398 -1.005 -6.859 1 90.81 218 TYR A C 1
ATOM 1817 O O . TYR A 1 218 ? 11.234 -1.403 -6.914 1 90.81 218 TYR A O 1
ATOM 1825 N N . ILE A 1 219 ? 13.344 -1.503 -7.625 1 95.06 219 ILE A N 1
ATOM 1826 C CA . ILE A 1 219 ? 13.086 -2.598 -8.555 1 95.06 219 ILE A CA 1
ATOM 1827 C C . ILE A 1 219 ? 12.914 -3.902 -7.777 1 95.06 219 ILE A C 1
ATOM 1829 O O . ILE A 1 219 ? 11.984 -4.672 -8.047 1 95.06 219 ILE A O 1
ATOM 1833 N N . LEU A 1 220 ? 13.805 -4.086 -6.812 1 96.44 220 LEU A N 1
ATOM 1834 C CA . LEU A 1 220 ? 13.719 -5.281 -5.98 1 96.44 220 LEU A CA 1
ATOM 1835 C C . LEU A 1 220 ? 12.398 -5.309 -5.211 1 96.44 220 LEU A C 1
ATOM 1837 O O . LEU A 1 220 ? 11.797 -6.371 -5.047 1 96.44 220 LEU A O 1
ATOM 1841 N N . ASP A 1 221 ? 11.992 -4.18 -4.789 1 94.19 221 ASP A N 1
ATOM 1842 C CA . ASP A 1 221 ? 10.711 -4.055 -4.098 1 94.19 221 ASP A CA 1
ATOM 1843 C C . ASP A 1 221 ? 9.555 -4.434 -5.02 1 94.19 221 ASP A C 1
ATOM 1845 O O . ASP A 1 221 ? 8.633 -5.137 -4.605 1 94.19 221 ASP A O 1
ATOM 1849 N N . CYS A 1 222 ? 9.625 -3.975 -6.227 1 94.88 222 CYS A N 1
ATOM 1850 C CA . CYS A 1 222 ? 8.594 -4.297 -7.211 1 94.88 222 CYS A CA 1
ATOM 1851 C C . CYS A 1 222 ? 8.516 -5.801 -7.449 1 94.88 222 CYS A C 1
ATOM 1853 O O . CYS A 1 222 ? 7.43 -6.379 -7.438 1 94.88 222 CYS A O 1
ATOM 1855 N N . LEU A 1 223 ? 9.641 -6.395 -7.59 1 97.31 223 LEU A N 1
ATOM 1856 C CA . LEU A 1 223 ? 9.695 -7.832 -7.824 1 97.31 223 LEU A CA 1
ATOM 1857 C C . LEU A 1 223 ? 9.172 -8.602 -6.617 1 97.31 223 LEU A C 1
ATOM 1859 O O . LEU A 1 223 ? 8.461 -9.594 -6.77 1 97.31 223 LEU A O 1
ATOM 1863 N N . TYR A 1 224 ? 9.523 -8.133 -5.5 1 97.56 224 TYR A N 1
ATOM 1864 C CA . TYR A 1 224 ? 9.07 -8.734 -4.25 1 97.56 224 TYR A CA 1
ATOM 1865 C C . TYR A 1 224 ? 7.551 -8.719 -4.152 1 97.56 224 TYR A C 1
ATOM 1867 O O . TYR A 1 224 ? 6.941 -9.703 -3.725 1 97.56 224 TYR A O 1
ATOM 1875 N N . LYS A 1 225 ? 6.969 -7.688 -4.59 1 96.62 225 LYS A N 1
ATOM 1876 C CA . LYS A 1 225 ? 5.531 -7.484 -4.41 1 96.62 225 LYS A CA 1
ATOM 1877 C C . LYS A 1 225 ? 4.75 -8.039 -5.598 1 96.62 225 LYS A C 1
ATOM 1879 O O . LYS A 1 225 ? 3.666 -8.602 -5.43 1 96.62 225 LYS A O 1
ATOM 1884 N N . SER A 1 226 ? 5.262 -7.871 -6.75 1 96.62 226 SER A N 1
ATOM 1885 C CA . SER A 1 226 ? 4.516 -8.25 -7.945 1 96.62 226 SER A CA 1
ATOM 1886 C C . SER A 1 226 ? 4.879 -9.664 -8.398 1 96.62 226 SER A C 1
ATOM 1888 O O . SER A 1 226 ? 4.168 -10.258 -9.211 1 96.62 226 SER A O 1
ATOM 1890 N N . GLY A 1 227 ? 5.992 -10.141 -7.918 1 97.31 227 GLY A N 1
ATOM 1891 C CA . GLY A 1 227 ? 6.516 -11.398 -8.414 1 97.31 227 GLY A CA 1
ATOM 1892 C C . GLY A 1 227 ? 7.375 -11.242 -9.656 1 97.31 227 GLY A C 1
ATOM 1893 O O . GLY A 1 227 ? 7.469 -10.156 -10.219 1 97.31 227 GLY A O 1
ATOM 1894 N N . ALA A 1 228 ? 8.016 -12.336 -9.953 1 96.81 228 ALA A N 1
ATOM 1895 C CA . ALA A 1 228 ? 8.852 -12.383 -11.156 1 96.81 228 ALA A CA 1
ATOM 1896 C C . ALA A 1 228 ? 8.531 -13.617 -11.992 1 96.81 228 ALA A C 1
ATOM 1898 O O . ALA A 1 228 ? 8.938 -14.727 -11.656 1 96.81 228 ALA A O 1
ATOM 1899 N N . SER A 1 229 ? 7.738 -13.422 -13.047 1 94.44 229 SER A N 1
ATOM 1900 C CA . SER A 1 229 ? 7.348 -14.531 -13.906 1 94.44 229 SER A CA 1
ATOM 1901 C C . SER A 1 229 ? 6.457 -14.062 -15.055 1 94.44 229 SER A C 1
ATOM 1903 O O . SER A 1 229 ? 5.727 -13.078 -14.914 1 94.44 229 SER A O 1
ATOM 1905 N N . SER A 1 230 ? 6.438 -14.734 -16.172 1 92.31 230 SER A N 1
ATOM 1906 C CA . SER A 1 230 ? 5.551 -14.445 -17.297 1 92.31 230 SER A CA 1
ATOM 1907 C C . SER A 1 230 ? 4.094 -14.727 -16.938 1 92.31 230 SER A C 1
ATOM 1909 O O . SER A 1 230 ? 3.182 -14.133 -17.516 1 92.31 230 SER A O 1
ATOM 1911 N N . LEU A 1 231 ? 3.746 -15.5 -15.977 1 93.25 231 LEU A N 1
ATOM 1912 C CA . LEU A 1 231 ? 2.393 -15.891 -15.594 1 93.25 231 LEU A CA 1
ATOM 1913 C C . LEU A 1 231 ? 2.127 -15.57 -14.133 1 93.25 231 LEU A C 1
ATOM 1915 O O . LEU A 1 231 ? 1.529 -16.375 -13.414 1 93.25 231 LEU A O 1
ATOM 1919 N N . LYS A 1 232 ? 2.525 -14.359 -13.789 1 94.38 232 LYS A N 1
ATOM 1920 C CA . LYS A 1 232 ? 2.42 -13.969 -12.391 1 94.38 232 LYS A CA 1
ATOM 1921 C C . LYS A 1 232 ? 0.973 -14.039 -11.906 1 94.38 232 LYS A C 1
ATOM 1923 O O . LYS A 1 232 ? 0.686 -14.625 -10.867 1 94.38 232 LYS A O 1
ATOM 1928 N N . SER A 1 233 ? 0.05 -13.516 -12.719 1 94.81 233 SER A N 1
ATOM 1929 C CA . SER A 1 233 ? -1.339 -13.391 -12.289 1 94.81 233 SER A CA 1
ATOM 1930 C C . SER A 1 233 ? -2.051 -14.734 -12.305 1 94.81 233 SER A C 1
ATOM 1932 O O . SER A 1 233 ? -3.184 -14.852 -11.836 1 94.81 233 SER A O 1
ATOM 1934 N N . SER A 1 234 ? -1.333 -15.781 -12.805 1 95.56 234 SER A N 1
ATOM 1935 C CA . SER A 1 234 ? -1.891 -17.125 -12.836 1 95.56 234 SER A CA 1
ATOM 1936 C C . SER A 1 234 ? -1.31 -18 -11.727 1 95.56 234 SER A C 1
ATOM 1938 O O . SER A 1 234 ? -1.404 -19.219 -11.773 1 95.56 234 SER A O 1
ATOM 1940 N N . GLY A 1 235 ? -0.646 -17.375 -10.836 1 97.19 235 GLY A N 1
ATOM 1941 C CA . GLY A 1 235 ? -0.185 -18.109 -9.664 1 97.19 235 GLY A CA 1
ATOM 1942 C C . GLY A 1 235 ? 1.271 -18.516 -9.758 1 97.19 235 GLY A C 1
ATOM 1943 O O . GLY A 1 235 ? 1.669 -19.547 -9.188 1 97.19 235 GLY A O 1
ATOM 1944 N N . PHE A 1 236 ? 2.025 -17.812 -10.469 1 97.88 236 PHE A N 1
ATOM 1945 C CA . PHE A 1 236 ? 3.445 -18.109 -10.625 1 97.88 236 PHE A CA 1
ATOM 1946 C C . PHE A 1 236 ? 4.289 -16.891 -10.227 1 97.88 236 PHE A C 1
ATOM 1948 O O . PHE A 1 236 ? 3.818 -15.758 -10.273 1 97.88 236 PHE A O 1
ATOM 1955 N N . GLY A 1 237 ? 5.484 -17.172 -9.688 1 98.25 237 GLY A N 1
ATOM 1956 C CA . GLY A 1 237 ? 6.512 -16.156 -9.625 1 98.25 237 GLY A CA 1
ATOM 1957 C C . GLY A 1 237 ? 6.527 -15.398 -8.305 1 98.25 237 GLY A C 1
ATOM 1958 O O . GLY A 1 237 ? 7.281 -14.438 -8.141 1 98.25 237 GLY A O 1
ATOM 1959 N N . MET A 1 238 ? 5.695 -15.789 -7.332 1 98.69 238 MET A N 1
ATOM 1960 C CA . MET A 1 238 ? 5.73 -15.102 -6.043 1 98.69 238 MET A CA 1
ATOM 1961 C C . MET A 1 238 ? 7.051 -15.359 -5.324 1 98.69 238 MET A C 1
ATOM 1963 O O . MET A 1 238 ? 7.523 -16.5 -5.277 1 98.69 238 MET A O 1
ATOM 1967 N N . LEU A 1 239 ? 7.613 -14.273 -4.789 1 98.44 239 LEU A N 1
ATOM 1968 C CA . LEU A 1 239 ? 8.938 -14.344 -4.18 1 98.44 239 LEU A CA 1
ATOM 1969 C C . LEU A 1 239 ? 8.875 -13.984 -2.699 1 98.44 239 LEU A C 1
ATOM 1971 O O . LEU A 1 239 ? 7.973 -13.266 -2.27 1 98.44 239 LEU A O 1
ATOM 1975 N N . GLU A 1 240 ? 9.727 -14.523 -1.993 1 98.25 240 GLU A N 1
ATOM 1976 C CA . GLU A 1 240 ? 9.953 -14.18 -0.593 1 98.25 240 GLU A CA 1
ATOM 1977 C C . GLU A 1 240 ? 11.43 -13.883 -0.33 1 98.25 240 GLU A C 1
ATOM 1979 O O . GLU A 1 240 ? 12.312 -14.531 -0.905 1 98.25 240 GLU A O 1
ATOM 1984 N N . ILE A 1 241 ? 11.641 -12.875 0.48 1 97 241 ILE A N 1
ATOM 1985 C CA . ILE A 1 241 ? 13.016 -12.531 0.83 1 97 241 ILE A CA 1
ATOM 1986 C C . ILE A 1 241 ? 13.562 -13.547 1.829 1 97 241 ILE A C 1
ATOM 1988 O O . ILE A 1 241 ? 12.898 -13.875 2.816 1 97 241 ILE A O 1
ATOM 1992 N N . VAL A 1 242 ? 14.766 -14.062 1.582 1 93.62 242 VAL A N 1
ATOM 1993 C CA . VAL A 1 242 ? 15.383 -15.062 2.445 1 93.62 242 VAL A CA 1
ATOM 1994 C C . VAL A 1 242 ? 16.109 -14.367 3.596 1 93.62 242 VAL A C 1
ATOM 1996 O O . VAL A 1 242 ? 16.766 -13.336 3.398 1 93.62 242 VAL A O 1
ATOM 1999 N N . MET B 1 1 ? 0.46 4.723 0.849 1 95.06 1 MET B N 1
ATOM 2000 C CA . MET B 1 1 ? -0.684 5.012 -0.01 1 95.06 1 MET B CA 1
ATOM 2001 C C . MET B 1 1 ? -1.075 6.484 0.082 1 95.06 1 MET B C 1
ATOM 2003 O O . MET B 1 1 ? -0.994 7.086 1.153 1 95.06 1 MET B O 1
ATOM 2007 N N . ARG B 1 2 ? -1.544 6.938 -1.033 1 97.44 2 ARG B N 1
ATOM 2008 C CA . ARG B 1 2 ? -1.966 8.336 -1.067 1 97.44 2 ARG B CA 1
ATOM 2009 C C . ARG B 1 2 ? -3.34 8.477 -1.713 1 97.44 2 ARG B C 1
ATOM 2011 O O . ARG B 1 2 ? -3.637 7.809 -2.705 1 97.44 2 ARG B O 1
ATOM 2018 N N . PHE B 1 3 ? -4.129 9.305 -1.123 1 98.44 3 PHE B N 1
ATOM 2019 C CA . PHE B 1 3 ? -5.492 9.531 -1.588 1 98.44 3 PHE B CA 1
ATOM 2020 C C . PHE B 1 3 ? -5.816 11.016 -1.624 1 98.44 3 PHE B C 1
ATOM 2022 O O . PHE B 1 3 ? -5.242 11.805 -0.869 1 98.44 3 PHE B O 1
ATOM 2029 N N . THR B 1 4 ? -6.695 11.383 -2.51 1 98.56 4 THR B N 1
ATOM 2030 C CA . THR B 1 4 ? -7.34 12.688 -2.488 1 98.56 4 THR B CA 1
ATOM 2031 C C . THR B 1 4 ? -8.852 12.547 -2.34 1 98.56 4 THR B C 1
ATOM 2033 O O . THR B 1 4 ? -9.469 11.719 -3.012 1 98.56 4 THR B O 1
ATOM 2036 N N . VA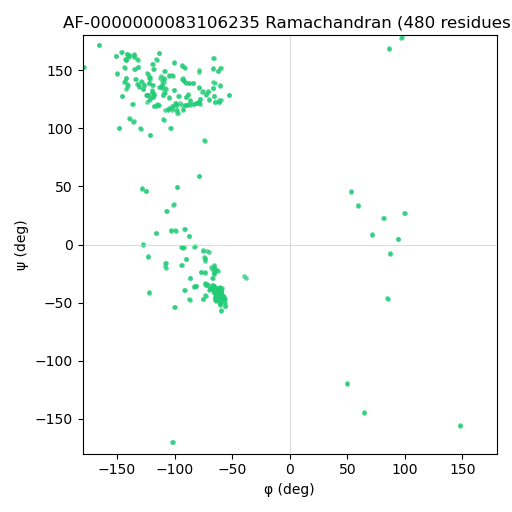L B 1 5 ? -9.391 13.305 -1.467 1 98.62 5 VAL B N 1
ATOM 2037 C CA . VAL B 1 5 ? -10.828 13.289 -1.224 1 98.62 5 VAL B CA 1
ATOM 2038 C C . VAL B 1 5 ? -11.422 14.664 -1.504 1 98.62 5 VAL B C 1
ATOM 2040 O O . VAL B 1 5 ? -10.906 15.68 -1.027 1 98.62 5 VAL B O 1
ATOM 2043 N N . GLU B 1 6 ? -12.422 14.68 -2.238 1 98.62 6 GLU B N 1
ATOM 2044 C CA . GLU B 1 6 ? -13.156 15.922 -2.479 1 98.62 6 GLU B CA 1
ATOM 2045 C C . GLU B 1 6 ? -14.273 16.109 -1.454 1 98.62 6 GLU B C 1
ATOM 2047 O O . GLU B 1 6 ? -15.188 15.289 -1.371 1 98.62 6 GLU B O 1
ATOM 2052 N N . LEU B 1 7 ? -14.164 17.172 -0.754 1 98.44 7 LEU B N 1
ATOM 2053 C CA . LEU B 1 7 ? -15.156 17.5 0.264 1 98.44 7 LEU B CA 1
ATOM 2054 C C . LEU B 1 7 ? -15.977 18.719 -0.147 1 98.44 7 LEU B C 1
ATOM 2056 O O . LEU B 1 7 ? -15.422 19.703 -0.647 1 98.44 7 LEU B O 1
ATOM 2060 N N . GLU B 1 8 ? -17.188 18.625 0.065 1 98.56 8 GLU B N 1
ATOM 2061 C CA . GLU B 1 8 ? -18.094 19.734 -0.185 1 98.56 8 GLU B CA 1
ATOM 2062 C C . GLU B 1 8 ? -18.656 20.297 1.119 1 98.56 8 GLU B C 1
ATOM 2064 O O . GLU B 1 8 ? -19.109 19.531 1.981 1 98.56 8 GLU B O 1
ATOM 2069 N N . LEU B 1 9 ? -18.641 21.578 1.197 1 98 9 LEU B N 1
ATOM 2070 C CA . LEU B 1 9 ? -19.156 22.266 2.383 1 98 9 LEU B CA 1
ATOM 2071 C C . LEU B 1 9 ? -20.547 22.828 2.127 1 98 9 LEU B C 1
ATOM 2073 O O . LEU B 1 9 ? -20.844 23.266 1.018 1 98 9 LEU B O 1
ATOM 2077 N N . GLU B 1 10 ? -21.328 22.812 3.113 1 98.06 10 GLU B N 1
ATOM 2078 C CA . GLU B 1 10 ? -22.625 23.469 3.014 1 98.06 10 GLU B CA 1
ATOM 2079 C C . GLU B 1 10 ? -22.484 24.984 3.107 1 98.06 10 GLU B C 1
ATOM 2081 O O . GLU B 1 10 ? -23.125 25.719 2.357 1 98.06 10 GLU B O 1
ATOM 2086 N N . LYS B 1 11 ? -21.734 25.438 4.062 1 97.81 11 LYS B N 1
ATOM 2087 C CA . LYS B 1 11 ? -21.438 26.859 4.246 1 97.81 11 LYS B CA 1
ATOM 2088 C C . LYS B 1 11 ? -20.062 27.219 3.699 1 97.81 11 LYS B C 1
ATOM 2090 O O . LYS B 1 11 ? -19.172 26.359 3.637 1 97.81 11 LYS B O 1
ATOM 2095 N N . ASP B 1 12 ? -19.812 28.438 3.354 1 97.38 12 ASP B N 1
ATOM 2096 C CA . ASP B 1 12 ? -18.578 28.844 2.684 1 97.38 12 ASP B CA 1
ATOM 2097 C C . ASP B 1 12 ? -17.516 29.266 3.697 1 97.38 12 ASP B C 1
ATOM 2099 O O . ASP B 1 12 ? -16.547 29.938 3.346 1 97.38 12 ASP B O 1
ATOM 2103 N N . ARG B 1 13 ? -17.75 28.938 4.992 1 96.31 13 ARG B N 1
ATOM 2104 C CA . ARG B 1 13 ? -16.797 29.281 6.047 1 96.31 13 ARG B CA 1
ATOM 2105 C C . ARG B 1 13 ? -16.547 28.094 6.965 1 96.31 13 ARG B C 1
ATOM 2107 O O . ARG B 1 13 ? -17.484 27.344 7.277 1 96.31 13 ARG B O 1
ATOM 2114 N N . ILE B 1 14 ? -15.312 28 7.363 1 96.69 14 ILE B N 1
ATOM 2115 C CA . ILE B 1 14 ? -14.969 27.031 8.398 1 96.69 14 ILE B CA 1
ATOM 2116 C C . ILE B 1 14 ? -14.039 27.672 9.43 1 96.69 14 ILE B C 1
ATOM 2118 O O . ILE B 1 14 ? -13.453 28.734 9.164 1 96.69 14 ILE B O 1
ATOM 2122 N N . SER B 1 15 ? -13.938 27.016 10.578 1 95.94 15 SER B N 1
ATOM 2123 C CA . SER B 1 15 ? -13.023 27.484 11.609 1 95.94 15 SER B CA 1
ATOM 2124 C C . SER B 1 15 ? -11.578 27.453 11.125 1 95.94 15 SER B C 1
ATOM 2126 O O . SER B 1 15 ? -11.203 26.578 10.336 1 95.94 15 SER B O 1
ATOM 2128 N N . LYS B 1 16 ? -10.75 28.391 11.641 1 95.88 16 LYS B N 1
ATOM 2129 C CA . LYS B 1 16 ? -9.32 28.406 11.344 1 95.88 16 LYS B CA 1
ATOM 2130 C C . LYS B 1 16 ? -8.648 27.141 11.859 1 95.88 16 LYS B C 1
ATOM 2132 O O . LYS B 1 16 ? -7.543 26.797 11.438 1 95.88 16 LYS B O 1
ATOM 2137 N N . ASP B 1 17 ? -9.281 26.531 12.82 1 96.06 17 ASP B N 1
ATOM 2138 C CA . ASP B 1 17 ? -8.82 25.234 13.289 1 96.06 17 ASP B CA 1
ATOM 2139 C C . ASP B 1 17 ? -9.25 24.109 12.336 1 96.06 17 ASP B C 1
ATOM 2141 O O . ASP B 1 17 ? -9.906 23.156 12.75 1 96.06 17 ASP B O 1
ATOM 2145 N N . LYS B 1 18 ? -8.82 24.25 11.125 1 96.31 18 LYS B N 1
ATOM 2146 C CA . LYS B 1 18 ? -9.289 23.406 10.039 1 96.31 18 LYS B CA 1
ATOM 2147 C C . LYS B 1 18 ? -8.844 21.953 10.227 1 96.31 18 LYS B C 1
ATOM 2149 O O . LYS B 1 18 ? -9.562 21.031 9.867 1 96.31 18 LYS B O 1
ATOM 2154 N N . ASN B 1 19 ? -7.652 21.766 10.789 1 96.88 19 ASN B N 1
ATOM 2155 C CA . ASN B 1 19 ? -7.176 20.406 11 1 96.88 19 ASN B CA 1
ATOM 2156 C C . ASN B 1 19 ? -8.055 19.656 11.992 1 96.88 19 ASN B C 1
ATOM 2158 O O . ASN B 1 19 ? -8.281 18.453 11.844 1 96.88 19 ASN B O 1
ATOM 2162 N N . ARG B 1 20 ? -8.484 20.375 12.953 1 96.12 20 ARG B N 1
ATOM 2163 C CA . ARG B 1 20 ? -9.383 19.781 13.93 1 96.12 20 ARG B CA 1
ATOM 2164 C C . ARG B 1 20 ? -10.664 19.281 13.273 1 96.12 20 ARG B C 1
ATOM 2166 O O . ARG B 1 20 ? -11.18 18.219 13.633 1 96.12 20 ARG B O 1
ATOM 2173 N N . ILE B 1 21 ? -11.141 20 12.367 1 96.5 21 ILE B N 1
ATOM 2174 C CA . ILE B 1 21 ? -12.344 19.641 11.633 1 96.5 21 ILE B CA 1
ATOM 2175 C C . ILE B 1 21 ? -12.117 18.344 10.875 1 96.5 21 ILE B C 1
ATOM 2177 O O . ILE B 1 21 ? -12.938 17.422 10.938 1 96.5 21 ILE B O 1
ATOM 2181 N N . ILE B 1 22 ? -11.016 18.266 10.227 1 97.44 22 ILE B N 1
ATOM 2182 C CA . ILE B 1 22 ? -10.688 17.078 9.43 1 97.44 22 ILE B CA 1
ATOM 2183 C C . ILE B 1 22 ? -10.477 15.883 10.344 1 97.44 22 ILE B C 1
ATOM 2185 O O . ILE B 1 22 ? -10.898 14.766 10.039 1 97.44 22 ILE B O 1
ATOM 2189 N N . LEU B 1 23 ? -9.852 16.109 11.445 1 96.44 23 LEU B N 1
ATOM 2190 C CA . LEU B 1 23 ? -9.648 15.031 12.406 1 96.44 23 LEU B CA 1
ATOM 2191 C C . LEU B 1 23 ? -10.984 14.508 12.922 1 96.44 23 LEU B C 1
ATOM 2193 O O . LEU B 1 23 ? -11.148 13.297 13.109 1 96.44 23 LEU B O 1
ATOM 2197 N N . SER B 1 24 ? -11.883 15.406 13.156 1 96.44 24 SER B N 1
ATOM 2198 C CA . SER B 1 24 ? -13.227 14.992 13.547 1 96.44 24 SER B CA 1
ATOM 2199 C C . SER B 1 24 ? -13.875 14.141 12.453 1 96.44 24 SER B C 1
ATOM 2201 O O . SER B 1 24 ? -14.531 13.141 12.75 1 96.44 24 SER B O 1
ATOM 2203 N N . LEU B 1 25 ? -13.688 14.562 11.242 1 97.38 25 LEU B N 1
ATOM 2204 C CA . LEU B 1 25 ? -14.211 13.797 10.117 1 97.38 25 LEU B CA 1
ATOM 2205 C C . LEU B 1 25 ? -13.594 12.406 10.062 1 97.38 25 LEU B C 1
ATOM 2207 O O . LEU B 1 25 ? -14.289 11.422 9.828 1 97.38 25 LEU B O 1
ATOM 2211 N N . PHE B 1 26 ? -12.234 12.305 10.305 1 97.62 26 PHE B N 1
ATOM 2212 C CA . PHE B 1 26 ? -11.562 11.008 10.367 1 97.62 26 PHE B CA 1
ATOM 2213 C C . PHE B 1 26 ? -12.211 10.117 11.414 1 97.62 26 PHE B C 1
ATOM 2215 O O . PHE B 1 26 ? -12.539 8.961 11.141 1 97.62 26 PHE B O 1
ATOM 2222 N N . LYS B 1 27 ? -12.352 10.703 12.547 1 96.06 27 LYS B N 1
ATOM 2223 C CA . LYS B 1 27 ? -12.898 9.93 13.656 1 96.06 27 LYS B CA 1
ATOM 2224 C C . LYS B 1 27 ? -14.297 9.406 13.328 1 96.06 27 LYS B C 1
ATOM 2226 O O . LYS B 1 27 ? -14.617 8.25 13.602 1 96.06 27 LYS B O 1
ATOM 2231 N N . LYS B 1 28 ? -15.102 10.211 12.75 1 96.69 28 LYS B N 1
ATOM 2232 C CA . LYS B 1 28 ? -16.453 9.797 12.359 1 96.69 28 LYS B CA 1
ATOM 2233 C C . LYS B 1 28 ? -16.406 8.711 11.289 1 96.69 28 LYS B C 1
ATOM 2235 O O . LYS B 1 28 ? -17.141 7.727 11.367 1 96.69 28 LYS B O 1
ATOM 2240 N N . ALA B 1 29 ? -15.555 8.938 10.312 1 97.44 29 ALA B N 1
ATOM 2241 C CA . ALA B 1 29 ? -15.422 7.977 9.227 1 97.44 29 ALA B CA 1
ATOM 2242 C C . ALA B 1 29 ? -14.969 6.617 9.742 1 97.44 29 ALA B C 1
ATOM 2244 O O . ALA B 1 29 ? -15.578 5.59 9.438 1 97.44 29 ALA B O 1
ATOM 2245 N N . PHE B 1 30 ? -13.906 6.605 10.539 1 97.31 30 PHE B N 1
ATOM 2246 C CA . PHE B 1 30 ? -13.344 5.367 11.062 1 97.31 30 PHE B CA 1
ATOM 2247 C C . PHE B 1 30 ? -14.328 4.672 11.984 1 97.31 30 PHE B C 1
ATOM 2249 O O . PHE B 1 30 ? -14.508 3.453 11.914 1 97.31 30 PHE B O 1
ATOM 2256 N N . SER B 1 31 ? -14.992 5.465 12.805 1 96.19 31 SER B N 1
ATOM 2257 C CA . SER B 1 31 ? -15.953 4.883 13.734 1 96.19 31 SER B CA 1
ATOM 2258 C C . SER B 1 31 ? -17.156 4.289 13 1 96.19 31 SER B C 1
ATOM 2260 O O . SER B 1 31 ? -17.703 3.266 13.414 1 96.19 31 SER B O 1
ATOM 2262 N N . PHE B 1 32 ? -17.594 4.922 11.961 1 95.5 32 PHE B N 1
ATOM 2263 C CA . PHE B 1 32 ? -18.734 4.469 11.172 1 95.5 32 PHE B CA 1
ATOM 2264 C C . PHE B 1 32 ? -18.422 3.156 10.469 1 95.5 32 PHE B C 1
ATOM 2266 O O . PHE B 1 32 ? -19.25 2.252 10.422 1 95.5 32 PHE B O 1
ATOM 2273 N N . TYR B 1 33 ? -17.234 3.031 9.945 1 95.94 33 TYR B N 1
ATOM 2274 C CA . TYR B 1 33 ? -16.859 1.895 9.109 1 95.94 33 TYR B CA 1
ATOM 2275 C C . TYR B 1 33 ? -16.359 0.735 9.953 1 95.94 33 TYR B C 1
ATOM 2277 O O . TYR B 1 33 ? -16.75 -0.414 9.75 1 95.94 33 TYR B O 1
ATOM 2285 N N . ASP B 1 34 ? -15.484 0.993 10.875 1 95.56 34 ASP B N 1
ATOM 2286 C CA . ASP B 1 34 ? -14.836 -0.043 11.664 1 95.56 34 ASP B CA 1
ATOM 2287 C C . ASP B 1 34 ? -14.523 0.459 13.078 1 95.56 34 ASP B C 1
ATOM 2289 O O . ASP B 1 34 ? -13.445 1.015 13.32 1 95.56 34 ASP B O 1
ATOM 2293 N N . LYS B 1 35 ? -15.328 0.109 14.023 1 94.81 35 LYS B N 1
ATOM 2294 C CA . LYS B 1 35 ? -15.211 0.59 15.398 1 94.81 35 LYS B CA 1
ATOM 2295 C C . LYS B 1 35 ? -13.922 0.084 16.047 1 94.81 35 LYS B C 1
ATOM 2297 O O . LYS B 1 35 ? -13.312 0.784 16.859 1 94.81 35 LYS B O 1
ATOM 2302 N N . LYS B 1 36 ? -13.602 -1.097 15.727 1 93.94 36 LYS B N 1
ATOM 2303 C CA . LYS B 1 36 ? -12.375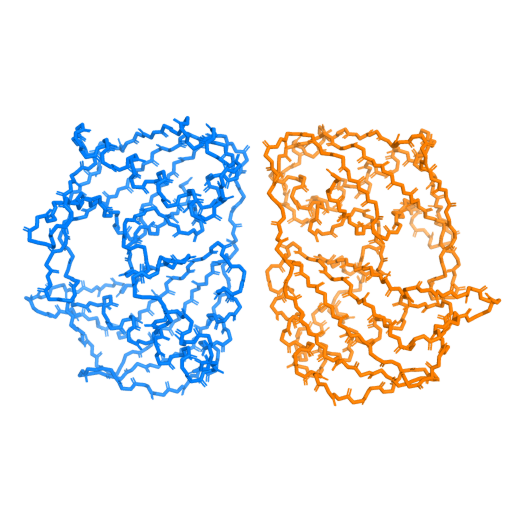 -1.658 16.297 1 93.94 36 LYS B CA 1
ATOM 2304 C C . LYS B 1 36 ? -11.148 -0.86 15.859 1 93.94 36 LYS B C 1
ATOM 2306 O O . LYS B 1 36 ? -10.281 -0.559 16.672 1 93.94 36 LYS B O 1
ATOM 2311 N N . TYR B 1 37 ?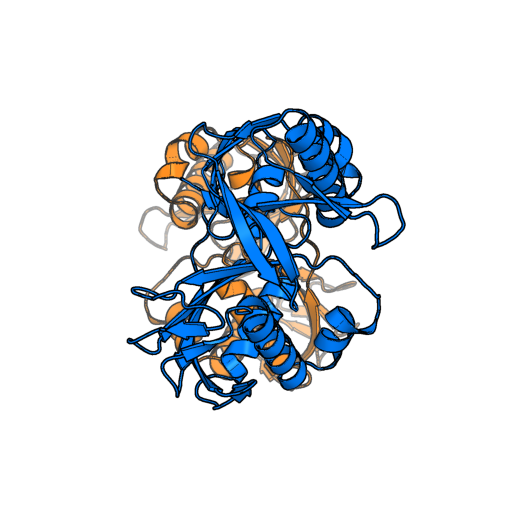 -11.109 -0.551 14.609 1 93.75 37 TYR B N 1
ATOM 2312 C CA . TYR B 1 37 ? -10.008 0.26 14.102 1 93.75 37 TYR B CA 1
ATOM 2313 C C . TYR B 1 37 ? -9.992 1.632 14.766 1 93.75 37 TYR B C 1
ATOM 2315 O O . TYR B 1 37 ? -8.93 2.117 15.172 1 93.75 37 TYR B O 1
ATOM 2323 N N . TYR B 1 38 ? -11.133 2.234 14.891 1 95 38 TYR B N 1
ATOM 2324 C CA . TYR B 1 38 ? -11.258 3.527 15.555 1 95 38 TYR B CA 1
ATOM 2325 C C . TYR B 1 38 ? -10.695 3.467 16.969 1 95 38 TYR B C 1
ATOM 2327 O O . TYR B 1 38 ? -9.906 4.324 17.375 1 95 38 TYR B O 1
ATOM 2335 N N . LYS B 1 39 ? -11.039 2.494 17.672 1 93.5 39 LYS B N 1
ATOM 2336 C CA . LYS B 1 39 ? -10.594 2.344 19.047 1 93.5 39 LYS B CA 1
ATOM 2337 C C . LYS B 1 39 ? -9.086 2.129 19.125 1 93.5 39 LYS B C 1
ATOM 2339 O O . LYS B 1 39 ? -8.422 2.666 20.016 1 93.5 39 LYS B O 1
ATOM 2344 N N . GLU B 1 40 ? -8.617 1.384 18.219 1 91.31 40 GLU B N 1
ATOM 2345 C CA . GLU B 1 40 ? -7.18 1.133 18.172 1 91.31 40 GLU B CA 1
ATOM 2346 C C . GLU B 1 40 ? -6.402 2.428 17.953 1 91.31 40 GLU B C 1
ATOM 2348 O O . GLU B 1 40 ? -5.324 2.613 18.516 1 91.31 40 GLU B O 1
ATOM 2353 N N . LEU B 1 41 ? -6.926 3.293 17.172 1 90.81 41 LEU B N 1
ATOM 2354 C CA . LEU B 1 41 ? -6.23 4.523 16.812 1 90.81 41 LEU B CA 1
ATOM 2355 C C . LEU B 1 41 ? -6.387 5.578 17.906 1 90.81 41 LEU B C 1
ATOM 2357 O O . LEU B 1 41 ? -5.457 6.348 18.172 1 90.81 41 LEU B O 1
ATOM 2361 N N . TYR B 1 42 ? -7.508 5.609 18.531 1 90.94 42 TYR B N 1
ATOM 2362 C CA . TYR B 1 42 ? -7.801 6.812 19.312 1 90.94 42 TYR B CA 1
ATOM 2363 C C . TYR B 1 42 ? -8.078 6.473 20.766 1 90.94 42 TYR B C 1
ATOM 2365 O O . TYR B 1 42 ? -8.078 7.355 21.625 1 90.94 42 TYR B O 1
ATOM 2373 N N . GLU B 1 43 ? -8.227 5.227 21.141 1 85.44 43 GLU B N 1
ATOM 2374 C CA . GLU B 1 43 ? -8.602 4.914 22.516 1 85.44 43 GLU B CA 1
ATOM 2375 C C . GLU B 1 43 ? -7.566 4.008 23.188 1 85.44 43 GLU B C 1
ATOM 2377 O O . GLU B 1 43 ? -7.371 4.062 24.391 1 85.44 43 GLU B O 1
ATOM 2382 N N . SER B 1 44 ? -6.992 3.012 22.578 1 72.25 44 SER B N 1
ATOM 2383 C CA . SER B 1 44 ? -6.133 1.993 23.172 1 72.25 44 SER B CA 1
ATOM 2384 C C . SER B 1 44 ? -4.902 2.619 23.812 1 72.25 44 SER B C 1
ATOM 2386 O O . SER B 1 44 ? -4.508 2.225 24.922 1 72.25 44 SER B O 1
ATOM 2388 N N . LYS B 1 45 ? -4.141 3.328 23.125 1 64.38 45 LYS B N 1
ATOM 2389 C CA . LYS B 1 45 ? -2.982 4.004 23.703 1 64.38 45 LYS B CA 1
ATOM 2390 C C . LYS B 1 45 ? -3.062 5.512 23.5 1 64.38 45 LYS B C 1
ATOM 2392 O O . LYS B 1 45 ? -3.209 5.98 22.359 1 64.38 45 LYS B O 1
ATOM 2397 N N . GLU B 1 46 ? -2.906 6.145 24.781 1 61.34 46 GLU B N 1
ATOM 2398 C CA . GLU B 1 46 ? -2.889 7.602 24.719 1 61.34 46 GLU B CA 1
ATOM 2399 C C . GLU B 1 46 ? -1.664 8.102 23.953 1 61.34 46 GLU B C 1
ATOM 2401 O O . GLU B 1 46 ? -0.574 7.543 24.078 1 61.34 46 GLU B O 1
ATOM 2406 N N . ASN B 1 47 ? -1.739 8.875 22.875 1 61.94 47 ASN B N 1
ATOM 2407 C CA . ASN B 1 47 ? -0.677 9.562 22.141 1 61.94 47 ASN B CA 1
ATOM 2408 C C . ASN B 1 47 ? 0.049 8.625 21.188 1 61.94 47 ASN B C 1
ATOM 2410 O O . ASN B 1 47 ? 1.244 8.789 20.938 1 61.94 47 ASN B O 1
ATOM 2414 N N . LYS B 1 48 ? -0.622 7.574 20.828 1 75.38 48 LYS B N 1
ATOM 2415 C CA . LYS B 1 48 ? -0.015 6.672 19.859 1 75.38 48 LYS B CA 1
ATOM 2416 C C . LYS B 1 48 ? 0.252 7.383 18.531 1 75.38 48 LYS B C 1
ATOM 2418 O O . LYS B 1 48 ? -0.615 8.094 18.016 1 75.38 48 LYS B O 1
ATOM 2423 N N . MET B 1 49 ? 1.492 7.348 18.156 1 81.12 49 MET B N 1
ATOM 2424 C CA . MET B 1 49 ? 1.862 7.895 16.859 1 81.12 49 MET B CA 1
ATOM 2425 C C . MET B 1 49 ? 1.151 7.152 15.727 1 81.12 49 MET B C 1
ATOM 2427 O O . MET B 1 49 ? 1.117 5.922 15.719 1 81.12 49 MET B O 1
ATOM 2431 N N . LYS B 1 50 ? 0.48 7.973 14.969 1 89.5 50 LYS B N 1
ATOM 2432 C CA . LYS B 1 50 ? -0.178 7.383 13.805 1 89.5 50 LYS B CA 1
ATOM 2433 C C . LYS B 1 50 ? 0.708 7.48 12.562 1 89.5 50 LYS B C 1
ATOM 2435 O O . LYS B 1 50 ? 1.486 8.43 12.43 1 89.5 50 LYS B O 1
ATOM 2440 N N . ASP B 1 51 ? 0.521 6.625 11.656 1 91.38 51 ASP B N 1
ATOM 2441 C CA . ASP B 1 51 ? 1.427 6.5 10.516 1 91.38 51 ASP B CA 1
ATOM 2442 C C . ASP B 1 51 ? 0.841 7.164 9.273 1 91.38 51 ASP B C 1
ATOM 2444 O O . ASP B 1 51 ? 0.921 6.617 8.172 1 91.38 51 ASP B O 1
ATOM 2448 N N . PHE B 1 52 ? 0.121 8.227 9.531 1 97.19 52 PHE B N 1
ATOM 2449 C CA . PHE B 1 52 ? -0.416 8.922 8.359 1 97.19 52 PHE B CA 1
ATOM 2450 C C . PHE B 1 52 ? -0.327 10.43 8.539 1 97.19 52 PHE B C 1
ATOM 2452 O O . PHE B 1 52 ? -0.04 10.914 9.641 1 97.19 52 PHE B O 1
ATOM 2459 N N . THR B 1 53 ? -0.417 11.094 7.508 1 98.31 53 THR B N 1
ATOM 2460 C CA . THR B 1 53 ? -0.451 12.555 7.453 1 98.31 53 THR B CA 1
ATOM 2461 C C . THR B 1 53 ? -1.463 13.031 6.414 1 98.31 53 THR B C 1
ATOM 2463 O O . THR B 1 53 ? -1.95 12.242 5.605 1 98.31 53 THR B O 1
ATOM 2466 N N . PHE B 1 54 ? -1.829 14.336 6.535 1 98.69 54 PHE B N 1
ATOM 2467 C CA . PHE B 1 54 ? -2.764 14.852 5.543 1 98.69 54 PHE B CA 1
ATOM 2468 C C . PHE B 1 54 ? -2.543 16.344 5.32 1 98.69 54 PHE B C 1
ATOM 2470 O O . PHE B 1 54 ? -1.835 17 6.094 1 98.69 54 PHE B O 1
ATOM 2477 N N . SER B 1 55 ? -3.031 16.828 4.258 1 98.56 55 SER B N 1
ATOM 2478 C CA . SER B 1 55 ? -3.008 18.234 3.898 1 98.56 55 SER B CA 1
ATOM 2479 C C . SER B 1 55 ? -4.305 18.656 3.215 1 98.56 55 SER B C 1
ATOM 2481 O O . SER B 1 55 ? -5.062 17.812 2.738 1 98.56 55 SER B O 1
ATOM 2483 N N . LEU B 1 56 ? -4.555 19.953 3.248 1 98.25 56 LEU B N 1
ATOM 2484 C CA . LEU B 1 56 ? -5.777 20.5 2.668 1 98.25 56 LEU B CA 1
ATOM 2485 C C . LEU B 1 56 ? -5.457 21.484 1.552 1 98.25 56 LEU B C 1
ATOM 2487 O O . LEU B 1 56 ? -4.512 22.266 1.662 1 98.25 56 LEU B O 1
ATOM 2491 N N . TYR B 1 57 ? -6.168 21.375 0.54 1 97.94 57 TYR B N 1
ATOM 2492 C CA . TYR B 1 57 ? -6.211 22.391 -0.496 1 97.94 57 TYR B CA 1
ATOM 2493 C C . TYR B 1 57 ? -7.59 23.047 -0.562 1 97.94 57 TYR B C 1
ATOM 2495 O O . TYR B 1 57 ? -8.594 22.359 -0.802 1 97.94 57 TYR B O 1
ATOM 2503 N N . MET B 1 58 ? -7.672 24.328 -0.355 1 97.31 58 MET B N 1
ATOM 2504 C CA . MET B 1 58 ? -8.961 25 -0.205 1 97.31 58 MET B CA 1
ATOM 2505 C C . MET B 1 58 ? -9.18 26 -1.334 1 97.31 58 MET B C 1
ATOM 2507 O O . MET B 1 58 ? -10.125 26.797 -1.289 1 97.31 58 MET B O 1
ATOM 2511 N N . GLY B 1 59 ? -8.289 25.938 -2.357 1 94.44 59 GLY B N 1
ATOM 2512 C CA . GLY B 1 59 ? -8.438 26.828 -3.496 1 94.44 59 GLY B CA 1
ATOM 2513 C C . GLY B 1 59 ? -8.266 28.297 -3.135 1 94.44 59 GLY B C 1
ATOM 2514 O O . GLY B 1 59 ? -7.371 28.641 -2.363 1 94.44 59 GLY B O 1
ATOM 2515 N N . SER B 1 60 ? -9.031 29.141 -3.814 1 94.12 60 SER B N 1
ATOM 2516 C CA . SER B 1 60 ? -9 30.562 -3.5 1 94.12 60 SER B CA 1
ATOM 2517 C C . SER B 1 60 ? -9.727 30.859 -2.191 1 94.12 60 SER B C 1
ATOM 2519 O O . SER B 1 60 ? -10.938 31.094 -2.188 1 94.12 60 SER B O 1
ATOM 2521 N N . CYS B 1 61 ? -9.008 30.797 -1.124 1 95.25 61 CYS B N 1
ATOM 2522 C CA . CYS B 1 61 ? -9.609 31.047 0.182 1 95.25 61 CYS B CA 1
ATOM 2523 C C . CYS B 1 61 ? -9.023 32.281 0.826 1 95.25 61 CYS B C 1
ATOM 2525 O O . CYS B 1 61 ? -8.016 32.812 0.362 1 95.25 61 CYS B O 1
ATOM 2527 N N . THR B 1 62 ? -9.812 32.844 1.794 1 96.69 62 THR B N 1
ATOM 2528 C CA . THR B 1 62 ? -9.375 34 2.535 1 96.69 62 THR B CA 1
ATOM 2529 C C . THR B 1 62 ? -9.359 33.719 4.035 1 96.69 62 THR B C 1
ATOM 2531 O O . THR B 1 62 ? -10.367 33.312 4.605 1 96.69 62 THR B O 1
ATOM 2534 N N . PHE B 1 63 ? -8.188 33.938 4.605 1 93.94 63 PHE B N 1
ATOM 2535 C CA . PHE B 1 63 ? -8.078 33.75 6.051 1 93.94 63 PHE B CA 1
ATOM 2536 C C . PHE B 1 63 ? -8.586 34.969 6.793 1 93.94 63 PHE B C 1
ATOM 2538 O O . PHE B 1 63 ? -8.055 36.062 6.625 1 93.94 63 PHE B O 1
ATOM 2545 N N . LEU B 1 64 ? -9.539 34.75 7.598 1 93.62 64 LEU B N 1
ATOM 2546 C CA . LEU B 1 64 ? -10.07 35.781 8.477 1 93.62 64 LEU B CA 1
ATOM 2547 C C . LEU B 1 64 ? -9.555 35.625 9.898 1 93.62 64 LEU B C 1
ATOM 2549 O O . LEU B 1 64 ? -8.555 34.906 10.125 1 93.62 64 LEU B O 1
ATOM 2553 N N . ARG B 1 65 ? -10.109 36.344 10.789 1 91.31 65 ARG B N 1
ATOM 2554 C CA . ARG B 1 65 ? -9.594 36.312 12.156 1 91.31 65 ARG B CA 1
ATOM 2555 C C . ARG B 1 65 ? -9.758 34.938 12.781 1 91.31 65 ARG B C 1
ATOM 2557 O O . ARG B 1 65 ? -8.789 34.344 13.258 1 91.31 65 ARG B O 1
ATOM 2564 N N . GLU B 1 66 ? -10.953 34.375 12.664 1 93.19 66 GLU B N 1
ATOM 2565 C CA . GLU B 1 66 ? -11.195 33.094 13.32 1 93.19 66 GLU B CA 1
ATOM 2566 C C . GLU B 1 66 ? -11.75 32.062 12.336 1 93.19 66 GLU B C 1
ATOM 2568 O O . GLU B 1 66 ? -11.977 30.906 12.695 1 93.19 66 GLU B O 1
ATOM 2573 N N . GLU B 1 67 ? -11.906 32.5 11.125 1 96.06 67 GLU B N 1
ATOM 2574 C CA . GLU B 1 67 ? -12.523 31.641 10.125 1 96.06 67 GLU B CA 1
ATOM 2575 C C . GLU B 1 67 ? -11.766 31.688 8.805 1 96.06 67 GLU B C 1
ATOM 2577 O O . GLU B 1 67 ? -10.93 32.562 8.602 1 96.06 67 GLU B O 1
ATOM 2582 N N . ILE B 1 68 ? -12.016 30.719 8.023 1 97.12 68 ILE B N 1
ATOM 2583 C CA . ILE B 1 68 ? -11.516 30.672 6.652 1 97.12 68 ILE B CA 1
ATOM 2584 C C . ILE B 1 68 ? -12.695 30.719 5.676 1 97.12 68 ILE B C 1
ATOM 2586 O O . ILE B 1 68 ? -13.609 29.906 5.754 1 97.12 68 ILE B O 1
ATOM 2590 N N . LEU B 1 69 ? -12.656 31.734 4.898 1 98 69 LEU B N 1
ATOM 2591 C CA . LEU B 1 69 ? -13.672 31.875 3.855 1 98 69 LEU B CA 1
ATOM 2592 C C . LEU B 1 69 ? -13.281 31.062 2.619 1 98 69 LEU B C 1
ATOM 2594 O O . LEU B 1 69 ? -12.188 31.234 2.076 1 98 69 LEU B O 1
ATOM 2598 N N . ILE B 1 70 ? -14.125 30.125 2.221 1 98 70 ILE B N 1
ATOM 2599 C CA . ILE B 1 70 ? -13.938 29.281 1.042 1 98 70 ILE B CA 1
ATOM 2600 C C . ILE B 1 70 ? -15.117 29.453 0.088 1 98 70 ILE B C 1
ATOM 2602 O O . ILE B 1 70 ? -16.047 28.656 0.102 1 98 70 ILE B O 1
ATOM 2606 N N . PRO B 1 71 ? -15 30.312 -0.856 1 97.62 71 PRO B N 1
ATOM 2607 C CA . PRO B 1 71 ? -16.156 30.672 -1.685 1 97.62 71 PRO B CA 1
ATOM 2608 C C . PRO B 1 71 ? -16.672 29.484 -2.506 1 97.62 71 PRO B C 1
ATOM 2610 O O . PRO B 1 71 ? -17.891 29.359 -2.688 1 97.62 71 PRO B O 1
ATOM 2613 N N . GLU B 1 72 ? -15.805 28.672 -3.002 1 97.5 72 GLU B N 1
ATOM 2614 C CA . GLU B 1 72 ? -16.203 27.547 -3.846 1 97.5 72 GLU B CA 1
ATOM 2615 C C . GLU B 1 72 ? -16.844 26.438 -3.018 1 97.5 72 GLU B C 1
ATOM 2617 O O . GLU B 1 72 ? -17.438 25.5 -3.568 1 97.5 72 GLU B O 1
ATOM 2622 N N . LYS B 1 73 ? -16.703 26.484 -1.708 1 98.12 73 LYS B N 1
ATOM 2623 C CA . LYS B 1 73 ? -17.266 25.516 -0.774 1 98.12 73 LYS B CA 1
ATOM 2624 C C . LYS B 1 73 ? -16.75 24.109 -1.063 1 98.12 73 LYS B C 1
ATOM 2626 O O . LYS B 1 73 ? -17.484 23.125 -0.931 1 98.12 73 LYS B O 1
ATOM 2631 N N . LYS B 1 74 ? -15.539 24.062 -1.493 1 98.06 74 LYS B N 1
ATOM 2632 C CA . LYS B 1 74 ? -14.891 22.797 -1.806 1 98.06 74 LYS B CA 1
ATOM 2633 C C . LYS B 1 74 ? -13.508 22.703 -1.164 1 98.06 74 LYS B C 1
ATOM 2635 O O . LYS B 1 74 ? -12.773 23.688 -1.136 1 98.06 74 LYS B O 1
ATOM 2640 N N . ILE B 1 75 ? -13.211 21.594 -0.6 1 98.31 75 ILE B N 1
ATOM 2641 C CA . ILE B 1 75 ? -11.898 21.312 -0.028 1 98.31 75 ILE B CA 1
ATOM 2642 C C . ILE B 1 75 ? -11.352 20 -0.589 1 98.31 75 ILE B C 1
ATOM 2644 O O . ILE B 1 75 ? -12.086 19.016 -0.712 1 98.31 75 ILE B O 1
ATOM 2648 N N . SER B 1 76 ? -10.133 20 -0.98 1 98.62 76 SER B N 1
ATOM 2649 C CA . SER B 1 76 ? -9.438 18.781 -1.33 1 98.62 76 SER B CA 1
ATOM 2650 C C . SER B 1 76 ? -8.586 18.266 -0.17 1 98.62 76 SER B C 1
ATOM 2652 O O . SER B 1 76 ? -7.629 18.938 0.24 1 98.62 76 SER B O 1
ATOM 2654 N N . LEU B 1 77 ? -8.945 17.188 0.331 1 98.75 77 LEU B N 1
ATOM 2655 C CA . LEU B 1 77 ? -8.203 16.531 1.402 1 98.75 77 LEU B CA 1
ATOM 2656 C C . LEU B 1 77 ? -7.207 15.523 0.836 1 98.75 77 LEU B C 1
ATOM 2658 O O . LEU B 1 77 ? -7.598 14.57 0.163 1 98.75 77 LEU B O 1
ATOM 2662 N N . ASN B 1 78 ? -5.953 15.781 1.062 1 98.75 78 ASN B N 1
ATOM 2663 C CA . ASN B 1 78 ? -4.91 14.82 0.71 1 98.75 78 ASN B CA 1
ATOM 2664 C C . ASN B 1 78 ? -4.504 13.969 1.911 1 98.75 78 ASN B C 1
ATOM 2666 O O . ASN B 1 78 ? -4.223 14.5 2.986 1 98.75 78 ASN B O 1
ATOM 2670 N N . PHE B 1 79 ? -4.52 12.734 1.734 1 98.75 79 PHE B N 1
ATOM 2671 C CA . PHE B 1 79 ? -4.164 11.773 2.771 1 98.75 79 PHE B CA 1
ATOM 2672 C C . PHE B 1 79 ? -3.02 10.875 2.309 1 98.75 79 PHE B C 1
ATOM 2674 O O . PHE B 1 79 ? -2.979 10.461 1.146 1 98.75 79 PHE B O 1
ATOM 2681 N N . SER B 1 80 ? -2.098 10.609 3.199 1 98.44 80 SER B N 1
ATOM 2682 C CA . SER B 1 80 ? -0.957 9.758 2.879 1 98.44 80 SER B CA 1
ATOM 2683 C C . SER B 1 80 ? -0.564 8.883 4.066 1 98.44 80 SER B C 1
ATOM 2685 O O . SER B 1 80 ? -0.61 9.336 5.215 1 98.44 80 SER B O 1
ATOM 2687 N N . THR B 1 81 ? -0.206 7.645 3.82 1 97.56 81 THR B N 1
ATOM 2688 C CA . THR B 1 81 ? 0.209 6.75 4.891 1 97.56 81 THR B CA 1
ATOM 2689 C C . THR B 1 81 ? 1.213 5.719 4.379 1 97.56 81 THR B C 1
ATOM 2691 O O . THR B 1 81 ? 1.152 5.312 3.215 1 97.56 81 THR B O 1
ATOM 2694 N N . TYR B 1 82 ? 2.092 5.359 5.238 1 94.19 82 TYR B N 1
ATOM 2695 C CA . TYR B 1 82 ? 3.07 4.316 4.953 1 94.19 82 TYR B CA 1
ATOM 2696 C C . TYR B 1 82 ? 2.543 2.945 5.359 1 94.19 82 TYR B C 1
ATOM 2698 O O . TYR B 1 82 ? 3.088 1.917 4.949 1 94.19 82 TYR B O 1
ATOM 2706 N N . ASN B 1 83 ? 1.484 2.938 6.098 1 93.75 83 ASN B N 1
ATOM 2707 C CA . ASN B 1 83 ? 0.892 1.71 6.617 1 93.75 83 ASN B CA 1
ATOM 2708 C C . ASN B 1 83 ? -0.279 1.244 5.754 1 93.75 83 ASN B C 1
ATOM 2710 O O . ASN B 1 83 ? -1.298 1.931 5.66 1 93.75 83 ASN B O 1
ATOM 2714 N N . ASN B 1 84 ? -0.161 0.056 5.215 1 93.94 84 ASN B N 1
ATOM 2715 C CA . ASN B 1 84 ? -1.161 -0.454 4.281 1 93.94 84 ASN B CA 1
ATOM 2716 C C . ASN B 1 84 ? -2.521 -0.615 4.953 1 93.94 84 ASN B C 1
ATOM 2718 O O . ASN B 1 84 ? -3.557 -0.36 4.336 1 93.94 84 ASN B O 1
ATOM 2722 N N . LYS B 1 85 ? -2.521 -1.08 6.191 1 94.62 85 LYS B N 1
ATOM 2723 C CA . LYS B 1 85 ? -3.781 -1.225 6.914 1 94.62 85 LYS B CA 1
ATOM 2724 C C . LYS B 1 85 ? -4.496 0.117 7.051 1 94.62 85 LYS B C 1
ATOM 2726 O O . LYS B 1 85 ? -5.695 0.218 6.781 1 94.62 85 LYS B O 1
ATOM 2731 N N . ASP B 1 86 ? -3.717 1.115 7.426 1 96.12 86 ASP B N 1
ATOM 2732 C CA . ASP B 1 86 ? -4.285 2.453 7.562 1 96.12 86 ASP B CA 1
ATOM 2733 C C . ASP B 1 86 ? -4.832 2.959 6.23 1 96.12 86 ASP B C 1
ATOM 2735 O O . ASP B 1 86 ? -5.871 3.623 6.191 1 96.12 86 ASP B O 1
ATOM 2739 N N . GLY B 1 87 ? -4.102 2.682 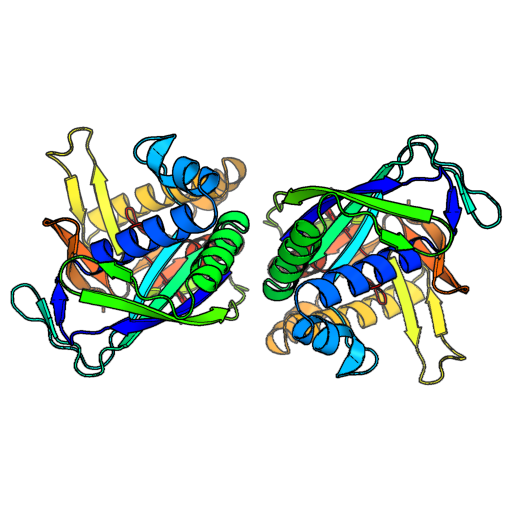5.176 1 97.44 87 GLY B N 1
ATOM 2740 C CA . GLY B 1 87 ? -4.566 3.084 3.857 1 97.44 87 GLY B CA 1
ATOM 2741 C C . GLY B 1 87 ? -5.891 2.451 3.473 1 97.44 87 GLY B C 1
ATOM 2742 O O . GLY B 1 87 ? -6.797 3.135 2.99 1 97.44 87 GLY B O 1
ATOM 2743 N N . ILE B 1 88 ? -6.012 1.167 3.684 1 97.06 88 ILE B N 1
ATOM 2744 C CA . ILE B 1 88 ? -7.227 0.427 3.354 1 97.06 88 ILE B CA 1
ATOM 2745 C C . ILE B 1 88 ? -8.391 0.945 4.195 1 97.06 88 ILE B C 1
ATOM 2747 O O . ILE B 1 88 ? -9.484 1.188 3.672 1 97.06 88 ILE B O 1
ATOM 2751 N N . MET B 1 89 ? -8.133 1.134 5.5 1 97 89 MET B N 1
ATOM 2752 C CA . MET B 1 89 ? -9.172 1.609 6.406 1 97 89 MET B CA 1
ATOM 2753 C C . MET B 1 89 ? -9.633 3.01 6.016 1 97 89 MET B C 1
ATOM 2755 O O . MET B 1 89 ? -10.836 3.297 6.031 1 97 89 MET B O 1
ATOM 2759 N N . PHE B 1 90 ? -8.68 3.863 5.672 1 98.25 90 PHE B N 1
ATOM 2760 C CA . PHE B 1 90 ? -9.031 5.211 5.242 1 98.25 90 PHE B CA 1
ATOM 2761 C C . PHE B 1 90 ? -9.914 5.168 4 1 98.25 90 PHE B C 1
ATOM 2763 O O . PHE B 1 90 ? -11 5.754 3.982 1 98.25 90 PHE B O 1
ATOM 2770 N N . TYR B 1 91 ? -9.453 4.43 2.996 1 97.94 91 TYR B N 1
ATOM 2771 C CA . TYR B 1 91 ? -10.172 4.32 1.732 1 97.94 91 TYR B CA 1
ATOM 2772 C C . TYR B 1 91 ? -11.586 3.814 1.956 1 97.94 91 TYR B C 1
ATOM 2774 O O . TYR B 1 91 ? -12.555 4.43 1.49 1 97.94 91 TYR B O 1
ATOM 2782 N N . ASN B 1 92 ? -11.703 2.723 2.641 1 97.25 92 ASN B N 1
ATOM 2783 C CA . ASN B 1 92 ? -13 2.098 2.854 1 97.25 92 ASN B CA 1
ATOM 2784 C C . ASN B 1 92 ? -13.922 2.986 3.691 1 97.25 92 ASN B C 1
ATOM 2786 O O . ASN B 1 92 ? -15.117 3.068 3.428 1 97.25 92 ASN B O 1
ATOM 2790 N N . SER B 1 93 ? -13.367 3.633 4.699 1 98.12 93 SER B N 1
ATOM 2791 C CA . SER B 1 93 ? -14.156 4.488 5.57 1 98.12 93 SER B CA 1
ATOM 2792 C C . SER B 1 93 ? -14.734 5.68 4.805 1 98.12 93 SER B C 1
ATOM 2794 O O . SER B 1 93 ? -15.914 6.004 4.949 1 98.12 93 SER B O 1
ATOM 2796 N N . PHE B 1 94 ? -13.914 6.305 4.043 1 98.19 94 PHE B N 1
ATOM 2797 C CA . PHE B 1 94 ? -14.375 7.477 3.307 1 98.19 94 PHE B CA 1
ATOM 2798 C C . PHE B 1 94 ? -15.297 7.078 2.164 1 98.19 94 PHE B C 1
ATOM 2800 O O . PHE B 1 94 ? -16.219 7.82 1.812 1 98.19 94 PHE B O 1
ATOM 2807 N N . LEU B 1 95 ? -15.016 5.938 1.558 1 96.25 95 LEU B N 1
ATOM 2808 C CA . LEU B 1 95 ? -15.93 5.418 0.549 1 96.25 95 LEU B CA 1
ATOM 2809 C C . LEU B 1 95 ? -17.312 5.18 1.145 1 96.25 95 LEU B C 1
ATOM 2811 O O . LEU B 1 95 ? -18.328 5.492 0.518 1 96.25 95 LEU B O 1
ATOM 2815 N N . ALA B 1 96 ? -17.359 4.664 2.354 1 96.12 96 ALA B N 1
ATOM 2816 C CA . ALA B 1 96 ? -18.609 4.379 3.037 1 96.12 96 ALA B CA 1
ATOM 2817 C C . ALA B 1 96 ? -19.375 5.664 3.34 1 96.12 96 ALA B C 1
ATOM 2819 O O . ALA B 1 96 ? -20.609 5.645 3.484 1 96.12 96 ALA B O 1
ATOM 2820 N N . LEU B 1 97 ? -18.656 6.758 3.439 1 96.69 97 LEU B N 1
ATOM 2821 C CA . LEU B 1 97 ? -19.281 8.031 3.77 1 96.69 97 LEU B CA 1
ATOM 2822 C C . LEU B 1 97 ? -19.672 8.797 2.506 1 96.69 97 LEU B C 1
ATOM 2824 O O . LEU B 1 97 ? -20.266 9.867 2.582 1 96.69 97 LEU B O 1
ATOM 2828 N N . LYS B 1 98 ? -19.375 8.266 1.429 1 96.56 98 LYS B N 1
ATOM 2829 C CA . LYS B 1 98 ? -19.625 8.969 0.173 1 96.56 98 LYS B CA 1
ATOM 2830 C C . LYS B 1 98 ? -21.078 9.43 0.091 1 96.56 98 LYS B C 1
ATOM 2832 O O . LYS B 1 98 ? -22 8.656 0.393 1 96.56 98 LYS B O 1
ATOM 2837 N N . SER B 1 99 ? -21.281 10.664 -0.195 1 96.56 99 SER B N 1
ATOM 2838 C CA . SER B 1 99 ? -22.562 11.305 -0.456 1 96.56 99 SER B CA 1
ATOM 2839 C C . SER B 1 99 ? -23.391 11.43 0.82 1 96.56 99 SER B C 1
ATOM 2841 O O . SER B 1 99 ? -24.594 11.703 0.765 1 96.56 99 SER B O 1
ATOM 2843 N N . LYS B 1 100 ? -22.797 11.133 1.93 1 96.31 100 LYS B N 1
ATOM 2844 C CA . LYS B 1 100 ? -23.484 11.352 3.205 1 96.31 100 LYS B CA 1
ATOM 2845 C C . LYS B 1 100 ? -23.156 12.727 3.77 1 96.31 100 LYS B C 1
ATOM 2847 O O . LYS B 1 100 ? -22.016 13.195 3.672 1 96.31 100 LYS B O 1
ATOM 2852 N N . LYS B 1 101 ? -24.141 13.328 4.34 1 96.69 101 LYS B N 1
ATOM 2853 C CA . LYS B 1 101 ? -23.969 14.625 4.992 1 96.69 101 LYS B CA 1
ATOM 2854 C C . LYS B 1 101 ? -23.516 14.453 6.438 1 96.69 101 LYS B C 1
ATOM 2856 O O . LYS B 1 101 ? -24.188 13.789 7.23 1 96.69 101 LYS B O 1
ATOM 2861 N N . ILE B 1 102 ? -22.406 15.062 6.742 1 96.94 102 ILE B N 1
ATOM 2862 C CA . ILE B 1 102 ? -21.844 14.945 8.078 1 96.94 102 ILE B CA 1
ATOM 2863 C C . ILE B 1 102 ? -21.781 16.312 8.742 1 96.94 102 ILE B C 1
ATOM 2865 O O . ILE B 1 102 ? -21.094 17.219 8.25 1 96.94 102 ILE B O 1
ATOM 2869 N N . ASN B 1 103 ? -22.453 16.453 9.82 1 96.19 103 ASN B N 1
ATOM 2870 C CA . ASN B 1 103 ? -22.406 17.703 10.562 1 96.19 103 ASN B CA 1
ATOM 2871 C C . ASN B 1 103 ? -21.141 17.812 11.414 1 96.19 103 ASN B C 1
ATOM 2873 O O . ASN B 1 103 ? -20.875 16.938 12.234 1 96.19 103 ASN B O 1
ATOM 2877 N N . ILE B 1 104 ? -20.406 18.812 11.188 1 93.31 104 ILE B N 1
ATOM 2878 C CA . ILE B 1 104 ? -19.203 19.062 11.961 1 93.31 104 ILE B CA 1
ATOM 2879 C C . ILE B 1 104 ? -19.109 20.547 12.336 1 93.31 104 ILE B C 1
ATOM 2881 O O . ILE B 1 104 ? -19.016 21.406 11.453 1 93.31 104 ILE B O 1
ATOM 2885 N N . GLN B 1 105 ? -19.062 20.797 13.703 1 89.62 105 GLN B N 1
ATOM 2886 C CA . GLN B 1 105 ? -19.078 22.156 14.219 1 89.62 105 GLN B CA 1
ATOM 2887 C C . GLN B 1 105 ? -20.219 22.969 13.602 1 89.62 105 GLN B C 1
ATOM 2889 O O . GLN B 1 105 ? -21.391 22.578 13.695 1 89.62 105 GLN B O 1
ATOM 2894 N N . ASN B 1 106 ? -19.984 24.047 12.914 1 88.25 106 ASN B N 1
ATOM 2895 C CA . ASN B 1 106 ? -21.047 24.906 12.398 1 88.25 106 ASN B CA 1
ATOM 2896 C C . ASN B 1 106 ? -21.203 24.75 10.891 1 88.25 106 ASN B C 1
ATOM 2898 O O . ASN B 1 106 ? -21.5 25.719 10.188 1 88.25 106 ASN B O 1
ATOM 2902 N N . ASN B 1 107 ? -20.859 23.547 10.391 1 96.31 107 ASN B N 1
ATOM 2903 C CA . ASN B 1 107 ? -20.953 23.266 8.961 1 96.31 107 ASN B CA 1
ATOM 2904 C C . ASN B 1 107 ? -21.344 21.812 8.703 1 96.31 107 ASN B C 1
ATOM 2906 O O . ASN B 1 107 ? -21.406 21.016 9.625 1 96.31 107 ASN B O 1
ATOM 2910 N N . THR B 1 108 ? -21.734 21.531 7.484 1 97.75 108 THR B N 1
ATOM 2911 C CA . THR B 1 108 ? -21.969 20.172 7.012 1 97.75 108 THR B CA 1
ATOM 2912 C C . THR B 1 108 ? -21.031 19.828 5.867 1 97.75 108 THR B C 1
ATOM 2914 O O . THR B 1 108 ? -20.891 20.594 4.918 1 97.75 108 THR B O 1
ATOM 2917 N N . ILE B 1 109 ? -20.406 18.719 6.012 1 98.19 109 ILE B N 1
ATOM 2918 C CA . ILE B 1 109 ? -19.438 18.281 5.012 1 98.19 109 ILE B CA 1
ATOM 2919 C C . ILE B 1 109 ? -19.953 17.016 4.309 1 98.19 109 ILE B C 1
ATOM 2921 O O . ILE B 1 109 ? -20.484 16.109 4.949 1 98.19 109 ILE B O 1
ATOM 2925 N N . THR B 1 110 ? -19.828 17 2.99 1 98.5 110 THR B N 1
ATOM 2926 C CA . THR B 1 110 ? -20.203 15.836 2.189 1 98.5 110 THR B CA 1
ATOM 2927 C C . THR B 1 110 ? -18.984 15.297 1.43 1 98.5 110 THR B C 1
ATOM 2929 O O . THR B 1 110 ? -18.297 16.047 0.745 1 98.5 110 THR B O 1
ATOM 2932 N N . VAL B 1 111 ? -18.75 14.039 1.595 1 98.19 111 VAL B N 1
ATOM 2933 C CA . VAL B 1 111 ? -17.703 13.383 0.829 1 98.19 111 VAL B CA 1
ATOM 2934 C C . VAL B 1 111 ? -18.188 13.094 -0.587 1 98.19 111 VAL B C 1
ATOM 2936 O O . VAL B 1 111 ? -19.172 12.367 -0.774 1 98.19 111 VAL B O 1
ATOM 2939 N N . LYS B 1 112 ? -17.484 13.641 -1.539 1 97.88 112 LYS B N 1
ATOM 2940 C CA . LYS B 1 112 ? -17.969 13.5 -2.91 1 97.88 112 LYS B CA 1
ATOM 2941 C C . LYS B 1 112 ? -17.219 12.398 -3.648 1 97.88 112 LYS B C 1
ATOM 2943 O O . LYS B 1 112 ? -17.828 11.562 -4.316 1 97.88 112 LYS B O 1
ATOM 2948 N N . ARG B 1 113 ? -15.961 12.523 -3.635 1 96.5 113 ARG B N 1
ATOM 2949 C CA . ARG B 1 113 ? -15.133 11.602 -4.398 1 96.5 113 ARG B CA 1
ATOM 2950 C C . ARG B 1 113 ? -13.852 11.266 -3.643 1 96.5 113 ARG B C 1
ATOM 2952 O O . ARG B 1 113 ? -13.289 12.117 -2.951 1 96.5 113 ARG B O 1
ATOM 2959 N N . ILE B 1 114 ? -13.43 10.062 -3.752 1 97.38 114 ILE B N 1
ATOM 2960 C CA . ILE B 1 114 ? -12.133 9.633 -3.242 1 97.38 114 ILE B CA 1
ATOM 2961 C C . ILE B 1 114 ? -11.312 9.023 -4.375 1 97.38 114 ILE B C 1
ATOM 2963 O O . ILE B 1 114 ? -11.797 8.156 -5.102 1 97.38 114 ILE B O 1
ATOM 2967 N N . ASN B 1 115 ? -10.133 9.492 -4.523 1 96.56 115 ASN B N 1
ATOM 2968 C CA . ASN B 1 115 ? -9.25 9.023 -5.586 1 96.56 115 ASN B CA 1
ATOM 2969 C C . ASN B 1 115 ? -7.902 8.562 -5.035 1 96.56 115 ASN B C 1
ATOM 2971 O O . ASN B 1 115 ? -7.344 9.195 -4.137 1 96.56 115 ASN B O 1
ATOM 2975 N N . MET B 1 116 ? -7.469 7.469 -5.559 1 95.62 116 MET B N 1
ATOM 2976 C CA . MET B 1 116 ? -6.105 7.047 -5.25 1 95.62 116 MET B CA 1
ATOM 2977 C C . MET B 1 116 ? -5.09 7.824 -6.082 1 95.62 116 MET B C 1
ATOM 2979 O O . MET B 1 116 ? -5.301 8.047 -7.277 1 95.62 116 MET B O 1
ATOM 2983 N N . VAL B 1 117 ? -4.074 8.25 -5.426 1 95.31 117 VAL B N 1
ATOM 2984 C CA . VAL B 1 117 ? -3.021 9 -6.098 1 95.31 117 VAL B CA 1
ATOM 2985 C C . VAL B 1 117 ? -1.831 8.086 -6.379 1 95.31 117 VAL B C 1
ATOM 2987 O O . VAL B 1 117 ? -1.404 7.328 -5.508 1 95.31 117 VAL B O 1
ATOM 2990 N N . ARG B 1 118 ? -1.333 8.133 -7.574 1 89.69 118 ARG B N 1
ATOM 2991 C CA . ARG B 1 118 ? -0.156 7.34 -7.918 1 89.69 118 ARG B CA 1
ATOM 2992 C C . ARG B 1 118 ? 1.071 7.82 -7.152 1 89.69 118 ARG B C 1
ATOM 2994 O O . ARG B 1 118 ? 1.383 9.016 -7.152 1 89.69 118 ARG B O 1
ATOM 3001 N N . GLU B 1 119 ? 1.673 6.902 -6.547 1 91.19 119 GLU B N 1
ATOM 3002 C CA . GLU B 1 119 ? 2.877 7.227 -5.789 1 91.19 119 GLU B CA 1
ATOM 3003 C C . GLU B 1 119 ? 4.086 7.367 -6.711 1 91.19 119 GLU B C 1
ATOM 3005 O O . GLU B 1 119 ? 4.156 6.715 -7.754 1 91.19 119 GLU B O 1
ATOM 3010 N N . LYS B 1 120 ? 4.973 8.219 -6.309 1 89.62 120 LYS B N 1
ATOM 3011 C CA . LYS B 1 120 ? 6.238 8.359 -7.023 1 89.62 120 LYS B CA 1
ATOM 3012 C C . LYS B 1 120 ? 7.312 7.457 -6.422 1 89.62 120 LYS B C 1
ATOM 3014 O O . LYS B 1 120 ? 7.395 7.309 -5.203 1 89.62 120 LYS B O 1
ATOM 3019 N N . TYR B 1 121 ? 8.125 6.922 -7.301 1 84.81 121 TYR B N 1
ATOM 3020 C CA . TYR B 1 121 ? 9.203 6.059 -6.832 1 84.81 121 TYR B CA 1
ATOM 3021 C C . TYR B 1 121 ? 10.445 6.875 -6.504 1 84.81 121 TYR B C 1
ATOM 3023 O O . TYR B 1 121 ? 10.781 7.824 -7.219 1 84.81 121 TYR B O 1
ATOM 3031 N N . ILE B 1 122 ? 11.039 6.492 -5.445 1 89.19 122 ILE B N 1
ATOM 3032 C CA . ILE B 1 122 ? 12.297 7.129 -5.059 1 89.19 122 ILE B CA 1
ATOM 3033 C C . ILE B 1 122 ? 13.477 6.262 -5.504 1 89.19 122 ILE B C 1
ATOM 3035 O O . ILE B 1 122 ? 13.641 5.137 -5.027 1 89.19 122 ILE B O 1
ATOM 3039 N N . THR B 1 123 ? 14.305 6.75 -6.41 1 84 123 THR B N 1
ATOM 3040 C CA . THR B 1 123 ? 15.367 5.973 -7.035 1 84 123 THR B CA 1
ATOM 3041 C C . THR B 1 123 ? 16.734 6.422 -6.523 1 84 123 THR B C 1
ATOM 3043 O O . THR B 1 123 ? 17.75 5.75 -6.762 1 84 123 THR B O 1
ATOM 3046 N N . SER B 1 124 ? 16.75 7.566 -5.914 1 88.12 124 SER B N 1
ATOM 3047 C CA . SER B 1 124 ? 18.016 8.156 -5.473 1 88.12 124 SER B CA 1
ATOM 3048 C C . SER B 1 124 ? 18.094 8.211 -3.951 1 88.12 124 SER B C 1
ATOM 3050 O O . SER B 1 124 ? 17.094 7.984 -3.264 1 88.12 124 SER B O 1
ATOM 3052 N N . ASN B 1 125 ? 19.297 8.43 -3.467 1 93.12 125 ASN B N 1
ATOM 3053 C CA . ASN B 1 125 ? 19.531 8.57 -2.031 1 93.12 125 ASN B CA 1
ATOM 3054 C C . ASN B 1 125 ? 19.344 10.008 -1.572 1 93.12 125 ASN B C 1
ATOM 3056 O O . ASN B 1 125 ? 19.734 10.367 -0.46 1 93.12 125 ASN B O 1
ATOM 3060 N N . GLU B 1 126 ? 18.891 10.828 -2.424 1 96.38 126 GLU B N 1
ATOM 3061 C CA . GLU B 1 126 ? 18.609 12.227 -2.113 1 96.38 126 GLU B CA 1
ATOM 3062 C C . GLU B 1 126 ? 17.359 12.703 -2.834 1 96.38 126 GLU B C 1
ATOM 3064 O O . GLU B 1 126 ? 17.141 12.383 -4.008 1 96.38 126 GLU B O 1
ATOM 3069 N N . VAL B 1 127 ? 16.5 13.383 -2.113 1 97.31 127 VAL B N 1
ATOM 3070 C CA . VAL B 1 127 ? 15.266 13.883 -2.703 1 97.31 127 VAL B CA 1
ATOM 3071 C C . VAL B 1 127 ? 14.969 15.281 -2.172 1 97.31 127 VAL B C 1
ATOM 3073 O O . VAL B 1 127 ? 15.203 15.57 -0.995 1 97.31 127 VAL B O 1
ATOM 3076 N N . ILE B 1 128 ? 14.555 16.172 -3.029 1 98.06 128 ILE B N 1
ATOM 3077 C CA . ILE B 1 128 ? 14 17.453 -2.6 1 98.06 128 ILE B CA 1
ATOM 3078 C C . ILE B 1 128 ? 12.492 17.312 -2.41 1 98.06 128 ILE B C 1
ATOM 3080 O O . ILE B 1 128 ? 11.766 16.984 -3.35 1 98.06 128 ILE B O 1
ATOM 3084 N N . PHE B 1 129 ? 12.055 17.578 -1.191 1 98.31 129 PHE B N 1
ATOM 3085 C CA . PHE B 1 129 ? 10.641 17.562 -0.862 1 98.31 129 PHE B CA 1
ATOM 3086 C C . PHE B 1 129 ? 10.094 18.969 -0.714 1 98.31 129 PHE B C 1
ATOM 3088 O O . PHE B 1 129 ? 10.805 19.875 -0.28 1 98.31 129 PHE B O 1
ATOM 3095 N N . LYS B 1 130 ? 8.922 19.156 -1.089 1 98.5 130 LYS B N 1
ATOM 3096 C CA . LYS B 1 130 ? 8.148 20.344 -0.738 1 98.5 130 LYS B CA 1
ATOM 3097 C C . LYS B 1 130 ? 7.043 20 0.257 1 98.5 130 LYS B C 1
ATOM 3099 O O . LYS B 1 130 ? 6.426 18.938 0.167 1 98.5 130 LYS B O 1
ATOM 3104 N N . THR B 1 131 ? 6.805 20.891 1.178 1 98.31 131 THR B N 1
ATOM 3105 C CA . THR B 1 131 ? 5.758 20.641 2.168 1 98.31 131 THR B CA 1
ATOM 3106 C C . THR B 1 131 ? 4.379 20.891 1.565 1 98.31 131 THR B C 1
ATOM 3108 O O . THR B 1 131 ? 4.125 21.938 0.983 1 98.31 131 THR B O 1
ATOM 3111 N N . LEU B 1 132 ? 3.498 19.906 1.644 1 98.25 132 LEU B N 1
ATOM 3112 C CA . LEU B 1 132 ? 2.086 20.109 1.344 1 98.25 132 LEU B CA 1
ATOM 3113 C C . LEU B 1 132 ? 1.332 20.594 2.578 1 98.25 132 LEU B C 1
ATOM 3115 O O . LEU B 1 132 ? 0.301 21.266 2.459 1 98.25 132 LEU B O 1
ATOM 3119 N N . SER B 1 133 ? 1.793 20.219 3.713 1 98.44 133 SER B N 1
ATOM 3120 C CA . SER B 1 133 ? 1.441 20.781 5.016 1 98.44 133 SER B CA 1
ATOM 3121 C C . SER B 1 133 ? 2.686 21.078 5.848 1 98.44 133 SER B C 1
ATOM 3123 O O . SER B 1 133 ? 3.723 20.438 5.668 1 98.44 133 SER B O 1
ATOM 3125 N N . PRO B 1 134 ? 2.625 22.016 6.734 1 98.25 134 PRO B N 1
ATOM 3126 C CA . PRO B 1 134 ? 3.84 22.484 7.398 1 98.25 134 PRO B CA 1
ATOM 3127 C C . PRO B 1 134 ? 4.48 21.438 8.289 1 98.25 134 PRO B C 1
ATOM 3129 O O . PRO B 1 134 ? 3.781 20.578 8.852 1 98.25 134 PRO B O 1
ATOM 3132 N N . ILE B 1 135 ? 5.781 21.516 8.453 1 98.44 135 ILE B N 1
ATOM 3133 C CA . ILE B 1 135 ? 6.539 20.625 9.328 1 98.44 135 ILE B CA 1
ATOM 3134 C C . ILE B 1 135 ? 6.621 21.234 10.727 1 98.44 135 ILE B C 1
ATOM 3136 O O . ILE B 1 135 ? 7.023 22.391 10.891 1 98.44 135 ILE B O 1
ATOM 3140 N N . VAL B 1 136 ? 6.254 20.5 11.719 1 97.69 136 VAL B N 1
ATOM 3141 C CA . VAL B 1 136 ? 6.375 20.938 13.109 1 97.69 136 VAL B CA 1
ATOM 3142 C C . VAL B 1 136 ? 7.633 20.344 13.734 1 97.69 136 VAL B C 1
ATOM 3144 O O . VAL B 1 136 ? 7.824 19.125 13.703 1 97.69 136 VAL B O 1
ATOM 3147 N N . VAL B 1 137 ? 8.469 21.125 14.18 1 97.38 137 VAL B N 1
ATOM 3148 C CA . VAL B 1 137 ? 9.648 20.734 14.938 1 97.38 137 VAL B CA 1
ATOM 3149 C C . VAL B 1 137 ? 9.438 21.016 16.422 1 97.38 137 VAL B C 1
ATOM 3151 O O . VAL B 1 137 ? 9.57 22.156 16.859 1 97.38 137 VAL B O 1
ATOM 3154 N N . ARG B 1 138 ? 9.117 19.953 17.109 1 94.25 138 ARG B N 1
ATOM 3155 C CA . ARG B 1 138 ? 8.664 20.094 18.484 1 94.25 138 ARG B CA 1
ATOM 3156 C C . ARG B 1 138 ? 9.703 19.562 19.469 1 94.25 138 ARG B C 1
ATOM 3158 O O . ARG B 1 138 ? 10.211 18.453 19.297 1 94.25 138 ARG B O 1
ATOM 3165 N N . GLU B 1 139 ? 10.039 20.328 20.406 1 90.5 139 GLU B N 1
ATOM 3166 C CA . GLU B 1 139 ? 10.914 19.938 21.5 1 90.5 139 GLU B CA 1
ATOM 3167 C C . GLU B 1 139 ? 10.156 19.828 22.828 1 90.5 139 GLU B C 1
ATOM 3169 O O . GLU B 1 139 ? 9.57 20.812 23.281 1 90.5 139 GLU B O 1
ATOM 3174 N N . HIS B 1 140 ? 9.961 18.516 23.281 1 78.62 140 HIS B N 1
ATOM 3175 C CA . HIS B 1 140 ? 9.203 18.312 24.516 1 78.62 140 HIS B CA 1
ATOM 3176 C C . HIS B 1 140 ? 10.125 17.922 25.672 1 78.62 140 HIS B C 1
ATOM 3178 O O . HIS B 1 140 ? 10.938 17 25.531 1 78.62 140 HIS B O 1
ATOM 3184 N N . TYR B 1 141 ? 10.273 18.734 26.75 1 65 141 TYR B N 1
ATOM 3185 C CA . TYR B 1 141 ? 11.07 18.422 27.922 1 65 141 TYR B CA 1
ATOM 3186 C C . TYR B 1 141 ? 10.195 17.875 29.047 1 65 141 TYR B C 1
ATOM 3188 O O . TYR B 1 141 ? 10.359 18.25 30.203 1 65 141 TYR B O 1
ATOM 3196 N N . GLY B 1 142 ? 9.32 16.875 28.812 1 57.69 142 GLY B N 1
ATOM 3197 C CA . GLY B 1 142 ? 8.594 16.156 29.828 1 57.69 142 GLY B CA 1
ATOM 3198 C C . GLY B 1 142 ? 7.316 16.844 30.266 1 57.69 142 GLY B C 1
ATOM 3199 O O . GLY B 1 142 ? 6.391 16.203 30.766 1 57.69 142 GLY B O 1
ATOM 3200 N N . ASP B 1 143 ? 7.277 18.188 30.547 1 55.91 143 ASP B N 1
ATOM 3201 C CA . ASP B 1 143 ? 6.086 18.906 31 1 55.91 143 ASP B CA 1
ATOM 3202 C C . ASP B 1 143 ? 5.457 19.703 29.859 1 55.91 143 ASP B C 1
ATOM 3204 O O . ASP B 1 143 ? 6.16 20.359 29.094 1 55.91 143 ASP B O 1
ATOM 3208 N N . ASN B 1 144 ? 4.215 19.359 29.453 1 57.69 144 ASN B N 1
ATOM 3209 C CA . ASN B 1 144 ? 3.477 20.031 28.375 1 57.69 144 ASN B CA 1
ATOM 3210 C C . ASN B 1 144 ? 3.703 21.531 28.391 1 57.69 144 ASN B C 1
ATOM 3212 O O . ASN B 1 144 ? 3.641 22.188 27.344 1 57.69 144 ASN B O 1
ATOM 3216 N N . SER B 1 145 ? 3.969 22.109 29.547 1 57.5 145 SER B N 1
ATOM 3217 C CA . SER B 1 145 ? 4.133 23.547 29.703 1 57.5 145 SER B CA 1
ATOM 3218 C C . SER B 1 145 ? 5.426 24.031 29.062 1 57.5 145 SER B C 1
ATOM 3220 O O . SER B 1 145 ? 5.598 25.234 28.828 1 57.5 145 SER B O 1
ATOM 3222 N N . LYS B 1 146 ? 6.172 23.062 28.625 1 68.38 146 LYS B N 1
ATOM 3223 C CA . LYS B 1 146 ? 7.473 23.453 28.094 1 68.38 146 LYS B CA 1
ATOM 3224 C C . LYS B 1 146 ? 7.695 22.859 26.703 1 68.38 146 LYS B C 1
ATOM 3226 O O . LYS B 1 146 ? 8.672 22.141 26.484 1 68.38 146 LYS B O 1
ATOM 3231 N N . THR B 1 147 ? 6.691 23.016 25.844 1 80.75 147 THR B N 1
ATOM 3232 C CA . THR B 1 147 ? 6.863 22.609 24.453 1 80.75 147 THR B CA 1
ATOM 3233 C C . THR B 1 147 ? 7.316 23.781 23.594 1 80.75 147 THR B C 1
ATOM 3235 O O . THR B 1 147 ? 6.73 24.859 23.656 1 80.75 147 THR B O 1
ATOM 3238 N N . TRP B 1 148 ? 8.469 23.625 22.984 1 89.44 148 TRP B N 1
ATOM 3239 C CA . TRP B 1 148 ? 8.992 24.656 22.078 1 89.44 148 TRP B CA 1
ATOM 3240 C C . TRP B 1 148 ? 8.93 24.188 20.625 1 89.44 148 TRP B C 1
ATOM 3242 O O . TRP B 1 148 ? 9.18 23.016 20.328 1 89.44 148 TRP B O 1
ATOM 3252 N N . PHE B 1 149 ? 8.562 25.125 19.797 1 94.38 149 PHE B N 1
ATOM 3253 C CA . PHE B 1 149 ? 8.547 24.906 18.359 1 94.38 149 PHE B CA 1
ATOM 3254 C C . PHE B 1 149 ? 9.688 25.656 17.688 1 94.38 149 PHE B C 1
ATOM 3256 O O . PHE B 1 149 ? 9.938 26.828 18 1 94.38 149 PHE B O 1
ATOM 3263 N N . HIS B 1 150 ? 10.398 24.984 16.797 1 96.19 150 HIS B N 1
ATOM 3264 C CA . HIS B 1 150 ? 11.625 25.562 16.281 1 96.19 150 HIS B CA 1
ATOM 3265 C C . HIS B 1 150 ? 11.547 25.766 14.766 1 96.19 150 HIS B C 1
ATOM 3267 O O . HIS B 1 150 ? 10.781 25.078 14.086 1 96.19 150 HIS B O 1
ATOM 3273 N N . SER B 1 151 ? 12.344 26.703 14.273 1 96.81 151 SER B N 1
ATOM 3274 C CA . SER B 1 151 ? 12.539 26.938 12.844 1 96.81 151 SER B CA 1
ATOM 3275 C C . SER B 1 151 ? 13.594 26 12.273 1 96.81 151 SER B C 1
ATOM 3277 O O . SER B 1 151 ? 14.625 25.75 12.898 1 96.81 151 SER B O 1
ATOM 3279 N N . LEU B 1 152 ? 13.312 25.5 11.109 1 96.88 152 LEU B N 1
ATOM 3280 C CA . LEU B 1 152 ? 14.266 24.625 10.438 1 96.88 152 LEU B CA 1
ATOM 3281 C C . LEU B 1 152 ? 15.445 25.438 9.891 1 96.88 152 LEU B C 1
ATOM 3283 O O . LEU B 1 152 ? 16.469 24.875 9.508 1 96.88 152 LEU B O 1
ATOM 3287 N N . LYS B 1 153 ? 15.328 26.672 9.883 1 95.12 153 LYS B N 1
ATOM 3288 C CA . LYS B 1 153 ? 16.422 27.531 9.422 1 95.12 153 LYS B CA 1
ATOM 3289 C C . LYS B 1 153 ? 17.516 27.656 10.484 1 95.12 153 LYS B C 1
ATOM 3291 O O . LYS B 1 153 ? 18.641 28.031 10.172 1 95.12 153 LYS B O 1
ATOM 3296 N N . ASP B 1 154 ? 17.141 27.438 11.711 1 94.06 154 ASP B N 1
ATOM 3297 C CA . ASP B 1 154 ? 18.078 27.578 12.82 1 94.06 154 ASP B CA 1
ATOM 3298 C C . ASP B 1 154 ? 18.766 26.25 13.125 1 94.06 154 ASP B C 1
ATOM 3300 O O . ASP B 1 154 ? 18.172 25.188 12.977 1 94.06 154 ASP B O 1
ATOM 3304 N N . LYS B 1 155 ? 19.953 26.344 13.648 1 95 155 LYS B N 1
ATOM 3305 C CA . LYS B 1 155 ? 20.719 25.156 13.977 1 95 155 LYS B CA 1
ATOM 3306 C C . LYS B 1 155 ? 20.016 24.312 15.031 1 95 155 LYS B C 1
ATOM 3308 O O . LYS B 1 155 ? 19.969 23.094 14.922 1 95 155 LYS B O 1
ATOM 3313 N N . LYS B 1 156 ? 19.531 25 15.984 1 95.06 156 LYS B N 1
ATOM 3314 C CA . LYS B 1 156 ? 18.828 24.297 17.047 1 95.06 156 LYS B CA 1
ATOM 3315 C C . LYS B 1 156 ? 17.625 23.547 16.5 1 95.06 156 LYS B C 1
ATOM 3317 O O . LYS B 1 156 ? 17.375 22.391 16.875 1 95.06 156 LYS B O 1
ATOM 3322 N N . GLY B 1 157 ? 16.859 24.203 15.617 1 96 157 GLY B N 1
ATOM 3323 C CA . GLY B 1 157 ? 15.703 23.562 14.992 1 96 157 GLY B CA 1
ATOM 3324 C C . GLY B 1 157 ? 16.078 22.328 14.188 1 96 157 GLY B C 1
ATOM 3325 O O . GLY B 1 157 ? 15.359 21.328 14.211 1 96 157 GLY B O 1
ATOM 3326 N N . GLN B 1 158 ? 17.172 22.422 13.578 1 96.12 158 GLN B N 1
ATOM 3327 C CA . GLN B 1 158 ? 17.625 21.281 12.773 1 96.12 158 GLN B CA 1
ATOM 3328 C C . GLN B 1 158 ? 18.016 20.109 13.656 1 96.12 158 GLN B C 1
ATOM 3330 O O . GLN B 1 158 ? 17.75 18.953 13.32 1 96.12 158 GLN B O 1
ATOM 3335 N N . GLU B 1 159 ? 18.609 20.422 14.773 1 95.69 159 GLU B N 1
ATOM 3336 C CA . GLU B 1 159 ? 18.984 19.375 15.719 1 95.69 159 GLU B CA 1
ATOM 3337 C C . GLU B 1 159 ? 17.734 18.688 16.281 1 95.69 159 GLU B C 1
ATOM 3339 O O . GLU B 1 159 ? 17.688 17.469 16.359 1 95.69 159 GLU B O 1
ATOM 3344 N N . VAL B 1 160 ? 16.812 19.5 16.688 1 96.06 160 VAL B N 1
ATOM 3345 C CA . VAL B 1 160 ? 15.562 18.969 17.234 1 96.06 160 VAL B CA 1
ATOM 3346 C C . VAL B 1 160 ? 14.836 18.141 16.172 1 96.06 160 VAL B C 1
ATOM 3348 O O . VAL B 1 160 ? 14.312 17.062 16.469 1 96.06 160 VAL B O 1
ATOM 3351 N N . PHE B 1 161 ? 14.852 18.656 14.953 1 97 161 PHE B N 1
ATOM 3352 C CA . PHE B 1 161 ? 14.188 17.969 13.859 1 97 161 PHE B CA 1
ATOM 3353 C C . PHE B 1 161 ? 14.828 16.609 13.609 1 97 161 PHE B C 1
ATOM 3355 O O . PHE B 1 161 ? 14.125 15.617 13.383 1 97 161 PHE B O 1
ATOM 3362 N N . LYS B 1 162 ? 16.078 16.578 13.672 1 95.31 162 LYS B N 1
ATOM 3363 C CA . LYS B 1 162 ? 16.797 15.312 13.516 1 95.31 162 LYS B CA 1
ATOM 3364 C C . LYS B 1 162 ? 16.344 14.297 14.555 1 95.31 162 LYS B C 1
ATOM 3366 O O . LYS B 1 162 ? 16.109 13.125 14.227 1 95.31 162 LYS B O 1
ATOM 3371 N N . ASN B 1 163 ? 16.219 14.742 15.742 1 94.38 163 ASN B N 1
ATOM 3372 C CA . ASN B 1 163 ? 15.766 13.867 16.812 1 94.38 163 ASN B CA 1
ATOM 3373 C C . ASN B 1 163 ? 14.32 13.422 16.594 1 94.38 163 ASN B C 1
ATOM 3375 O O . ASN B 1 163 ? 13.977 12.258 16.828 1 94.38 163 ASN B O 1
ATOM 3379 N N . ASN B 1 164 ? 13.516 14.367 16.172 1 94.69 164 ASN B N 1
ATOM 3380 C CA . ASN B 1 164 ? 12.133 14.016 15.859 1 94.69 164 ASN B CA 1
ATOM 3381 C C . ASN B 1 164 ? 12.062 12.93 14.789 1 94.69 164 ASN B C 1
ATOM 3383 O O . ASN B 1 164 ? 11.289 11.969 14.922 1 94.69 164 ASN B O 1
ATOM 3387 N N . LEU B 1 165 ? 12.859 13.078 13.766 1 94.75 165 LEU B N 1
ATOM 3388 C CA . LEU B 1 165 ? 12.875 12.125 12.656 1 94.75 165 LEU B CA 1
ATOM 3389 C C . LEU B 1 165 ? 13.328 10.75 13.133 1 94.75 165 LEU B C 1
ATOM 3391 O O . LEU B 1 165 ? 12.758 9.727 12.742 1 94.75 165 LEU B O 1
ATOM 3395 N N . LYS B 1 166 ? 14.352 10.797 13.922 1 93.81 166 LYS B N 1
ATOM 3396 C CA . LYS B 1 166 ? 14.883 9.539 14.453 1 93.81 166 LYS B CA 1
ATOM 3397 C C . LYS B 1 166 ? 13.805 8.773 15.219 1 93.81 166 LYS B C 1
ATOM 3399 O O . LYS B 1 166 ? 13.617 7.578 15 1 93.81 166 LYS B O 1
ATOM 3404 N N . TYR B 1 167 ? 13.133 9.492 16.047 1 92.62 167 TYR B N 1
ATOM 3405 C CA . TYR B 1 167 ? 12.07 8.883 16.844 1 92.62 167 TYR B CA 1
ATOM 3406 C C . TYR B 1 167 ? 10.969 8.336 15.945 1 92.62 167 TYR B C 1
ATOM 3408 O O . TYR B 1 167 ? 10.547 7.188 16.094 1 92.62 167 TYR B O 1
ATOM 3416 N N . GLN B 1 168 ? 10.531 9.094 15.031 1 94.12 168 GLN B N 1
ATOM 3417 C CA . GLN B 1 168 ? 9.461 8.719 14.109 1 94.12 168 GLN B CA 1
ATOM 3418 C C . GLN B 1 168 ? 9.852 7.488 13.289 1 94.12 168 GLN B C 1
ATOM 3420 O O . GLN B 1 168 ? 9.094 6.52 13.227 1 94.12 168 GLN B O 1
ATOM 3425 N N . LEU B 1 169 ? 11.008 7.512 12.734 1 95.19 169 LEU B N 1
ATOM 3426 C CA . LEU B 1 169 ? 11.438 6.477 11.805 1 95.19 169 LEU B CA 1
ATOM 3427 C C . LEU B 1 169 ? 11.758 5.18 12.547 1 95.19 169 LEU B C 1
ATOM 3429 O O . LEU B 1 169 ? 11.539 4.09 12.016 1 95.19 169 LEU B O 1
ATOM 3433 N N . GLU B 1 170 ? 12.273 5.324 13.734 1 93.56 170 GLU B N 1
ATOM 3434 C CA . GLU B 1 170 ? 12.516 4.129 14.539 1 93.56 170 GLU B CA 1
ATOM 3435 C C . GLU B 1 170 ? 11.211 3.383 14.82 1 93.56 170 GLU B C 1
ATOM 3437 O O . GLU B 1 170 ? 11.172 2.152 14.766 1 93.56 170 GLU B O 1
ATOM 3442 N N . LYS B 1 171 ? 10.227 4.129 15.094 1 91.81 171 LYS B N 1
ATOM 3443 C CA . LYS B 1 171 ? 8.922 3.537 15.383 1 91.81 171 LYS B CA 1
ATOM 3444 C C . LYS B 1 171 ? 8.312 2.916 14.133 1 91.81 171 LYS B C 1
ATOM 3446 O O . LYS B 1 171 ? 7.695 1.851 14.195 1 91.81 171 LYS B O 1
ATOM 3451 N N . GLU B 1 172 ? 8.477 3.545 13.016 1 91.81 172 GLU B N 1
ATOM 3452 C CA . GLU B 1 172 ? 7.809 3.131 11.781 1 91.81 172 GLU B CA 1
ATOM 3453 C C . GLU B 1 172 ? 8.578 2.014 11.086 1 91.81 172 GLU B C 1
ATOM 3455 O O . GLU B 1 172 ? 7.973 1.11 10.5 1 91.81 172 GLU B O 1
ATOM 3460 N N . LEU B 1 173 ? 9.906 2.039 11.125 1 90.75 173 LEU B N 1
ATOM 3461 C CA . LEU B 1 173 ? 10.719 1.12 10.344 1 90.75 173 LEU B CA 1
ATOM 3462 C C . LEU B 1 173 ? 11.367 0.069 11.234 1 90.75 173 LEU B C 1
ATOM 3464 O O . LEU B 1 173 ? 11.836 -0.962 10.742 1 90.75 173 LEU B O 1
ATOM 3468 N N . GLY B 1 174 ? 11.461 0.361 12.523 1 88.94 174 GLY B N 1
ATOM 3469 C CA . GLY B 1 174 ? 12.039 -0.595 13.453 1 88.94 174 GLY B CA 1
ATOM 3470 C C . GLY B 1 174 ? 13.5 -0.329 13.75 1 88.94 174 GLY B C 1
ATOM 3471 O O . GLY B 1 174 ? 14.109 0.554 13.141 1 88.94 174 GLY B O 1
ATOM 3472 N N . LYS B 1 175 ? 14.031 -1.154 14.609 1 87.69 175 LYS B N 1
ATOM 3473 C CA . LYS B 1 175 ? 15.391 -0.952 15.102 1 87.69 175 LYS B CA 1
ATOM 3474 C C . LYS B 1 175 ? 16.422 -1.293 14.039 1 87.69 175 LYS B C 1
ATOM 3476 O O . LYS B 1 175 ? 17.531 -0.769 14.055 1 87.69 175 LYS B O 1
ATOM 3481 N N . GLU B 1 176 ? 16.031 -2.109 13.133 1 84.38 176 GLU B N 1
ATOM 3482 C CA . GLU B 1 176 ? 16.953 -2.525 12.086 1 84.38 176 GLU B CA 1
ATOM 3483 C C . GLU B 1 176 ? 17.328 -1.352 11.188 1 84.38 176 GLU B C 1
ATOM 3485 O O . GLU B 1 176 ? 18.375 -1.379 10.531 1 84.38 176 GLU B O 1
ATOM 3490 N N . ALA B 1 177 ? 16.547 -0.343 11.227 1 89.62 177 ALA B N 1
ATOM 3491 C CA . ALA B 1 177 ? 16.797 0.806 10.359 1 89.62 177 ALA B CA 1
ATOM 3492 C C . ALA B 1 177 ? 17.625 1.868 11.078 1 89.62 177 ALA B C 1
ATOM 3494 O O . ALA B 1 177 ? 18 2.873 10.477 1 89.62 177 ALA B O 1
ATOM 3495 N N . LEU B 1 178 ? 17.969 1.669 12.336 1 90.81 178 LEU B N 1
ATOM 3496 C CA . LEU B 1 178 ? 18.562 2.688 13.188 1 90.81 178 LEU B CA 1
ATOM 3497 C C . LEU B 1 178 ? 19.891 3.174 12.602 1 90.81 178 LEU B C 1
ATOM 3499 O O . LEU B 1 178 ? 20.188 4.367 12.641 1 90.81 178 LEU B O 1
ATOM 3503 N N . VAL B 1 179 ? 20.672 2.264 12.07 1 91.12 179 VAL B N 1
ATOM 3504 C CA . VAL B 1 179 ? 21.969 2.623 11.523 1 91.12 179 VAL B CA 1
ATOM 3505 C C . VAL B 1 179 ? 21.797 3.594 10.359 1 91.12 179 VAL B C 1
ATOM 3507 O O . VAL B 1 179 ? 22.484 4.609 10.281 1 91.12 179 VAL B O 1
ATOM 3510 N N . ASP B 1 180 ? 20.875 3.305 9.562 1 92.44 180 ASP B N 1
ATOM 3511 C CA . ASP B 1 180 ? 20.625 4.152 8.398 1 92.44 180 ASP B CA 1
ATOM 3512 C C . ASP B 1 180 ? 20 5.484 8.82 1 92.44 180 ASP B C 1
ATOM 3514 O O . ASP B 1 180 ? 20.281 6.523 8.219 1 92.44 180 ASP B O 1
ATOM 3518 N N . ILE B 1 181 ? 19.188 5.469 9.844 1 94.12 181 ILE B N 1
ATOM 3519 C CA . ILE B 1 181 ? 18.484 6.652 10.32 1 94.12 181 ILE B CA 1
ATOM 3520 C C . ILE B 1 181 ? 19.484 7.668 10.867 1 94.12 181 ILE B C 1
ATOM 3522 O O . ILE B 1 181 ? 19.312 8.875 10.68 1 94.12 181 ILE B O 1
ATOM 3526 N N . LYS B 1 182 ? 20.5 7.16 11.484 1 94 182 LYS B N 1
ATOM 3527 C CA . LYS B 1 182 ? 21.516 8.023 12.078 1 94 182 LYS B CA 1
ATOM 3528 C C . LYS B 1 182 ? 22.266 8.812 11.008 1 94 182 LYS B C 1
ATOM 3530 O O . LYS B 1 182 ? 22.828 9.875 11.289 1 94 182 LYS B O 1
ATOM 3535 N N . ASN B 1 183 ? 22.219 8.32 9.789 1 94.38 183 ASN B N 1
ATOM 3536 C CA . ASN B 1 183 ? 23 8.93 8.719 1 94.38 183 ASN B CA 1
ATOM 3537 C C . ASN B 1 183 ? 22.156 9.867 7.871 1 94.38 183 ASN B C 1
ATOM 3539 O O . ASN B 1 183 ? 22.609 10.359 6.836 1 94.38 183 ASN B O 1
ATOM 3543 N N . ILE B 1 184 ? 21.016 10.164 8.32 1 96.19 184 ILE B N 1
ATOM 3544 C CA . ILE B 1 184 ? 20.141 11.062 7.57 1 96.19 184 ILE B CA 1
ATOM 3545 C C . ILE B 1 184 ? 20.688 12.484 7.613 1 96.19 184 ILE B C 1
ATOM 3547 O O . ILE B 1 184 ? 21.125 12.953 8.664 1 96.19 184 ILE B O 1
ATOM 3551 N N . GLU B 1 185 ? 20.75 13.078 6.484 1 96.75 185 GLU B N 1
ATOM 3552 C CA . GLU B 1 185 ? 21.109 14.492 6.371 1 96.75 185 GLU B CA 1
ATOM 3553 C C . GLU B 1 185 ? 20 15.281 5.688 1 96.75 185 GLU B C 1
ATOM 3555 O O . GLU B 1 185 ? 19.266 14.75 4.855 1 96.75 185 GLU B O 1
ATOM 3560 N N . PHE B 1 186 ? 19.812 16.484 6.133 1 96.44 186 PHE B N 1
ATOM 3561 C CA . PHE B 1 186 ? 18.828 17.328 5.469 1 96.44 186 PHE B CA 1
ATOM 3562 C C . PHE B 1 186 ? 19.281 18.766 5.41 1 96.44 186 PHE B C 1
ATOM 3564 O O . PHE B 1 186 ? 20.078 19.219 6.246 1 96.44 186 PHE B O 1
ATOM 3571 N N . THR B 1 187 ? 18.797 19.469 4.375 1 97 187 THR B N 1
ATOM 3572 C CA . THR B 1 187 ? 19.109 20.875 4.133 1 97 187 THR B CA 1
ATOM 3573 C C . THR B 1 187 ? 17.859 21.656 3.76 1 97 187 THR B C 1
ATOM 3575 O O . THR B 1 187 ? 17.359 21.547 2.635 1 97 187 THR B O 1
ATOM 3578 N N . PRO B 1 188 ? 17.375 22.469 4.691 1 97.44 188 PRO B N 1
ATOM 3579 C CA . PRO B 1 188 ? 16.25 23.328 4.328 1 97.44 188 PRO B CA 1
ATOM 3580 C C . PRO B 1 188 ? 16.625 24.375 3.285 1 97.44 188 PRO B C 1
ATOM 3582 O O . PRO B 1 188 ? 17.734 24.922 3.32 1 97.44 188 PRO B O 1
ATOM 3585 N N . ALA B 1 189 ? 15.711 24.547 2.4 1 97.19 189 ALA B N 1
ATOM 3586 C CA . ALA B 1 189 ? 15.938 25.609 1.419 1 97.19 189 ALA B CA 1
ATOM 3587 C C . ALA B 1 189 ? 15.914 26.984 2.08 1 97.19 189 ALA B C 1
ATOM 3589 O O . ALA B 1 189 ? 15.328 27.156 3.15 1 97.19 189 ALA B O 1
ATOM 3590 N N . ASN B 1 190 ? 16.484 27.906 1.394 1 94.25 190 ASN B N 1
ATOM 3591 C CA . ASN B 1 190 ? 16.516 29.266 1.91 1 94.25 190 ASN B CA 1
ATOM 3592 C C . ASN B 1 190 ? 15.109 29.875 1.979 1 94.25 190 ASN B C 1
ATOM 3594 O O . ASN B 1 190 ? 14.852 30.75 2.799 1 94.25 190 ASN B O 1
ATOM 3598 N N . THR B 1 191 ? 14.258 29.344 1.175 1 94.75 191 THR B N 1
ATOM 3599 C CA . THR B 1 191 ? 12.906 29.891 1.074 1 94.75 191 THR B CA 1
ATOM 3600 C C . THR B 1 191 ? 12.023 29.344 2.191 1 94.75 191 THR B C 1
ATOM 3602 O O . THR B 1 191 ? 10.859 29.734 2.312 1 94.75 191 THR B O 1
ATOM 3605 N N . MET B 1 192 ? 12.617 28.469 2.996 1 96.44 192 MET B N 1
ATOM 3606 C CA . MET B 1 192 ? 11.867 27.922 4.129 1 96.44 192 MET B CA 1
ATOM 3607 C C . MET B 1 192 ? 11.438 29.047 5.074 1 96.44 192 MET B C 1
ATOM 3609 O O . MET B 1 192 ? 12.219 29.953 5.363 1 96.44 192 MET B O 1
ATOM 3613 N N . LYS B 1 193 ? 10.195 29.016 5.551 1 96.69 193 LYS B N 1
ATOM 3614 C CA . LYS B 1 193 ? 9.719 30.047 6.465 1 96.69 193 LYS B CA 1
ATOM 3615 C C . LYS B 1 193 ? 8.805 29.453 7.531 1 96.69 193 LYS B C 1
ATOM 3617 O O . LYS B 1 193 ? 8.234 28.391 7.34 1 96.69 193 LYS B O 1
ATOM 3622 N N . MET B 1 194 ? 8.672 30.188 8.602 1 96.88 194 MET B N 1
ATOM 3623 C CA . MET B 1 194 ? 7.789 29.797 9.688 1 96.88 194 MET B CA 1
ATOM 3624 C C . MET B 1 194 ? 6.383 30.344 9.492 1 96.88 194 MET B C 1
ATOM 3626 O O . MET B 1 194 ? 6.223 31.484 9.039 1 96.88 194 MET B O 1
ATOM 3630 N N . VAL B 1 195 ? 5.434 29.5 9.797 1 96.38 195 VAL B N 1
ATOM 3631 C CA . VAL B 1 195 ? 4.039 29.938 9.781 1 96.38 195 VAL B CA 1
ATOM 3632 C C . VAL B 1 195 ? 3.346 29.5 11.062 1 96.38 195 VAL B C 1
ATOM 3634 O O . VAL B 1 195 ? 3.857 28.641 11.789 1 96.38 195 VAL B O 1
ATOM 3637 N N . LYS B 1 196 ? 2.275 30.188 11.344 1 95.19 196 LYS B N 1
ATOM 3638 C CA . LYS B 1 196 ? 1.452 29.797 12.492 1 95.19 196 LYS B CA 1
ATOM 3639 C C . LYS B 1 196 ? 0.169 29.109 12.031 1 95.19 196 LYS B C 1
ATOM 3641 O O . LYS B 1 196 ? -0.563 29.641 11.195 1 95.19 196 LYS B O 1
ATOM 3646 N N . VAL B 1 197 ? -0.065 27.938 12.562 1 94.5 197 VAL B N 1
ATOM 3647 C CA . VAL B 1 197 ? -1.271 27.188 12.234 1 94.5 197 VAL B CA 1
ATOM 3648 C C . VAL B 1 197 ? -2.041 26.859 13.508 1 94.5 197 VAL B C 1
ATOM 3650 O O . VAL B 1 197 ? -1.461 26.359 14.484 1 94.5 197 VAL B O 1
ATOM 3653 N N . LYS B 1 198 ? -3.273 27.156 13.531 1 93.94 198 LYS B N 1
ATOM 3654 C CA . LYS B 1 198 ? -4.102 26.859 14.695 1 93.94 198 LYS B CA 1
ATOM 3655 C C . LYS B 1 198 ? -4.383 25.359 14.805 1 93.94 198 LYS B C 1
ATOM 3657 O O . LYS B 1 198 ? -4.719 24.719 13.805 1 93.94 198 LYS B O 1
ATOM 3662 N N . ASN B 1 199 ? -4.141 24.797 15.945 1 92.38 199 ASN B N 1
ATOM 3663 C CA . ASN B 1 199 ? -4.395 23.406 16.281 1 92.38 199 ASN B CA 1
ATOM 3664 C C . ASN B 1 199 ? -4.973 23.25 17.672 1 92.38 199 ASN B C 1
ATOM 3666 O O . ASN B 1 199 ? -4.254 23.406 18.672 1 92.38 199 ASN B O 1
ATOM 3670 N N . TYR B 1 200 ? -6.227 22.922 17.734 1 92.25 200 TYR B N 1
ATOM 3671 C CA . TYR B 1 200 ? -6.965 22.766 18.984 1 92.25 200 TYR B CA 1
ATOM 3672 C C . TYR B 1 200 ? -6.828 24.016 19.844 1 92.25 200 TYR B C 1
ATOM 3674 O O . TYR B 1 200 ? -6.488 23.938 21.016 1 92.25 200 TYR B O 1
ATOM 3682 N N . GLY B 1 201 ? -7 25.062 19.172 1 90.44 201 GLY B N 1
ATOM 3683 C CA . GLY B 1 201 ? -7.07 26.344 19.875 1 90.44 201 GLY B CA 1
ATOM 3684 C C . GLY B 1 201 ? -5.707 26.969 20.094 1 90.44 201 GLY B C 1
ATOM 3685 O O . GLY B 1 201 ? -5.617 28.141 20.484 1 90.44 201 GLY B O 1
ATOM 3686 N N . ILE B 1 202 ? -4.688 26.234 19.781 1 91.38 202 ILE B N 1
ATOM 3687 C CA . ILE B 1 202 ? -3.336 26.734 20 1 91.38 202 ILE B CA 1
ATOM 3688 C C . ILE B 1 202 ? -2.654 26.969 18.641 1 91.38 202 ILE B C 1
ATOM 3690 O O . ILE B 1 202 ? -2.865 26.203 17.703 1 91.38 202 ILE B O 1
ATOM 3694 N N . GLU B 1 203 ? -1.882 28.031 18.641 1 93 203 GLU B N 1
ATOM 3695 C CA . GLU B 1 203 ? -1.111 28.281 17.422 1 93 203 GLU B CA 1
ATOM 3696 C C . GLU B 1 203 ? 0.219 27.531 17.438 1 93 203 GLU B C 1
ATOM 3698 O O . GLU B 1 203 ? 1.045 27.75 18.328 1 93 203 GLU B O 1
ATOM 3703 N N . ILE B 1 204 ? 0.367 26.719 16.5 1 94.62 204 ILE B N 1
ATOM 3704 C CA . ILE B 1 204 ? 1.586 25.922 16.391 1 94.62 204 ILE B CA 1
ATOM 3705 C C . ILE B 1 204 ? 2.51 26.516 15.344 1 94.62 204 ILE B C 1
ATOM 3707 O O . ILE B 1 204 ? 2.115 26.688 14.188 1 94.62 204 ILE B O 1
ATOM 3711 N N . HIS B 1 205 ? 3.752 26.922 15.789 1 96.19 205 HIS B N 1
ATOM 3712 C CA . HIS B 1 205 ? 4.766 27.359 14.836 1 96.19 205 HIS B CA 1
ATOM 3713 C C . HIS B 1 205 ? 5.289 26.188 14.016 1 96.19 205 HIS B C 1
ATOM 3715 O O . HIS B 1 205 ? 5.711 25.172 14.578 1 96.19 205 HIS B O 1
ATOM 3721 N N . SER B 1 206 ? 5.188 26.344 12.703 1 97.81 206 SER B N 1
ATOM 3722 C CA . SER B 1 206 ? 5.566 25.25 11.82 1 97.81 206 SER B CA 1
ATOM 3723 C C . SER B 1 206 ? 6.281 25.75 10.578 1 97.81 206 SER B C 1
ATOM 3725 O O . SER B 1 206 ? 6.34 26.969 10.336 1 97.81 206 SER B O 1
ATOM 3727 N N . ASN B 1 207 ? 6.941 24.938 9.859 1 98.5 207 ASN B N 1
ATOM 3728 C CA . ASN B 1 207 ? 7.832 25.297 8.758 1 98.5 207 ASN B CA 1
ATOM 3729 C C . ASN B 1 207 ? 7.23 24.906 7.41 1 98.5 207 ASN B C 1
ATOM 3731 O O . ASN B 1 207 ? 6.723 23.797 7.242 1 98.5 207 ASN B O 1
ATOM 3735 N N . ILE B 1 208 ? 7.219 25.859 6.418 1 98.44 208 ILE B N 1
ATOM 3736 C CA . ILE B 1 208 ? 6.789 25.547 5.055 1 98.44 208 ILE B CA 1
ATOM 3737 C C . ILE B 1 208 ? 7.914 25.875 4.074 1 98.44 208 ILE B C 1
ATOM 3739 O O . ILE B 1 208 ? 8.664 26.844 4.27 1 98.44 208 ILE B O 1
ATOM 3743 N N . GLY B 1 209 ? 8.047 25.078 3.072 1 98.12 209 GLY B N 1
ATOM 3744 C CA . GLY B 1 209 ? 9.07 25.281 2.053 1 98.12 209 GLY B CA 1
ATOM 3745 C C . GLY B 1 209 ? 9.586 23.984 1.469 1 98.12 209 GLY B C 1
ATOM 3746 O O . GLY B 1 209 ? 8.844 23 1.366 1 98.12 209 GLY B O 1
ATOM 3747 N N . LYS B 1 210 ? 10.781 24.078 0.981 1 98.44 210 LYS B N 1
ATOM 3748 C CA . LYS B 1 210 ? 11.438 22.906 0.415 1 98.44 210 LYS B CA 1
ATOM 3749 C C . LYS B 1 210 ? 12.578 22.438 1.312 1 98.44 210 LYS B C 1
ATOM 3751 O O . LYS B 1 210 ? 13.211 23.25 2.002 1 98.44 210 LYS B O 1
ATOM 3756 N N . ILE B 1 211 ? 12.82 21.219 1.297 1 98.12 211 ILE B N 1
ATOM 3757 C CA . ILE B 1 211 ? 13.891 20.625 2.094 1 98.12 211 ILE B CA 1
ATOM 3758 C C . ILE B 1 211 ? 14.516 19.453 1.339 1 98.12 211 ILE B C 1
ATOM 3760 O O . ILE B 1 211 ? 13.805 18.594 0.81 1 98.12 211 ILE B O 1
ATOM 3764 N N . LYS B 1 212 ? 15.75 19.5 1.229 1 98.12 212 LYS B N 1
ATOM 3765 C CA . LYS B 1 212 ? 16.5 18.375 0.649 1 98.12 212 LYS B CA 1
ATOM 3766 C C . LYS B 1 212 ? 16.875 17.359 1.718 1 98.12 212 LYS B C 1
ATOM 3768 O O . LYS B 1 212 ? 17.438 17.719 2.754 1 98.12 212 LYS B O 1
ATOM 3773 N N . ILE B 1 213 ? 16.594 16.094 1.519 1 97.94 213 ILE B N 1
ATOM 3774 C CA . ILE B 1 213 ? 16.922 15.047 2.482 1 97.94 213 ILE B CA 1
ATOM 3775 C C . ILE B 1 213 ? 17.781 13.969 1.805 1 97.94 213 ILE B C 1
ATOM 3777 O O . ILE B 1 213 ? 17.438 13.508 0.708 1 97.94 213 ILE B O 1
ATOM 3781 N N . LYS B 1 214 ? 18.859 13.664 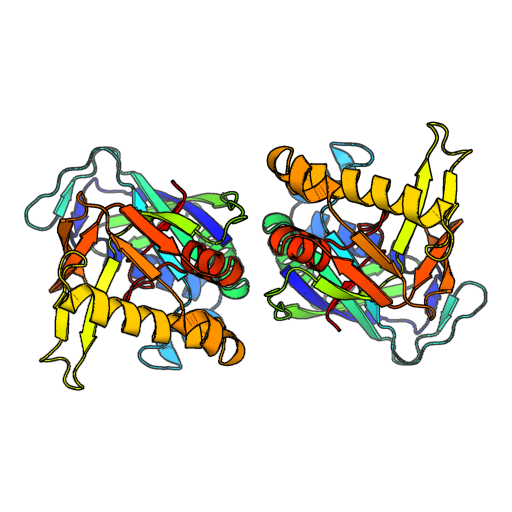2.4 1 97.88 214 LYS B N 1
ATOM 3782 C CA . LYS B 1 214 ? 19.75 12.578 1.985 1 97.88 214 LYS B CA 1
ATOM 3783 C C . LYS B 1 214 ? 19.625 11.375 2.92 1 97.88 214 LYS B C 1
ATOM 3785 O O . LYS B 1 214 ? 19.906 11.477 4.113 1 97.88 214 LYS B O 1
ATOM 3790 N N . ALA B 1 215 ? 19.203 10.289 2.441 1 96.31 215 ALA B N 1
ATOM 3791 C CA . ALA B 1 215 ? 19.016 9.047 3.178 1 96.31 215 ALA B CA 1
ATOM 3792 C C . ALA B 1 215 ? 18.828 7.867 2.223 1 96.31 215 ALA B C 1
ATOM 3794 O O . ALA B 1 215 ? 18.75 8.055 1.007 1 96.31 215 ALA B O 1
ATOM 3795 N N . LYS B 1 216 ? 18.828 6.68 2.781 1 93 216 LYS B N 1
ATOM 3796 C CA . LYS B 1 216 ? 18.5 5.512 1.967 1 93 216 LYS B CA 1
ATOM 3797 C C . LYS B 1 216 ? 17.109 5.621 1.364 1 93 216 LYS B C 1
ATOM 3799 O O . LYS B 1 216 ? 16.203 6.164 1.992 1 93 216 LYS B O 1
ATOM 3804 N N . PRO B 1 217 ? 16.844 5.02 0.242 1 92.19 217 PRO B N 1
ATOM 3805 C CA . PRO B 1 217 ? 15.578 5.164 -0.475 1 92.19 217 PRO B CA 1
ATOM 3806 C C . PRO B 1 217 ? 14.383 4.703 0.351 1 92.19 217 PRO B C 1
ATOM 3808 O O . PRO B 1 217 ? 13.32 5.332 0.309 1 92.19 217 PRO B O 1
ATOM 3811 N N . TYR B 1 218 ? 14.578 3.637 1.068 1 91 218 TYR B N 1
ATOM 3812 C CA . TYR B 1 218 ? 13.438 3.137 1.822 1 91 218 TYR B CA 1
ATOM 3813 C C . TYR B 1 218 ? 13.047 4.109 2.928 1 91 218 TYR B C 1
ATOM 3815 O O . TYR B 1 218 ? 11.875 4.191 3.305 1 91 218 TYR B O 1
ATOM 3823 N N . ILE B 1 219 ? 13.992 4.859 3.43 1 95.06 219 ILE B N 1
ATOM 3824 C CA . ILE B 1 219 ? 13.711 5.883 4.434 1 95.06 219 ILE B CA 1
ATOM 3825 C C . ILE B 1 219 ? 13.008 7.066 3.777 1 95.06 219 ILE B C 1
ATOM 3827 O O . ILE B 1 219 ? 12.023 7.578 4.309 1 95.06 219 ILE B O 1
ATOM 3831 N N . LEU B 1 220 ? 13.531 7.438 2.617 1 96.44 220 LEU B N 1
ATOM 3832 C CA . LEU B 1 220 ? 12.914 8.539 1.881 1 96.44 220 LEU B CA 1
ATOM 3833 C C . LEU B 1 220 ? 11.484 8.203 1.491 1 96.44 220 LEU B C 1
ATOM 3835 O O . LEU B 1 220 ? 10.602 9.062 1.532 1 96.44 220 LEU B O 1
ATOM 3839 N N . ASP B 1 221 ? 11.289 6.988 1.159 1 94.19 221 ASP B N 1
ATOM 3840 C CA . ASP B 1 221 ? 9.945 6.512 0.828 1 94.19 221 ASP B CA 1
ATOM 3841 C C . ASP B 1 221 ? 9.016 6.605 2.035 1 94.19 221 ASP B C 1
ATOM 3843 O O . ASP B 1 221 ? 7.867 7.027 1.908 1 94.19 221 ASP B O 1
ATOM 3847 N N . CYS B 1 222 ? 9.523 6.227 3.158 1 94.88 222 CYS B N 1
ATOM 3848 C CA . CYS B 1 222 ? 8.75 6.301 4.391 1 94.88 222 CYS B CA 1
ATOM 3849 C C . CYS B 1 222 ? 8.344 7.738 4.695 1 94.88 222 CYS B C 1
ATOM 3851 O O . CYS B 1 222 ? 7.184 8.016 4.992 1 94.88 222 CYS B O 1
ATOM 3853 N N . LEU B 1 223 ? 9.273 8.609 4.551 1 97.25 223 LEU B N 1
ATOM 3854 C CA . LEU B 1 223 ? 9.008 10.023 4.82 1 97.25 223 LEU B CA 1
ATOM 3855 C C . LEU B 1 223 ? 8 10.586 3.82 1 97.25 223 LEU B C 1
ATOM 3857 O O . LEU B 1 223 ? 7.121 11.367 4.191 1 97.25 223 LEU B O 1
ATOM 3861 N N . TYR B 1 224 ? 8.156 10.188 2.641 1 97.5 224 TYR B N 1
ATOM 3862 C CA . TYR B 1 224 ? 7.246 10.609 1.579 1 97.5 224 TYR B CA 1
ATOM 3863 C C . TYR B 1 224 ? 5.812 10.195 1.891 1 97.5 224 TYR B C 1
ATOM 3865 O O . TYR B 1 224 ? 4.875 10.969 1.675 1 97.5 224 TYR B O 1
ATOM 3873 N N . LYS B 1 225 ? 5.652 9.055 2.424 1 96.56 225 LYS B N 1
ATOM 3874 C CA . LYS B 1 225 ? 4.328 8.477 2.629 1 96.56 225 LYS B CA 1
ATOM 3875 C C . LYS B 1 225 ? 3.773 8.852 4 1 96.56 225 LYS B C 1
ATOM 3877 O O . LYS B 1 225 ? 2.578 9.117 4.145 1 96.56 225 LYS B O 1
ATOM 3882 N N . SER B 1 226 ? 4.602 8.859 4.969 1 96.56 226 SER B N 1
ATOM 3883 C CA . SER B 1 226 ? 4.133 9.078 6.332 1 96.56 226 SER B CA 1
ATOM 3884 C C . SER B 1 226 ? 4.219 10.547 6.723 1 96.56 226 SER B C 1
ATOM 3886 O O . SER B 1 226 ? 3.621 10.969 7.715 1 96.56 226 SER B O 1
ATOM 3888 N N . GLY B 1 227 ? 4.996 11.281 5.973 1 97.31 227 GLY B N 1
ATOM 3889 C CA . GLY B 1 227 ? 5.277 12.656 6.355 1 97.31 227 GLY B CA 1
ATOM 3890 C C . GLY B 1 227 ? 6.441 12.781 7.32 1 97.31 227 GLY B C 1
ATOM 3891 O O . GLY B 1 227 ? 6.957 11.773 7.812 1 97.31 227 GLY B O 1
ATOM 3892 N N . ALA B 1 228 ? 6.84 14.008 7.473 1 96.75 228 ALA B N 1
ATOM 3893 C CA . ALA B 1 228 ? 7.918 14.312 8.406 1 96.75 228 ALA B CA 1
ATOM 3894 C C . ALA B 1 228 ? 7.516 15.445 9.352 1 96.75 228 ALA B C 1
ATOM 3896 O O . ALA B 1 228 ? 7.531 16.625 8.961 1 96.75 228 ALA B O 1
ATOM 3897 N N . SER B 1 229 ? 7.105 15.102 10.555 1 94.31 229 SER B N 1
ATOM 3898 C CA . SER B 1 229 ? 6.676 16.094 11.531 1 94.31 229 SER B CA 1
ATOM 3899 C C . SER B 1 229 ? 6.277 15.445 12.852 1 94.31 229 SER B C 1
ATOM 3901 O O . SER B 1 229 ? 5.812 14.305 12.875 1 94.31 229 SER B O 1
ATOM 3903 N N . SER B 1 230 ? 6.391 16.141 13.953 1 92.12 230 SER B N 1
ATOM 3904 C CA . SER B 1 230 ? 5.953 15.656 15.258 1 92.12 230 SER B CA 1
ATOM 3905 C C . SER B 1 230 ? 4.434 15.539 15.328 1 92.12 230 SER B C 1
ATOM 3907 O O . SER B 1 230 ? 3.9 14.758 16.109 1 92.12 230 SER B O 1
ATOM 3909 N N . LEU B 1 231 ? 3.65 16.172 14.508 1 93.25 231 LEU B N 1
ATOM 3910 C CA . LEU B 1 231 ? 2.191 16.172 14.523 1 93.25 231 LEU B CA 1
ATOM 3911 C C . LEU B 1 231 ? 1.633 15.734 13.172 1 93.25 231 LEU B C 1
ATOM 3913 O O . LEU B 1 231 ? 0.675 16.328 12.672 1 93.25 231 LEU B O 1
ATOM 3917 N N . LYS B 1 232 ? 2.229 14.672 12.688 1 94.19 232 LYS B N 1
ATOM 3918 C CA . LYS B 1 232 ? 1.861 14.211 11.352 1 94.19 232 LYS B CA 1
ATOM 3919 C C . LYS B 1 232 ? 0.375 13.875 11.273 1 94.19 232 LYS B C 1
ATOM 3921 O O . LYS B 1 232 ? -0.321 14.32 10.359 1 94.19 232 LYS B O 1
ATOM 3926 N N . SER B 1 233 ? -0.129 13.172 12.289 1 94.69 233 SER B N 1
ATOM 3927 C CA . SER B 1 233 ? -1.498 12.664 12.242 1 94.69 233 SER B CA 1
ATOM 3928 C C . SER B 1 233 ? -2.506 13.781 12.484 1 94.69 233 SER B C 1
ATOM 3930 O O . SER B 1 233 ? -3.713 13.578 12.336 1 94.69 233 SER B O 1
ATOM 3932 N N . SER B 1 234 ? -1.984 15 12.812 1 95.5 234 SER B N 1
ATOM 3933 C CA . SER B 1 234 ? -2.846 16.156 13.039 1 95.5 234 SER B CA 1
ATOM 3934 C C . SER B 1 234 ? -2.828 17.109 11.844 1 95.5 234 SER B C 1
ATOM 3936 O O . SER B 1 234 ? -3.219 18.266 11.961 1 95.5 234 SER B O 1
ATOM 3938 N N . GLY B 1 235 ? -2.289 16.641 10.781 1 97.19 235 GLY B N 1
ATOM 3939 C CA . GLY B 1 235 ? -2.363 17.406 9.562 1 97.19 235 GLY B CA 1
ATOM 3940 C C . GLY B 1 235 ? -1.096 18.203 9.273 1 97.19 235 GLY B C 1
ATOM 3941 O O . GLY B 1 235 ? -1.143 19.25 8.641 1 97.19 235 GLY B O 1
ATOM 3942 N N . PHE B 1 236 ? -0.023 17.75 9.742 1 97.81 236 PHE B N 1
ATOM 3943 C CA . PHE B 1 236 ? 1.262 18.406 9.531 1 97.81 236 PHE B CA 1
ATOM 3944 C C . PHE B 1 236 ? 2.256 17.453 8.883 1 97.81 236 PHE B C 1
ATOM 3946 O O . PHE B 1 236 ? 2.131 16.234 9.016 1 97.81 236 PHE B O 1
ATOM 3953 N N . GLY B 1 237 ? 3.146 18.016 8.047 1 98.19 237 GLY B N 1
ATOM 3954 C CA . GLY B 1 237 ? 4.352 17.297 7.68 1 98.19 237 GLY B CA 1
ATOM 3955 C C . GLY B 1 237 ? 4.211 16.516 6.379 1 98.19 237 GLY B C 1
ATOM 3956 O O . GLY B 1 237 ? 5.121 15.789 5.98 1 98.19 237 GLY B O 1
ATOM 3957 N N . MET B 1 238 ? 3.074 16.641 5.68 1 98.69 238 MET B N 1
ATOM 3958 C CA . MET B 1 238 ? 2.943 15.938 4.406 1 98.69 238 MET B CA 1
ATOM 3959 C C . MET B 1 238 ? 3.91 16.5 3.371 1 98.69 238 MET B C 1
ATOM 3961 O O . MET B 1 238 ? 4.039 17.719 3.238 1 98.69 238 MET B O 1
ATOM 3965 N N . LEU B 1 239 ? 4.578 15.594 2.664 1 98.44 239 LEU B N 1
ATOM 3966 C CA . LEU B 1 239 ? 5.629 15.984 1.731 1 98.44 239 LEU B CA 1
ATOM 3967 C C . LEU B 1 239 ? 5.27 15.57 0.307 1 98.44 239 LEU B C 1
ATOM 3969 O O . LEU B 1 239 ? 4.512 14.617 0.104 1 98.44 239 LEU B O 1
ATOM 3973 N N . GLU B 1 240 ? 5.746 16.281 -0.577 1 98.19 240 GLU B N 1
ATOM 3974 C CA . GLU B 1 240 ? 5.676 15.961 -1.999 1 98.19 240 GLU B CA 1
ATOM 3975 C C . GLU B 1 240 ? 7.055 16.047 -2.65 1 98.19 240 GLU B C 1
ATOM 3977 O O . GLU B 1 240 ? 7.863 16.906 -2.299 1 98.19 240 GLU B O 1
ATOM 3982 N N . ILE B 1 241 ? 7.293 15.102 -3.537 1 97 241 ILE B N 1
ATOM 3983 C CA . ILE B 1 241 ? 8.562 15.109 -4.25 1 97 241 ILE B CA 1
ATOM 3984 C C . ILE B 1 241 ? 8.547 16.188 -5.324 1 97 241 ILE B C 1
ATOM 3986 O O . ILE B 1 241 ? 7.59 16.297 -6.09 1 97 241 ILE B O 1
ATOM 3990 N N . VAL B 1 242 ? 9.602 17.016 -5.379 1 93.56 242 VAL B N 1
ATOM 3991 C CA . VAL B 1 242 ? 9.695 18.109 -6.344 1 93.56 242 VAL B CA 1
ATOM 3992 C C . VAL B 1 242 ? 10.266 17.578 -7.664 1 93.56 242 VAL B C 1
ATOM 3994 O O . VAL B 1 242 ? 11.18 16.75 -7.668 1 93.56 242 VAL B O 1
#

Secondary structure (DSSP, 8-state):
-EEEEEEEESSSEEES-HHHHHHHHHHHHHHHH-HHHHHHHHTSSTTPPPSEEEEEE-SS-EE-SSEEE-TT-EEEEEEEES-HHHHHHHHHHHHHTBT-EEEETTEEEEEEEEEEEPPPP--SSEEEEEESSPBP-EEE-SSGGGEEE--TTSHHHHHHHHHHHHHHHHHHH-GGGHHHHHT-EEEE-TT-EEEEEEETTEEEEEEESEEEEES-HHHHHHHHHH-SSTTGGGT---EEE-/-EEEEEEEESSSEEES-HHHHHHHHHHHHHHHH-HHHHHHHHTSSTTPPPSEEEEEE-SS-EE-SSEEE-TT-EEEEEEEES-HHHHHHHHHHHHHTBT-EEEETTEEEEEEEEEEEPPPP--SSEEEEEESSPBP-EEE-SSGGGEEE--TTSHHHHHHHHHHHHHHHHHHH-GGGHHHHHT-EEEE-TT-EEEEEEETTEEEEEEESEEEEES-HHHHHHHHHH-SSTTGGGT---EEE-

Radius of gyration: 24.8 Å; Cα contacts (8 Å, |Δi|>4): 1090; chains: 2; bounding box: 47×75×64 Å

Solvent-accessible surface area (backbone atoms only — not comparable to full-atom values): 24963 Å² total; per-residue (Å²): 79,37,35,39,31,40,34,35,41,73,47,44,52,44,56,52,38,47,44,51,54,52,50,51,51,48,51,51,29,30,43,71,66,36,53,67,60,34,36,58,61,69,60,72,42,88,84,54,85,58,60,25,14,23,30,72,45,49,76,81,52,44,83,52,94,64,32,31,37,24,78,83,23,46,36,39,40,35,39,26,12,63,39,67,67,58,38,47,51,49,52,53,15,49,58,70,38,45,75,39,80,40,80,50,94,92,34,36,41,26,35,70,47,78,40,80,46,87,79,82,84,58,89,49,52,56,48,48,30,31,47,62,17,38,27,34,25,63,44,75,74,89,44,84,91,47,62,45,63,39,48,61,86,39,70,68,20,42,54,43,37,51,51,47,48,44,55,52,46,37,70,73,66,30,75,87,41,44,72,58,53,72,62,52,43,72,48,65,39,88,75,41,42,76,45,77,42,45,51,85,89,37,73,42,52,20,32,39,39,39,33,34,37,34,35,56,36,63,56,51,47,42,34,48,24,21,21,53,38,77,45,13,67,61,38,16,8,19,43,38,83,111,79,37,36,40,31,39,33,37,41,73,47,43,53,43,56,52,38,47,44,51,53,50,51,50,48,48,51,51,28,32,43,72,65,37,52,68,60,33,37,58,62,70,59,71,42,88,86,55,83,57,56,24,15,22,30,72,46,50,77,81,53,46,82,53,93,63,33,30,39,23,78,82,23,46,36,38,39,36,39,26,12,62,39,67,67,60,39,47,50,50,52,52,15,50,60,71,37,45,77,38,82,39,80,51,92,93,35,36,40,26,35,71,46,76,41,80,47,86,81,81,85,57,90,48,51,56,48,48,31,32,48,61,16,38,27,34,26,64,44,75,73,88,45,85,90,48,61,45,63,39,49,63,87,39,71,68,21,41,54,44,34,50,51,48,49,44,56,52,46,37,71,74,65,29,74,87,41,46,73,57,53,73,61,51,44,73,48,66,40,89,76,42,42,77,43,77,43,46,51,84,89,37,73,42,51,20,31,41,42,38,35,34,39,34,35,55,35,64,57,50,48,40,34,49,23,21,20,54,38,78,44,12,68,62,40,16,8,20,44,39,82,111

Nearest PDB structures (foldseek):
  3ufc-assembly1_X  TM=8.440E-01  e=1.903E-15  Pyrococcus furiosus DSM 3638
  3qjp-assembly1_A  TM=8.428E-01  e=2.741E-15  Pyrococcus horikoshii
  5yi6-assembly2_B  TM=7.684E-01  e=9.742E-16  Methanocaldococcus jannaschii DSM 2661
  3i4h-assembly1_X  TM=8.078E-01  e=7.325E-14  Pyrococcus furiosus
  3pkm-assembly2_X  TM=7.980E-01  e=2.654E-12  Pyrococcus furiosus

Organism: NCBI:txid1720316

pLDDT: mean 93.84, std 7.48, range [55.91, 98.75]

InterPro domains:
  IPR010156 CRISPR-associated endoribonuclease Cas6 [PTHR36984] (1-242)
  IPR010156 CRISPR-associated endoribonuclease Cas6 [TIGR01877] (46-240)
  IPR045747 CRISPR-associated protein Cas6, N-terminal domain superfamily [G3DSA:3.30.70.1890] (1-120)
  IPR049435 CRISPR associated protein Cas6, C-terminal domain [PF01881] (118-241)